Protein AF-0000000068151128 (afdb_homodimer)

Sequence (416 aa):
MAKKLRTAVVLLGIALLPMSAHAHCDAADGPVATAAVRALDTGQVNLILSFAPAGAEPELRAVFDQALNVRKRGPDAKALADRYFMEIAVRLHRAGEGAPYTGLKPAGTDFGPAIPAAEEALETGKPDAVTALMTEQVGHGIAQKYRETTALRSASNEPTTQAEVAKARDRVSAELAFIGYVEGIYLAAKGGMHVEAASTQEHHHGTEMAKKLRTAVVLLGIALLPMSAHAHCDAADGPVATAAVRALDTGQVNLILSFAPAGAEPELRAVFDQALNVRKRGPDAKALADRYFMEIAVRLHRAGEGAPYTGLKPAGTDFGPAIPAAEEALETGKPDAVTALMTEQVGHGIAQKYRETTALRSASNEPTTQAEVAKARDRVSAELAFIGYVEGIYLAAKGGMHVEAASTQEHHHGTE

Solvent-accessible surface area (backbone atoms only — not comparable to full-atom values): 22732 Å² total; per-residue (Å²): 135,83,77,76,77,78,73,74,76,75,74,72,72,68,73,73,63,85,54,55,61,59,46,50,41,32,18,58,69,16,66,44,23,46,28,36,50,49,14,62,76,68,72,38,65,47,46,35,50,28,60,32,42,78,85,48,43,68,61,53,53,53,49,47,55,50,28,58,61,40,35,71,70,40,72,68,38,27,53,51,27,50,51,51,46,26,48,52,52,32,40,44,25,27,51,62,69,74,39,86,67,88,66,71,36,61,63,84,67,80,82,62,69,40,44,60,34,40,50,46,19,68,73,71,73,46,58,62,66,40,42,50,51,50,36,50,44,38,44,53,32,51,53,51,47,48,52,63,31,57,69,36,62,82,41,48,88,67,28,87,45,73,72,38,28,56,44,20,22,53,28,47,53,35,48,54,48,44,29,30,22,48,31,43,32,45,46,26,29,70,39,52,58,74,69,74,70,76,74,74,74,75,75,75,75,74,81,125,136,85,80,76,78,78,75,76,76,76,75,72,72,70,74,72,61,84,56,55,62,60,46,50,42,32,17,58,70,17,68,46,22,46,27,36,50,49,13,63,76,68,72,37,64,47,48,36,50,28,60,34,42,78,85,48,43,69,61,52,53,51,48,46,55,50,28,58,62,40,36,72,71,41,70,70,39,26,53,51,26,50,51,52,47,25,47,51,51,32,39,45,25,26,50,62,70,75,40,85,67,88,66,72,36,62,62,83,68,83,83,61,69,41,44,61,34,38,51,47,18,67,72,72,72,44,59,64,64,40,42,51,52,49,35,49,45,38,44,52,32,52,52,50,47,49,51,63,32,58,70,37,60,83,40,48,87,68,28,87,44,74,71,38,27,56,43,20,23,54,27,48,51,35,47,53,48,43,30,32,21,48,33,43,34,45,45,27,29,69,38,52,59,75,70,74,72,76,73,75,72,74,75,73,74,74,82,123

Organism: Rhizobium meliloti (strain 1021) (NCBI:txid266834)

Structure (mmCIF, N/CA/C/O backbone):
data_AF-0000000068151128-model_v1
#
loop_
_entity.id
_entity.type
_entity.pdbx_description
1 polymer 'DUF305 domain-containing protein'
#
loop_
_atom_site.group_PDB
_atom_site.id
_atom_site.type_symbol
_atom_site.label_atom_id
_atom_site.label_alt_id
_atom_site.label_comp_id
_atom_site.label_asym_id
_atom_site.label_entity_id
_atom_site.label_seq_id
_atom_site.pdbx_PDB_ins_code
_atom_site.Cartn_x
_atom_site.Cartn_y
_atom_site.Cartn_z
_atom_site.occupancy
_atom_site.B_iso_or_equiv
_atom_site.auth_seq_id
_atom_site.auth_comp_id
_atom_site.auth_asym_id
_atom_site.auth_atom_id
_atom_site.pdbx_PDB_model_num
ATOM 1 N N . MET A 1 1 ? 41.188 -5.148 -31.406 1 26.91 1 MET A N 1
ATOM 2 C CA . MET A 1 1 ? 39.781 -5.473 -31.281 1 26.91 1 MET A CA 1
ATOM 3 C C . MET A 1 1 ? 39.219 -4.988 -29.938 1 26.91 1 MET A C 1
ATOM 5 O O . MET A 1 1 ? 39.688 -5.426 -28.875 1 26.91 1 MET A O 1
ATOM 9 N N . ALA A 1 2 ? 38.812 -3.686 -29.844 1 32.72 2 ALA A N 1
ATOM 10 C CA . ALA A 1 2 ? 38.375 -2.857 -28.734 1 32.72 2 ALA A CA 1
ATOM 11 C C . ALA A 1 2 ? 37.094 -3.426 -28.094 1 32.72 2 ALA A C 1
ATOM 13 O O . ALA A 1 2 ? 36.125 -3.711 -28.797 1 32.72 2 ALA A O 1
ATOM 14 N N . LYS A 1 3 ? 37.25 -4.242 -27.047 1 30.86 3 LYS A N 1
ATOM 15 C CA . LYS A 1 3 ? 36.219 -4.742 -26.156 1 30.86 3 LYS A CA 1
ATOM 16 C C . LYS A 1 3 ? 35.281 -3.623 -25.719 1 30.86 3 LYS A C 1
ATOM 18 O O . LYS A 1 3 ? 35.719 -2.645 -25.109 1 30.86 3 LYS A O 1
ATOM 23 N N . LYS A 1 4 ? 34.281 -3.234 -26.547 1 37.16 4 LYS A N 1
ATOM 24 C CA . LYS A 1 4 ? 33.219 -2.348 -26.094 1 37.16 4 LYS A CA 1
ATOM 25 C C . LYS A 1 4 ? 32.625 -2.844 -24.781 1 37.16 4 LYS A C 1
ATOM 27 O O . LYS A 1 4 ? 32.188 -3.996 -24.688 1 37.16 4 LYS A O 1
ATOM 32 N N . LEU A 1 5 ? 33.125 -2.359 -23.672 1 35.72 5 LEU A N 1
ATOM 33 C CA . LEU A 1 5 ? 32.562 -2.545 -22.328 1 35.72 5 LEU A CA 1
ATOM 34 C C . LEU A 1 5 ? 31.078 -2.246 -22.281 1 35.72 5 LEU A C 1
ATOM 36 O O . LEU A 1 5 ? 30.656 -1.141 -22.625 1 35.72 5 LEU A O 1
ATOM 40 N N . ARG A 1 6 ? 30.234 -3.221 -22.547 1 38.94 6 ARG A N 1
ATOM 41 C CA . ARG A 1 6 ? 28.781 -3.107 -22.375 1 38.94 6 ARG A CA 1
ATOM 42 C C . ARG A 1 6 ? 28.438 -2.65 -20.953 1 38.94 6 ARG A C 1
ATOM 44 O O . ARG A 1 6 ? 28.75 -3.338 -19.984 1 38.94 6 ARG A O 1
ATOM 51 N N . THR A 1 7 ? 28.516 -1.395 -20.672 1 33.59 7 THR A N 1
ATOM 52 C CA . THR A 1 7 ? 28.062 -0.852 -19.391 1 33.59 7 THR A CA 1
ATOM 53 C C . THR A 1 7 ? 26.609 -1.239 -19.125 1 33.59 7 THR A C 1
ATOM 55 O O . THR A 1 7 ? 25.719 -0.914 -19.922 1 33.59 7 THR A O 1
ATOM 58 N N . ALA A 1 8 ? 26.328 -2.369 -18.547 1 34.38 8 ALA A N 1
ATOM 59 C CA . ALA A 1 8 ? 25.016 -2.707 -18.016 1 34.38 8 ALA A CA 1
ATOM 60 C C . ALA A 1 8 ? 24.453 -1.575 -17.156 1 34.38 8 ALA A C 1
ATOM 62 O O . ALA A 1 8 ? 25.078 -1.175 -16.172 1 34.38 8 ALA A O 1
ATOM 63 N N . VAL A 1 9 ? 23.719 -0.682 -17.781 1 31.84 9 VAL A N 1
ATOM 64 C CA . VAL A 1 9 ? 22.984 0.312 -17 1 31.84 9 VAL A CA 1
ATOM 65 C C . VAL A 1 9 ? 22.047 -0.387 -16.031 1 31.84 9 VAL A C 1
ATOM 67 O O . VAL A 1 9 ? 21.141 -1.121 -16.438 1 31.84 9 VAL A O 1
ATOM 70 N N . VAL A 1 10 ? 22.484 -0.835 -14.867 1 32.53 10 VAL A N 1
ATOM 71 C CA . VAL A 1 10 ? 21.625 -1.233 -13.758 1 32.53 10 VAL A CA 1
ATOM 72 C C . VAL A 1 10 ? 20.562 -0.163 -13.516 1 32.53 10 VAL A C 1
ATOM 74 O O . VAL A 1 10 ? 20.891 0.972 -13.156 1 32.53 10 VAL A O 1
ATOM 77 N N . LEU A 1 11 ? 19.516 -0.216 -14.297 1 31.75 11 LEU A N 1
ATOM 78 C CA . LEU A 1 11 ? 18.375 0.623 -13.938 1 31.75 11 LEU A CA 1
ATOM 79 C C . LEU A 1 11 ? 17.969 0.401 -12.484 1 31.75 11 LEU A C 1
ATOM 81 O O . LEU A 1 11 ? 17.562 -0.701 -12.109 1 31.75 11 LEU A O 1
ATOM 85 N N . LEU A 1 12 ? 18.656 0.946 -11.57 1 33.78 12 LEU A N 1
ATOM 86 C CA . LEU A 1 12 ? 18.156 1.07 -10.211 1 33.78 12 LEU A CA 1
ATOM 87 C C . LEU A 1 12 ? 16.703 1.508 -10.203 1 33.78 12 LEU A C 1
ATOM 89 O O . LEU A 1 12 ? 16.375 2.633 -10.594 1 33.78 12 LEU A O 1
ATOM 93 N N . GLY A 1 13 ? 15.859 0.608 -10.578 1 30.5 13 GLY A N 1
ATOM 94 C CA . GLY A 1 13 ? 14.469 0.969 -10.352 1 30.5 13 GLY A CA 1
ATOM 95 C C . GLY A 1 13 ? 14.242 1.664 -9.016 1 30.5 13 GLY A C 1
ATOM 96 O O . GLY A 1 13 ? 14.461 1.072 -7.957 1 30.5 13 GLY A O 1
ATOM 97 N N . ILE A 1 14 ? 14.469 2.881 -8.953 1 32.31 14 ILE A N 1
ATOM 98 C CA . ILE A 1 14 ? 14.039 3.695 -7.824 1 32.31 14 ILE A CA 1
ATOM 99 C C . ILE A 1 14 ? 12.602 3.332 -7.441 1 32.31 14 ILE A C 1
ATOM 101 O O . ILE A 1 14 ? 11.68 3.469 -8.25 1 32.31 14 ILE A O 1
ATOM 105 N N . ALA A 1 15 ? 12.531 2.398 -6.605 1 34.19 15 ALA A N 1
ATOM 106 C CA . ALA A 1 15 ? 11.219 2.211 -5.984 1 34.19 15 ALA A CA 1
ATOM 107 C C . ALA A 1 15 ? 10.555 3.553 -5.688 1 34.19 15 ALA A C 1
ATOM 109 O O . ALA A 1 15 ? 11.031 4.312 -4.84 1 34.19 15 ALA A O 1
ATOM 110 N N . LEU A 1 16 ? 9.984 4.117 -6.645 1 33.81 16 LEU A N 1
ATOM 111 C CA . LEU A 1 16 ? 9.117 5.258 -6.371 1 33.81 16 LEU A CA 1
ATOM 112 C C . LEU A 1 16 ? 8.203 4.969 -5.188 1 33.81 16 LEU A C 1
ATOM 114 O O . LEU A 1 16 ? 7.305 4.125 -5.281 1 33.81 16 LEU A O 1
ATOM 118 N N . LEU A 1 17 ? 8.758 4.789 -4.02 1 40.62 17 LEU A N 1
ATOM 119 C CA . LEU A 1 17 ? 7.863 4.812 -2.865 1 40.62 17 LEU A CA 1
ATOM 120 C C . LEU A 1 17 ? 6.715 5.793 -3.092 1 40.62 17 LEU A C 1
ATOM 122 O O . LEU A 1 17 ? 6.934 6.922 -3.537 1 40.62 17 LEU A O 1
ATOM 126 N N . PRO A 1 18 ? 5.555 5.316 -3.309 1 42.19 18 PRO A N 1
ATOM 127 C CA . PRO A 1 18 ? 4.449 6.27 -3.422 1 42.19 18 PRO A CA 1
ATOM 128 C C . PRO A 1 18 ? 4.543 7.402 -2.402 1 42.19 18 PRO A C 1
ATOM 130 O O . PRO A 1 18 ? 4.531 7.156 -1.194 1 42.19 18 PRO A O 1
ATOM 133 N N . MET A 1 19 ? 5.246 8.453 -2.684 1 46.22 19 MET A N 1
ATOM 134 C CA . MET A 1 19 ? 5.383 9.773 -2.076 1 46.22 19 MET A CA 1
ATOM 135 C C . MET A 1 19 ? 4.02 10.43 -1.895 1 46.22 19 MET A C 1
ATOM 137 O O . MET A 1 19 ? 3.93 11.648 -1.744 1 46.22 19 MET A O 1
ATOM 141 N N . SER A 1 20 ? 2.922 9.641 -1.854 1 52.53 20 SER A N 1
ATOM 142 C CA . SER A 1 20 ? 1.687 10.398 -2.047 1 52.53 20 SER A CA 1
ATOM 143 C C . SER A 1 20 ? 1.396 11.297 -0.851 1 52.53 20 SER A C 1
ATOM 145 O O . SER A 1 20 ? 1.202 12.5 -1.01 1 52.53 20 SER A O 1
ATOM 147 N N . ALA A 1 21 ? 1.211 10.711 0.379 1 52.59 21 ALA A N 1
ATOM 148 C CA . ALA A 1 21 ? 0.777 11.609 1.445 1 52.59 21 ALA A CA 1
ATOM 149 C C . ALA A 1 21 ? 1.785 12.734 1.655 1 52.59 21 ALA A C 1
ATOM 151 O O . ALA A 1 21 ? 1.411 13.852 2.027 1 52.59 21 ALA A O 1
ATOM 152 N N . HIS A 1 22 ? 2.965 12.531 1.077 1 64.44 22 HIS A N 1
ATOM 153 C CA . HIS A 1 22 ? 4.027 13.531 1.191 1 64.44 22 HIS A CA 1
ATOM 154 C C . HIS A 1 22 ? 3.811 14.68 0.214 1 64.44 22 HIS A C 1
ATOM 156 O O . HIS A 1 22 ? 4.094 15.836 0.536 1 64.44 22 HIS A O 1
ATOM 162 N N . ALA A 1 23 ? 2.971 14.305 -0.729 1 70 23 ALA A N 1
ATOM 163 C CA . ALA A 1 23 ? 2.76 15.352 -1.724 1 70 23 ALA A CA 1
ATOM 164 C C . ALA A 1 23 ? 1.738 16.375 -1.235 1 70 23 ALA A C 1
ATOM 166 O O . ALA A 1 23 ? 1.859 17.578 -1.522 1 70 23 ALA A O 1
ATOM 167 N N . HIS A 1 24 ? 0.868 15.891 -0.442 1 88.62 24 HIS A N 1
ATOM 168 C CA . HIS A 1 24 ? -0.18 16.75 0.104 1 88.62 24 HIS A CA 1
ATOM 169 C C . HIS A 1 24 ? 0.401 17.797 1.038 1 88.62 24 HIS A C 1
ATOM 171 O O . HIS A 1 24 ? -0.076 18.938 1.071 1 88.62 24 HIS A O 1
ATOM 177 N N . CYS A 1 25 ? 1.455 17.516 1.633 1 94.38 25 CYS A N 1
ATOM 178 C CA . CYS A 1 25 ? 2.111 18.438 2.545 1 94.38 25 CYS A CA 1
ATOM 179 C C . CYS A 1 25 ? 2.957 19.453 1.78 1 94.38 25 CYS A C 1
ATOM 181 O O . CYS A 1 25 ? 3.355 20.484 2.332 1 94.38 25 CYS A O 1
ATOM 183 N N . ASP A 1 26 ? 3.146 19.25 0.476 1 94.06 26 ASP A N 1
ATOM 184 C CA . ASP A 1 26 ? 3.99 20.109 -0.339 1 94.06 26 ASP A CA 1
ATOM 185 C C . ASP A 1 26 ? 3.146 21.109 -1.133 1 94.06 26 ASP A C 1
ATOM 187 O O . ASP A 1 26 ? 3.686 21.938 -1.867 1 94.06 26 ASP A O 1
ATOM 191 N N . ALA A 1 27 ? 1.916 20.969 -1.011 1 95.19 27 ALA A N 1
ATOM 192 C CA . ALA A 1 27 ? 1.049 21.812 -1.821 1 95.19 27 ALA A CA 1
ATOM 193 C C . ALA A 1 27 ? 0.932 23.219 -1.219 1 95.19 27 ALA A C 1
ATOM 195 O O . ALA A 1 27 ? 0.91 23.375 0.004 1 95.19 27 ALA A O 1
ATOM 196 N N . ALA A 1 28 ? 0.764 24.234 -2.078 1 96.81 28 ALA A N 1
ATOM 197 C CA . ALA A 1 28 ? 0.68 25.625 -1.657 1 96.81 28 ALA A CA 1
ATOM 198 C C . ALA A 1 28 ? -0.565 25.875 -0.808 1 96.81 28 ALA A C 1
ATOM 200 O O . ALA A 1 28 ? -0.641 26.859 -0.076 1 96.81 28 ALA A O 1
ATOM 201 N N . ASP A 1 29 ? -1.54 25.016 -1.02 1 95.81 29 ASP A N 1
ATOM 202 C CA . ASP A 1 29 ? -2.736 25.094 -0.186 1 95.81 29 ASP A CA 1
ATOM 203 C C . ASP A 1 29 ? -2.832 23.891 0.752 1 95.81 29 ASP A C 1
ATOM 205 O O . ASP A 1 29 ? -3.914 23.562 1.24 1 95.81 29 ASP A O 1
ATOM 209 N N . GLY A 1 30 ? -1.706 23.219 0.963 1 96.38 30 GLY A N 1
ATOM 210 C CA . GLY A 1 30 ? -1.646 22.109 1.904 1 96.38 30 GLY A CA 1
ATOM 211 C C . GLY A 1 30 ? -1.539 22.562 3.35 1 96.38 30 GLY A C 1
ATOM 212 O O . GLY A 1 30 ? -1.504 23.766 3.629 1 96.38 30 GLY A O 1
ATOM 213 N N . PRO A 1 31 ? -1.43 21.609 4.242 1 96.69 31 PRO A N 1
ATOM 214 C CA . PRO A 1 31 ? -1.506 21.938 5.668 1 96.69 31 PRO A CA 1
ATOM 215 C C . PRO A 1 31 ? -0.301 22.75 6.152 1 96.69 31 PRO A C 1
ATOM 217 O O . PRO A 1 31 ? -0.447 23.641 6.988 1 96.69 31 PRO A O 1
ATOM 220 N N . VAL A 1 32 ? 0.871 22.438 5.613 1 98.25 32 VAL A N 1
ATOM 221 C CA . VAL A 1 32 ? 2.076 23.125 6.074 1 98.25 32 VAL A CA 1
ATOM 222 C C . VAL A 1 32 ? 2.078 24.562 5.562 1 98.25 32 VAL A C 1
ATOM 224 O O . VAL A 1 32 ? 2.277 25.5 6.336 1 98.25 32 VAL A O 1
ATOM 227 N N . ALA A 1 33 ? 1.832 24.719 4.324 1 98.31 33 ALA A N 1
ATOM 228 C CA . ALA A 1 33 ? 1.789 26.047 3.723 1 98.31 33 ALA A CA 1
ATOM 229 C C . ALA A 1 33 ? 0.709 26.906 4.371 1 98.31 33 ALA A C 1
ATOM 231 O O . ALA A 1 33 ? 0.938 28.094 4.668 1 98.31 33 ALA A O 1
ATOM 232 N N . THR A 1 34 ? -0.422 26.344 4.605 1 97.81 34 THR A N 1
ATOM 233 C CA . THR A 1 34 ? -1.523 27.062 5.234 1 97.81 34 THR A CA 1
ATOM 234 C C . THR A 1 34 ? -1.138 27.516 6.641 1 97.81 34 THR A C 1
ATOM 236 O O . THR A 1 34 ? -1.411 28.656 7.027 1 97.81 34 THR A O 1
ATOM 239 N N . ALA A 1 35 ? -0.517 26.641 7.324 1 98.31 35 ALA A N 1
ATOM 240 C CA . ALA A 1 35 ? -0.047 27 8.664 1 98.31 35 ALA A CA 1
ATOM 241 C C . ALA A 1 35 ? 0.975 28.125 8.602 1 98.31 35 ALA A C 1
ATOM 243 O O . ALA A 1 35 ? 0.965 29.031 9.438 1 98.31 35 ALA A O 1
ATOM 244 N N . ALA A 1 36 ? 1.856 28.094 7.633 1 98.81 36 ALA A N 1
ATOM 245 C CA . ALA A 1 36 ? 2.883 29.125 7.469 1 98.81 36 ALA A CA 1
ATOM 246 C C . ALA A 1 36 ? 2.256 30.5 7.227 1 98.81 36 ALA A C 1
ATOM 248 O O . ALA A 1 36 ? 2.627 31.469 7.871 1 98.81 36 ALA A O 1
ATOM 249 N N . VAL A 1 37 ? 1.348 30.531 6.367 1 98.62 37 VAL A N 1
ATOM 250 C CA . VAL A 1 37 ? 0.713 31.797 6.02 1 98.62 37 VAL A CA 1
ATOM 251 C C . VAL A 1 37 ? -0.091 32.312 7.211 1 98.62 37 VAL A C 1
ATOM 253 O O . VAL A 1 37 ? -0.065 33.5 7.512 1 98.62 37 VAL A O 1
ATOM 256 N N . ARG A 1 38 ? -0.777 31.422 7.871 1 98.44 38 ARG A N 1
ATOM 257 C CA . ARG A 1 38 ? -1.52 31.828 9.062 1 98.44 38 ARG A CA 1
ATOM 258 C C . ARG A 1 38 ? -0.585 32.406 10.125 1 98.44 38 ARG A C 1
ATOM 260 O O . ARG A 1 38 ? -0.936 33.344 10.82 1 98.44 38 ARG A O 1
ATOM 267 N N . ALA A 1 39 ? 0.52 31.781 10.312 1 98.75 39 ALA A N 1
ATOM 268 C CA . ALA A 1 39 ? 1.517 32.281 11.25 1 98.75 39 ALA A CA 1
ATOM 269 C C . ALA A 1 39 ? 1.896 33.719 10.914 1 98.75 39 ALA A C 1
ATOM 271 O O . ALA A 1 39 ? 1.919 34.594 11.797 1 98.75 39 ALA A O 1
ATOM 272 N N . LEU A 1 40 ? 2.17 33.969 9.695 1 98.81 40 LEU A N 1
ATOM 273 C CA . LEU A 1 40 ? 2.543 35.312 9.258 1 98.81 40 LEU A CA 1
ATOM 274 C C . LEU A 1 40 ? 1.391 36.312 9.469 1 98.81 40 LEU A C 1
ATOM 276 O O . LEU A 1 40 ? 1.589 37.406 9.984 1 98.81 40 LEU A O 1
ATOM 280 N N . ASP A 1 41 ? 0.241 35.906 9.102 1 98.44 41 ASP A N 1
ATOM 281 C CA . ASP A 1 41 ? -0.93 36.781 9.18 1 98.44 41 ASP A CA 1
ATOM 282 C C . ASP A 1 41 ? -1.214 37.156 10.625 1 98.44 41 ASP A C 1
ATOM 284 O O . ASP A 1 41 ? -1.664 38.281 10.891 1 98.44 41 ASP A O 1
ATOM 288 N N . THR A 1 42 ? -0.912 36.281 11.523 1 97.94 42 THR A N 1
ATOM 289 C CA . THR A 1 42 ? -1.274 36.5 12.914 1 97.94 42 THR A CA 1
ATOM 290 C C . THR A 1 42 ? -0.061 36.969 13.727 1 97.94 42 THR A C 1
ATOM 292 O O . THR A 1 42 ? -0.193 37.375 14.883 1 97.94 42 THR A O 1
ATOM 295 N N . GLY A 1 43 ? 1.096 36.844 13.156 1 98.06 43 GLY A N 1
ATOM 296 C CA . GLY A 1 43 ? 2.324 37.188 13.859 1 98.06 43 GLY A CA 1
ATOM 297 C C . GLY A 1 43 ? 2.68 36.156 14.93 1 98.06 43 GLY A C 1
ATOM 298 O O . GLY A 1 43 ? 3.324 36.5 15.922 1 98.06 43 GLY A O 1
ATOM 299 N N . GLN A 1 44 ? 2.141 34.906 14.742 1 98.06 44 GLN A N 1
ATOM 300 C CA . GLN A 1 44 ? 2.342 33.844 15.734 1 98.06 44 GLN A CA 1
ATOM 301 C C . GLN A 1 44 ? 3.113 32.688 15.148 1 98.06 44 GLN A C 1
ATOM 303 O O . GLN A 1 44 ? 2.512 31.734 14.625 1 98.06 44 GLN A O 1
ATOM 308 N N . VAL A 1 45 ? 4.398 32.656 15.352 1 98.56 45 VAL A N 1
ATOM 309 C CA . VAL A 1 45 ? 5.285 31.688 14.727 1 98.56 45 VAL A CA 1
ATOM 310 C C . VAL A 1 45 ? 4.961 30.281 15.234 1 98.56 45 VAL A C 1
ATOM 312 O O . VAL A 1 45 ? 5.168 29.297 14.531 1 98.56 45 VAL A O 1
ATOM 315 N N . ASN A 1 46 ? 4.387 30.141 16.484 1 98.19 46 ASN A N 1
ATOM 316 C CA . ASN A 1 46 ? 4.113 28.844 17.078 1 98.19 46 ASN A CA 1
ATOM 317 C C . ASN A 1 46 ? 3.164 28.016 16.219 1 98.19 46 ASN A C 1
ATOM 319 O O . ASN A 1 46 ? 3.188 26.781 16.266 1 98.19 46 ASN A O 1
ATOM 323 N N . LEU A 1 47 ? 2.367 28.641 15.398 1 97.94 47 LEU A N 1
ATOM 324 C CA . LEU A 1 47 ? 1.372 27.969 14.57 1 97.94 47 LEU A CA 1
ATOM 325 C C . LEU A 1 47 ? 2.043 27.094 13.516 1 97.94 47 LEU A C 1
ATOM 327 O O . LEU A 1 47 ? 1.441 26.141 13.016 1 97.94 47 LEU A O 1
ATOM 331 N N . ILE A 1 48 ? 3.328 27.453 13.133 1 98.75 48 ILE A N 1
ATOM 332 C CA . ILE A 1 48 ? 4.004 26.703 12.078 1 98.75 48 ILE A CA 1
ATOM 333 C C . ILE A 1 48 ? 5.066 25.797 12.68 1 98.75 48 ILE A C 1
ATOM 335 O O . ILE A 1 48 ? 5.48 24.812 12.062 1 98.75 48 ILE A O 1
ATOM 339 N N . LEU A 1 49 ? 5.465 25.984 13.922 1 98.75 49 LEU A N 1
ATOM 340 C CA . LEU A 1 49 ? 6.562 25.234 14.523 1 98.75 49 LEU A CA 1
ATOM 341 C C . LEU A 1 49 ? 6.184 23.766 14.703 1 98.75 49 LEU A C 1
ATOM 343 O O . LEU A 1 49 ? 7.039 22.891 14.609 1 98.75 49 LEU A O 1
ATOM 347 N N . SER A 1 50 ? 4.895 23.453 14.891 1 97.75 50 SER A N 1
ATOM 348 C CA . SER A 1 50 ? 4.438 22.078 15.141 1 97.75 50 SER A CA 1
ATOM 349 C C . SER A 1 50 ? 4.508 21.234 13.875 1 97.75 50 SER A C 1
ATOM 351 O O . SER A 1 50 ? 4.387 20.016 13.938 1 97.75 50 SER A O 1
ATOM 353 N N . PHE A 1 51 ? 4.758 21.859 12.742 1 98.06 51 PHE A N 1
ATOM 354 C CA . PHE A 1 51 ? 4.797 21.156 11.469 1 98.06 51 PHE A CA 1
ATOM 355 C C . PHE A 1 51 ? 6.23 20.797 11.078 1 98.06 51 PHE A C 1
ATOM 357 O O . PHE A 1 51 ? 6.469 20.188 10.039 1 98.06 51 PHE A O 1
ATOM 364 N N . ALA A 1 52 ? 7.199 21.203 11.836 1 97.88 52 ALA A N 1
ATOM 365 C CA . ALA A 1 52 ? 8.617 20.953 11.578 1 97.88 52 ALA A CA 1
ATOM 366 C C . ALA A 1 52 ? 9.281 20.297 12.781 1 97.88 52 ALA A C 1
ATOM 368 O O . ALA A 1 52 ? 8.789 20.406 13.906 1 97.88 52 ALA A O 1
ATOM 369 N N . PRO A 1 53 ? 10.43 19.594 12.523 1 97.88 53 PRO A N 1
ATOM 370 C CA . PRO A 1 53 ? 11.156 19.047 13.672 1 97.88 53 PRO A CA 1
ATOM 371 C C . PRO A 1 53 ? 11.719 20.141 14.578 1 97.88 53 PRO A C 1
ATOM 373 O O . PRO A 1 53 ? 11.969 21.266 14.125 1 97.88 53 PRO A O 1
ATOM 376 N N . ALA A 1 54 ? 11.898 19.734 15.82 1 97.81 54 ALA A N 1
ATOM 377 C CA . ALA A 1 54 ? 12.367 20.688 16.828 1 97.81 54 ALA A CA 1
ATOM 378 C C . ALA A 1 54 ? 13.688 21.328 16.406 1 97.81 54 ALA A C 1
ATOM 380 O O . ALA A 1 54 ? 13.914 22.516 16.641 1 97.81 54 ALA A O 1
ATOM 381 N N . GLY A 1 55 ? 14.469 20.609 15.742 1 98.12 55 GLY A N 1
ATOM 382 C CA . GLY A 1 55 ? 15.773 21.078 15.328 1 98.12 55 GLY A CA 1
ATOM 383 C C . GLY A 1 55 ? 15.703 22.156 14.258 1 98.12 55 GLY A C 1
ATOM 384 O O . GLY A 1 55 ? 16.672 22.875 14.031 1 98.12 55 GLY A O 1
ATOM 385 N N . ALA A 1 56 ? 14.594 22.297 13.641 1 98.44 56 ALA A N 1
ATOM 386 C CA . ALA A 1 56 ? 14.43 23.25 12.547 1 98.44 56 ALA A CA 1
ATOM 387 C C . ALA A 1 56 ? 13.914 24.594 13.062 1 98.44 56 ALA A C 1
ATOM 389 O O . ALA A 1 56 ? 13.82 25.562 12.305 1 98.44 56 ALA A O 1
ATOM 390 N N . GLU A 1 57 ? 13.586 24.719 14.328 1 98.56 57 GLU A N 1
ATOM 391 C CA . GLU A 1 57 ? 12.898 25.891 14.867 1 98.56 57 GLU A CA 1
ATOM 392 C C . GLU A 1 57 ? 13.75 27.141 14.719 1 98.56 57 GLU A C 1
ATOM 394 O O . GLU A 1 57 ? 13.242 28.203 14.352 1 98.56 57 GLU A O 1
ATOM 399 N N . PRO A 1 58 ? 15.062 27.047 15.008 1 98.62 58 PRO A N 1
ATOM 400 C CA . PRO A 1 58 ? 15.836 28.281 14.867 1 98.62 58 PRO A CA 1
ATOM 401 C C . PRO A 1 58 ? 15.773 28.859 13.453 1 98.62 58 PRO A C 1
ATOM 403 O O . PRO A 1 58 ? 15.578 30.062 13.281 1 98.62 58 PRO A O 1
ATOM 406 N N . GLU A 1 59 ? 15.859 28 12.438 1 98.75 59 GLU A N 1
ATOM 407 C CA . GLU A 1 59 ? 15.758 28.484 11.062 1 98.75 59 GLU A CA 1
ATOM 408 C C . GLU A 1 59 ? 14.359 29.031 10.773 1 98.75 59 GLU A C 1
ATOM 410 O O . GLU A 1 59 ? 14.219 30.094 10.172 1 98.75 59 GLU A O 1
ATOM 415 N N . LEU A 1 60 ? 13.328 28.375 11.203 1 98.75 60 LEU A N 1
ATOM 416 C CA . LEU A 1 60 ? 11.953 28.781 10.953 1 98.75 60 LEU A CA 1
ATOM 417 C C . LEU A 1 60 ? 11.664 30.141 11.602 1 98.75 60 LEU A C 1
ATOM 419 O O . LEU A 1 60 ? 11.055 31.016 10.984 1 98.75 60 LEU A O 1
ATOM 423 N N . ARG A 1 61 ? 12.125 30.344 12.805 1 98.75 61 ARG A N 1
ATOM 424 C CA . ARG A 1 61 ? 11.914 31.594 13.523 1 98.75 61 ARG A CA 1
ATOM 425 C C . ARG A 1 61 ? 12.641 32.75 12.836 1 98.75 61 ARG A C 1
ATOM 427 O O . ARG A 1 61 ? 12.102 33.844 12.719 1 98.75 61 ARG A O 1
ATOM 434 N N . ALA A 1 62 ? 13.82 32.469 12.445 1 98.81 62 ALA A N 1
ATOM 435 C CA . ALA A 1 62 ? 14.602 33.531 11.789 1 98.81 62 ALA A CA 1
ATOM 436 C C . ALA A 1 62 ? 13.93 33.969 10.492 1 98.81 62 ALA A C 1
ATOM 438 O O . ALA A 1 62 ? 13.797 35.188 10.242 1 98.81 62 ALA A O 1
ATOM 439 N N . VAL A 1 63 ? 13.547 33 9.68 1 98.88 63 VAL A N 1
ATOM 440 C CA . VAL A 1 63 ? 12.922 33.312 8.398 1 98.88 63 VAL A CA 1
ATOM 441 C C . VAL A 1 63 ? 11.562 33.969 8.641 1 98.88 63 VAL A C 1
ATOM 443 O O . VAL A 1 63 ? 11.156 34.875 7.895 1 98.88 63 VAL A O 1
ATOM 446 N N . PHE A 1 64 ? 10.875 33.562 9.609 1 98.88 64 PHE A N 1
ATOM 447 C CA . PHE A 1 64 ? 9.602 34.156 9.984 1 98.88 64 PHE A CA 1
ATOM 448 C C . PHE A 1 64 ? 9.758 35.656 10.25 1 98.88 64 PHE A C 1
ATOM 450 O O . PHE A 1 64 ? 9.023 36.469 9.688 1 98.88 64 PHE A O 1
ATOM 457 N N . ASP A 1 65 ? 10.719 35.969 11.125 1 98.75 65 ASP A N 1
ATOM 458 C CA . ASP A 1 65 ? 10.969 37.344 11.469 1 98.75 65 ASP A CA 1
ATOM 459 C C . ASP A 1 65 ? 11.328 38.188 10.234 1 98.75 65 ASP A C 1
ATOM 461 O O . ASP A 1 65 ? 10.836 39.281 10.055 1 98.75 65 ASP A O 1
ATOM 465 N N . GLN A 1 66 ? 12.133 37.562 9.43 1 98.75 66 GLN A N 1
ATOM 466 C CA . GLN A 1 66 ? 12.508 38.219 8.18 1 98.75 66 GLN A CA 1
ATOM 467 C C . GLN A 1 66 ? 11.289 38.469 7.297 1 98.75 66 GLN A C 1
ATOM 469 O O . GLN A 1 66 ? 11.117 39.562 6.75 1 98.75 66 GLN A O 1
ATOM 474 N N . ALA A 1 67 ? 10.5 37.438 7.125 1 98.81 67 ALA A N 1
ATOM 475 C CA . ALA A 1 67 ? 9.305 37.531 6.285 1 98.81 67 ALA A CA 1
ATOM 476 C C . ALA A 1 67 ? 8.344 38.594 6.805 1 98.81 67 ALA A C 1
ATOM 478 O O . ALA A 1 67 ? 7.777 39.375 6.023 1 98.81 67 ALA A O 1
ATOM 479 N N . LEU A 1 68 ? 8.203 38.656 8.109 1 98.56 68 LEU A N 1
ATOM 480 C CA . LEU A 1 68 ? 7.324 39.656 8.703 1 98.56 68 LEU A CA 1
ATOM 481 C C . LEU A 1 68 ? 7.777 41.094 8.344 1 98.56 68 LEU A C 1
ATOM 483 O O . LEU A 1 68 ? 6.953 41.938 8.031 1 98.56 68 LEU A O 1
ATOM 487 N N . ASN A 1 69 ? 9.062 41.25 8.453 1 98.19 69 ASN A N 1
ATOM 488 C CA . ASN A 1 69 ? 9.617 42.562 8.156 1 98.19 69 ASN A CA 1
ATOM 489 C C . ASN A 1 69 ? 9.438 42.938 6.688 1 98.19 69 ASN A C 1
ATOM 491 O O . ASN A 1 69 ? 9.07 44.062 6.363 1 98.19 69 ASN A O 1
ATOM 495 N N . VAL A 1 70 ? 9.602 41.969 5.844 1 98.5 70 VAL A N 1
ATOM 496 C CA . VAL A 1 70 ? 9.531 42.219 4.402 1 98.5 70 VAL A CA 1
ATOM 497 C C . VAL A 1 70 ? 8.078 42.438 3.99 1 98.5 70 VAL A C 1
ATOM 499 O O . VAL A 1 70 ? 7.801 43.25 3.104 1 98.5 70 VAL A O 1
ATOM 502 N N . ARG A 1 71 ? 7.176 41.75 4.629 1 97.62 71 ARG A N 1
ATOM 503 C CA . ARG A 1 71 ? 5.75 41.781 4.32 1 97.62 71 ARG A CA 1
ATOM 504 C C . ARG A 1 71 ? 5.23 43.219 4.395 1 97.62 71 ARG A C 1
ATOM 506 O O . ARG A 1 71 ? 4.254 43.562 3.725 1 97.62 71 ARG A O 1
ATOM 513 N N . LYS A 1 72 ? 5.945 44.062 5.078 1 96.88 72 LYS A N 1
ATOM 514 C CA . LYS A 1 72 ? 5.5 45.438 5.344 1 96.88 72 LYS A CA 1
ATOM 515 C C . LYS A 1 72 ? 5.859 46.375 4.191 1 96.88 72 LYS A C 1
ATOM 517 O O . LYS A 1 72 ? 5.418 47.5 4.152 1 96.88 72 LYS A O 1
ATOM 522 N N . ARG A 1 73 ? 6.547 45.906 3.227 1 97.94 73 ARG A N 1
ATOM 523 C CA . ARG A 1 73 ? 7.145 46.75 2.209 1 97.94 73 ARG A CA 1
ATOM 524 C C . ARG A 1 73 ? 6.273 46.812 0.96 1 97.94 73 ARG A C 1
ATOM 526 O O . ARG A 1 73 ? 6.75 47.156 -0.123 1 97.94 73 ARG A O 1
ATOM 533 N N . GLY A 1 74 ? 5.008 46.375 0.993 1 97.31 74 GLY A N 1
ATOM 534 C CA . GLY A 1 74 ? 4.078 46.469 -0.123 1 97.31 74 GLY A CA 1
ATOM 535 C C . GLY A 1 74 ? 3.559 45.125 -0.571 1 97.31 74 GLY A C 1
ATOM 536 O O . GLY A 1 74 ? 3.994 44.094 -0.066 1 97.31 74 GLY A O 1
ATOM 537 N N . PRO A 1 75 ? 2.623 45.125 -1.549 1 97.38 75 PRO A N 1
ATOM 538 C CA . PRO A 1 75 ? 1.937 43.875 -1.938 1 97.38 75 PRO A CA 1
ATOM 539 C C . PRO A 1 75 ? 2.869 42.875 -2.604 1 97.38 75 PRO A C 1
ATOM 541 O O . PRO A 1 75 ? 2.76 41.656 -2.354 1 97.38 75 PRO A O 1
ATOM 544 N N . ASP A 1 76 ? 3.754 43.312 -3.471 1 97.88 76 ASP A N 1
ATOM 545 C CA . ASP A 1 76 ? 4.695 42.406 -4.129 1 97.88 76 ASP A CA 1
ATOM 546 C C . ASP A 1 76 ? 5.66 41.812 -3.117 1 97.88 76 ASP A C 1
ATOM 548 O O . ASP A 1 76 ? 5.977 40.625 -3.201 1 97.88 76 ASP A O 1
ATOM 552 N N . ALA A 1 77 ? 6.102 42.594 -2.203 1 98.25 77 ALA A N 1
ATOM 553 C CA . ALA A 1 77 ? 6.988 42.094 -1.146 1 98.25 77 ALA A CA 1
ATOM 554 C C . ALA A 1 77 ? 6.281 41.094 -0.263 1 98.25 77 ALA A C 1
ATOM 556 O O . ALA A 1 77 ? 6.871 40.062 0.113 1 98.25 77 ALA A O 1
ATOM 557 N N . LYS A 1 78 ? 5.008 41.375 0.043 1 98.38 78 LYS A N 1
ATOM 558 C CA . LYS A 1 78 ? 4.211 40.469 0.844 1 98.38 78 LYS A CA 1
ATOM 559 C C . LYS A 1 78 ? 4.082 39.094 0.15 1 98.38 78 LYS A C 1
ATOM 561 O O . LYS A 1 78 ? 4.281 38.062 0.772 1 98.38 78 LYS A O 1
ATOM 566 N N . ALA A 1 79 ? 3.797 39.156 -1.141 1 97.88 79 ALA A N 1
ATOM 567 C CA . ALA A 1 79 ? 3.627 37.938 -1.898 1 97.88 79 ALA A CA 1
ATOM 568 C C . ALA A 1 79 ? 4.918 37.125 -1.918 1 97.88 79 ALA A C 1
ATOM 570 O O . ALA A 1 79 ? 4.891 35.906 -1.753 1 97.88 79 ALA A O 1
ATOM 571 N N . LEU A 1 80 ? 6.004 37.75 -2.131 1 98 80 LEU A N 1
ATOM 572 C CA . LEU A 1 80 ? 7.297 37.062 -2.17 1 98 80 LEU A CA 1
ATOM 573 C C . LEU A 1 80 ? 7.66 36.5 -0.797 1 98 80 LEU A C 1
ATOM 575 O O . LEU A 1 80 ? 8.148 35.375 -0.69 1 98 80 LEU A O 1
ATOM 579 N N . ALA A 1 81 ? 7.457 37.281 0.289 1 98.69 81 ALA A N 1
ATOM 580 C CA . ALA A 1 81 ? 7.754 36.844 1.652 1 98.69 81 ALA A CA 1
ATOM 581 C C . ALA A 1 81 ? 6.918 35.625 2.035 1 98.69 81 ALA A C 1
ATOM 583 O O . ALA A 1 81 ? 7.438 34.688 2.619 1 98.69 81 ALA A O 1
ATOM 584 N N . ASP A 1 82 ? 5.629 35.719 1.714 1 98.44 82 ASP A N 1
ATOM 585 C CA . ASP A 1 82 ? 4.746 34.594 1.995 1 98.44 82 ASP A CA 1
ATOM 586 C C . ASP A 1 82 ? 5.234 33.344 1.298 1 98.44 82 ASP A C 1
ATOM 588 O O . ASP A 1 82 ? 5.344 32.281 1.922 1 98.44 82 ASP A O 1
ATOM 592 N N . ARG A 1 83 ? 5.523 33.469 0.021 1 98.12 83 ARG A N 1
ATOM 593 C CA . ARG A 1 83 ? 5.953 32.312 -0.767 1 98.12 83 ARG A CA 1
ATOM 594 C C . ARG A 1 83 ? 7.27 31.75 -0.245 1 98.12 83 ARG A C 1
ATOM 596 O O . ARG A 1 83 ? 7.434 30.531 -0.134 1 98.12 83 ARG A O 1
ATOM 603 N N . TYR A 1 84 ? 8.18 32.625 -0.003 1 98.44 84 TYR A N 1
ATOM 604 C CA . TYR A 1 84 ? 9.477 32.188 0.513 1 98.44 84 TYR A CA 1
ATOM 605 C C . TYR A 1 84 ? 9.32 31.438 1.832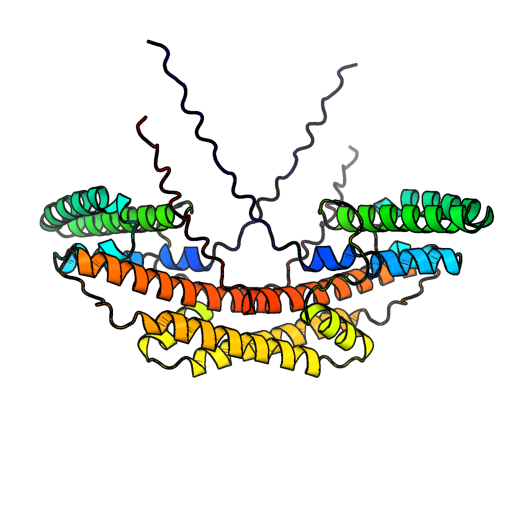 1 98.44 84 TYR A C 1
ATOM 607 O O . TYR A 1 84 ? 9.914 30.375 2.021 1 98.44 84 TYR A O 1
ATOM 615 N N . PHE A 1 85 ? 8.492 32 2.74 1 98.88 85 PHE A N 1
ATOM 616 C CA . PHE A 1 85 ? 8.305 31.375 4.047 1 98.88 85 PHE A CA 1
ATOM 617 C C . PHE A 1 85 ? 7.602 30.031 3.908 1 98.88 85 PHE A C 1
ATOM 619 O O . PHE A 1 85 ? 7.965 29.062 4.582 1 98.88 85 PHE A O 1
ATOM 626 N N . MET A 1 86 ? 6.656 29.953 3.01 1 98.62 86 MET A N 1
ATOM 627 C CA . MET A 1 86 ? 6.004 28.672 2.711 1 98.62 86 MET A CA 1
ATOM 628 C C . MET A 1 86 ? 7.02 27.641 2.262 1 98.62 86 MET A C 1
ATOM 630 O O . MET A 1 86 ? 7.023 26.516 2.758 1 98.62 86 MET A O 1
ATOM 634 N N . GLU A 1 87 ? 7.852 28.047 1.339 1 98.44 87 GLU A N 1
ATOM 635 C CA . GLU A 1 87 ? 8.836 27.125 0.783 1 98.44 87 GLU A CA 1
ATOM 636 C C . GLU A 1 87 ? 9.781 26.609 1.864 1 98.44 87 GLU A C 1
ATOM 638 O O . GLU A 1 87 ? 10.094 25.422 1.906 1 98.44 87 GLU A O 1
ATOM 643 N N . ILE A 1 88 ? 10.203 27.469 2.707 1 98.69 88 ILE A N 1
ATOM 644 C CA . ILE A 1 88 ? 11.117 27.094 3.775 1 98.69 88 ILE A CA 1
ATOM 645 C C . ILE A 1 88 ? 10.414 26.141 4.738 1 98.69 88 ILE A C 1
ATOM 647 O O . ILE A 1 88 ? 10.977 25.109 5.121 1 98.69 88 ILE A O 1
ATOM 651 N N . ALA A 1 89 ? 9.188 26.5 5.133 1 98.81 89 ALA A N 1
ATOM 652 C CA . ALA A 1 89 ? 8.43 25.672 6.059 1 98.81 89 ALA A CA 1
ATOM 653 C C . ALA A 1 89 ? 8.227 24.266 5.492 1 98.81 89 ALA A C 1
ATOM 655 O O . ALA A 1 89 ? 8.445 23.266 6.188 1 98.81 89 ALA A O 1
ATOM 656 N N . VAL A 1 90 ? 7.863 24.172 4.25 1 98.5 90 VAL A N 1
ATOM 657 C CA . VAL A 1 90 ? 7.59 22.891 3.617 1 98.5 90 VAL A CA 1
ATOM 658 C C . VAL A 1 90 ? 8.891 22.094 3.467 1 98.5 90 VAL A C 1
ATOM 660 O O . VAL A 1 90 ? 8.922 20.891 3.705 1 98.5 90 VAL A O 1
ATOM 663 N N . ARG A 1 91 ? 9.945 22.766 3.012 1 98.06 91 ARG A N 1
ATOM 664 C CA . ARG A 1 91 ? 11.234 22.094 2.908 1 98.06 91 ARG A CA 1
ATOM 665 C C . ARG A 1 91 ? 11.648 21.484 4.242 1 98.06 91 ARG A C 1
ATOM 667 O O . ARG A 1 91 ? 12.078 20.328 4.297 1 98.06 91 ARG A O 1
ATOM 674 N N . LEU A 1 92 ? 11.523 22.234 5.34 1 98.31 92 LEU A N 1
ATOM 675 C CA . LEU A 1 92 ? 11.93 21.766 6.66 1 98.31 92 LEU A CA 1
ATOM 676 C C . LEU A 1 92 ? 11 20.656 7.152 1 98.31 92 LEU A C 1
ATOM 678 O O . LEU A 1 92 ? 11.438 19.734 7.84 1 98.31 92 LEU A O 1
ATOM 682 N N . HIS A 1 93 ? 9.742 20.797 6.867 1 98.06 93 HIS A N 1
ATOM 683 C CA . HIS A 1 93 ? 8.789 19.734 7.16 1 98.06 93 HIS A CA 1
ATOM 684 C C . HIS A 1 93 ? 9.211 18.422 6.5 1 98.06 93 HIS A C 1
ATOM 686 O O . HIS A 1 93 ? 9.297 17.391 7.164 1 98.06 93 HIS A O 1
ATOM 692 N N . ARG A 1 94 ? 9.539 18.531 5.215 1 96.62 94 ARG A N 1
ATOM 693 C CA . ARG A 1 94 ? 9.945 17.359 4.457 1 96.62 94 ARG A CA 1
ATOM 694 C C . ARG A 1 94 ? 11.25 16.781 5.004 1 96.62 94 ARG A C 1
ATOM 696 O O . ARG A 1 94 ? 11.414 15.555 5.078 1 96.62 94 ARG A O 1
ATOM 703 N N . ALA A 1 95 ? 12.172 17.625 5.301 1 94.94 95 ALA A N 1
ATOM 704 C CA . ALA A 1 95 ? 13.414 17.156 5.91 1 94.94 95 ALA A CA 1
ATOM 705 C C . ALA A 1 95 ? 13.141 16.344 7.168 1 94.94 95 ALA A C 1
ATOM 707 O O . ALA A 1 95 ? 13.789 15.32 7.398 1 94.94 95 ALA A O 1
ATOM 708 N N . GLY A 1 96 ? 12.234 16.797 7.961 1 94.81 96 GLY A N 1
ATOM 709 C CA . GLY A 1 96 ? 11.844 16.062 9.156 1 94.81 96 GLY A CA 1
ATOM 710 C C . GLY A 1 96 ? 11.281 14.688 8.859 1 94.81 96 GLY A C 1
ATOM 711 O O . GLY A 1 96 ? 11.383 13.773 9.68 1 94.81 96 GLY A O 1
ATOM 712 N N . GLU A 1 97 ? 10.773 14.539 7.715 1 92.19 97 GLU A N 1
ATOM 713 C CA . GLU A 1 97 ? 10.203 13.266 7.285 1 92.19 97 GLU A CA 1
ATOM 714 C C . GLU A 1 97 ? 11.242 12.406 6.578 1 92.19 97 GLU A C 1
ATOM 716 O O . GLU A 1 97 ? 10.953 11.289 6.148 1 92.19 97 GLU A O 1
ATOM 721 N N . GLY A 1 98 ? 12.391 12.969 6.387 1 92.31 98 GLY A N 1
ATOM 722 C CA . GLY A 1 98 ? 13.414 12.266 5.641 1 92.31 98 GLY A CA 1
ATOM 723 C C . GLY A 1 98 ? 13.164 12.25 4.145 1 92.31 98 GLY A C 1
ATOM 724 O O . GLY A 1 98 ? 13.625 11.344 3.441 1 92.31 98 GLY A O 1
ATOM 725 N N . ALA A 1 99 ? 12.383 13.156 3.672 1 90.94 99 ALA A N 1
ATOM 726 C CA . ALA A 1 99 ? 12.008 13.227 2.262 1 90.94 99 ALA A CA 1
ATOM 727 C C . ALA A 1 99 ? 12.625 14.445 1.587 1 90.94 99 ALA A C 1
ATOM 729 O O . ALA A 1 99 ? 12.789 15.492 2.217 1 90.94 99 ALA A O 1
ATOM 730 N N . PRO A 1 100 ? 12.883 14.281 0.298 1 92.06 100 PRO A N 1
ATOM 731 C CA . PRO A 1 100 ? 13.383 15.445 -0.435 1 92.06 100 PRO A CA 1
ATOM 732 C C . PRO A 1 100 ? 12.297 16.484 -0.708 1 92.06 100 PRO A C 1
ATOM 734 O O . PRO A 1 100 ? 11.109 16.141 -0.726 1 92.06 100 PRO A O 1
ATOM 737 N N . TYR A 1 101 ? 12.695 17.625 -0.819 1 94.19 101 TYR A N 1
ATOM 738 C CA . TYR A 1 101 ? 11.82 18.719 -1.228 1 94.19 101 TYR A CA 1
ATOM 739 C C . TYR A 1 101 ? 12.141 19.172 -2.646 1 94.19 101 TYR A C 1
ATOM 741 O O . TYR A 1 101 ? 13.258 19.594 -2.934 1 94.19 101 TYR A O 1
ATOM 749 N N . THR A 1 102 ? 11.086 19.125 -3.504 1 94.38 102 THR A N 1
ATOM 750 C CA . THR A 1 102 ? 11.344 19.438 -4.906 1 94.38 102 THR A CA 1
ATOM 751 C C . THR A 1 102 ? 10.586 20.688 -5.324 1 94.38 102 THR A C 1
ATOM 753 O O . THR A 1 102 ? 10.367 20.922 -6.516 1 94.38 102 THR A O 1
ATOM 756 N N . GLY A 1 103 ? 10.102 21.469 -4.449 1 95.88 103 GLY A N 1
ATOM 757 C CA . GLY A 1 103 ? 9.344 22.672 -4.723 1 95.88 103 GLY A CA 1
ATOM 758 C C . GLY A 1 103 ? 7.895 22.578 -4.297 1 95.88 103 GLY A C 1
ATOM 759 O O . GLY A 1 103 ? 7.367 21.484 -4.105 1 95.88 103 GLY A O 1
ATOM 760 N N . LEU A 1 104 ? 7.273 23.766 -4.086 1 95.75 104 LEU A N 1
ATOM 761 C CA . LEU A 1 104 ? 5.859 23.828 -3.729 1 95.75 104 LEU A CA 1
ATOM 762 C C . LEU A 1 104 ? 4.988 23.375 -4.891 1 95.75 104 LEU A C 1
ATOM 764 O O . LEU A 1 104 ? 5.16 23.828 -6.023 1 95.75 104 LEU A O 1
ATOM 768 N N . LYS A 1 105 ? 4.121 22.469 -4.59 1 93.88 105 LYS A N 1
ATOM 769 C CA . LYS A 1 105 ? 3.119 22.094 -5.59 1 93.88 105 LYS A CA 1
ATOM 770 C C . LYS A 1 105 ? 2.008 23.141 -5.66 1 93.88 105 LYS A C 1
ATOM 772 O O . LYS A 1 105 ? 1.627 23.719 -4.637 1 93.88 105 LYS A O 1
ATOM 777 N N . PRO A 1 106 ? 1.473 23.312 -6.855 1 94.75 106 PRO A N 1
ATOM 778 C CA . PRO A 1 106 ? 0.454 24.344 -7.008 1 94.75 106 PRO A CA 1
ATOM 779 C C . PRO A 1 106 ? -0.802 24.078 -6.184 1 94.75 106 PRO A C 1
ATOM 781 O O . PRO A 1 106 ? -1.152 22.906 -5.957 1 94.75 106 PRO A O 1
ATOM 784 N N . ALA A 1 107 ? -1.422 25.141 -5.812 1 94.25 107 ALA A N 1
ATOM 785 C CA . ALA A 1 107 ? -2.736 25.016 -5.188 1 94.25 107 ALA A CA 1
ATOM 786 C C . ALA A 1 107 ? -3.73 24.328 -6.121 1 94.25 107 ALA A C 1
ATOM 788 O O . ALA A 1 107 ? -3.713 24.562 -7.332 1 94.25 107 ALA A O 1
ATOM 789 N N . GLY A 1 108 ? -4.543 23.562 -5.527 1 93.56 108 GLY A N 1
ATOM 790 C CA . GLY A 1 108 ? -5.586 22.922 -6.309 1 93.56 108 GLY A CA 1
ATOM 791 C C . GLY A 1 108 ? -5.168 21.578 -6.855 1 93.56 108 GLY A C 1
ATOM 792 O O . GLY A 1 108 ? -5.93 20.938 -7.586 1 93.56 108 GLY A O 1
ATOM 793 N N . THR A 1 109 ? -4.008 21.188 -6.516 1 90.88 109 THR A N 1
ATOM 794 C CA . THR A 1 109 ? -3.584 19.859 -6.938 1 90.88 109 THR A CA 1
ATOM 795 C C . THR A 1 109 ? -4.551 18.797 -6.426 1 90.88 109 THR A C 1
ATOM 797 O O . THR A 1 109 ? -4.949 18.812 -5.262 1 90.88 109 THR A O 1
ATOM 800 N N . ASP A 1 110 ? -4.969 17.938 -7.301 1 90.38 110 ASP A N 1
ATOM 801 C CA . ASP A 1 110 ? -5.891 16.859 -6.945 1 90.38 110 ASP A CA 1
ATOM 802 C C . ASP A 1 110 ? -5.133 15.609 -6.488 1 90.38 110 ASP A C 1
ATOM 804 O O . ASP A 1 110 ? -4.445 14.969 -7.285 1 90.38 110 ASP A O 1
ATOM 808 N N . PHE A 1 111 ? -5.324 15.273 -5.215 1 88.06 111 PHE A N 1
ATOM 809 C CA . PHE A 1 111 ? -4.625 14.125 -4.656 1 88.06 111 PHE A CA 1
ATOM 810 C C . PHE A 1 111 ? -5.574 12.945 -4.484 1 88.06 111 PHE A C 1
ATOM 812 O O . PHE A 1 111 ? -5.238 11.961 -3.818 1 88.06 111 PHE A O 1
ATOM 819 N N . GLY A 1 112 ? -6.781 13.078 -5.09 1 91.94 112 GLY A N 1
ATOM 820 C CA . GLY A 1 112 ? -7.789 12.039 -4.938 1 91.94 112 GLY A CA 1
ATOM 821 C C . GLY A 1 112 ? -8.68 12.25 -3.73 1 91.94 112 GLY A C 1
ATOM 822 O O . GLY A 1 112 ? -8.508 13.219 -2.982 1 91.94 112 GLY A O 1
ATOM 823 N N . PRO A 1 113 ? -9.578 11.344 -3.543 1 96.12 113 PRO A N 1
ATOM 824 C CA . PRO A 1 113 ? -10.625 11.578 -2.549 1 96.12 113 PRO A CA 1
ATOM 825 C C . PRO A 1 113 ? -10.195 11.203 -1.134 1 96.12 113 PRO A C 1
ATOM 827 O O . PRO A 1 113 ? -10.859 11.555 -0.162 1 96.12 113 PRO A O 1
ATOM 830 N N . ALA A 1 114 ? -9.125 10.422 -1.024 1 96.31 114 ALA A N 1
ATOM 831 C CA . ALA A 1 114 ? -8.781 9.836 0.269 1 96.31 114 ALA A CA 1
ATOM 832 C C . ALA A 1 114 ? -8.32 10.906 1.254 1 96.31 114 ALA A C 1
ATOM 834 O O . ALA A 1 114 ? -8.75 10.922 2.41 1 96.31 114 ALA A O 1
ATOM 835 N N . ILE A 1 115 ? -7.52 11.805 0.792 1 95.56 115 ILE A N 1
ATOM 836 C CA . ILE A 1 115 ? -6.93 12.812 1.662 1 95.56 115 ILE A CA 1
ATOM 837 C C . ILE A 1 115 ? -8.016 13.758 2.172 1 95.56 115 ILE A C 1
ATOM 839 O O . ILE A 1 115 ? -8.211 13.898 3.383 1 95.56 115 ILE A O 1
ATOM 843 N N . PRO A 1 116 ? -8.852 14.336 1.32 1 96.5 116 PRO A N 1
ATOM 844 C CA . PRO A 1 116 ? -9.922 15.188 1.847 1 96.5 116 PRO A CA 1
ATOM 845 C C . PRO A 1 116 ? -10.883 14.43 2.762 1 96.5 116 PRO A C 1
ATOM 847 O O . PRO A 1 116 ? -11.383 14.992 3.736 1 96.5 116 PRO A O 1
ATOM 850 N N . ALA A 1 117 ? -11.156 13.195 2.473 1 98.06 117 ALA A N 1
ATOM 851 C CA . ALA A 1 117 ? -12.047 12.406 3.32 1 98.06 117 ALA A CA 1
ATOM 852 C C . ALA A 1 117 ? -11.453 12.211 4.711 1 98.06 117 ALA A C 1
ATOM 854 O O . ALA A 1 117 ? -12.156 12.305 5.719 1 98.06 117 ALA A O 1
ATOM 855 N N . ALA A 1 118 ? -10.18 11.922 4.715 1 98.12 118 ALA A N 1
ATOM 856 C CA . ALA A 1 118 ? -9.492 11.75 5.992 1 98.12 118 ALA A CA 1
ATOM 857 C C . ALA A 1 118 ? -9.461 13.055 6.781 1 98.12 118 ALA A C 1
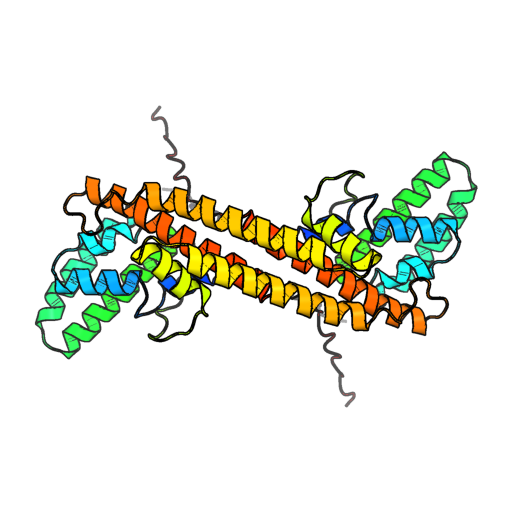ATOM 859 O O . ALA A 1 118 ? -9.68 13.055 7.992 1 98.12 118 ALA A O 1
ATOM 860 N N . GLU A 1 119 ? -9.172 14.102 6.105 1 96.81 119 GLU A N 1
ATOM 861 C CA . GLU A 1 119 ? -9.172 15.414 6.742 1 96.81 119 GLU A CA 1
ATOM 862 C C . GLU A 1 119 ? -10.539 15.75 7.324 1 96.81 119 GLU A C 1
ATOM 864 O O . GLU A 1 119 ? -10.641 16.25 8.445 1 96.81 119 GLU A O 1
ATOM 869 N N . GLU A 1 120 ? -11.578 15.492 6.582 1 97.88 120 GLU A N 1
ATOM 870 C CA . GLU A 1 120 ? -12.938 15.742 7.047 1 97.88 120 GLU A CA 1
ATOM 871 C C . GLU A 1 120 ? -13.258 14.914 8.289 1 97.88 120 GLU A C 1
ATOM 873 O O . GLU A 1 120 ? -13.922 15.398 9.211 1 97.88 120 GLU A O 1
ATOM 878 N N . ALA A 1 121 ? -12.82 13.695 8.281 1 98.62 121 ALA A N 1
ATOM 879 C CA . ALA A 1 121 ? -13.039 12.828 9.438 1 98.62 121 ALA A CA 1
ATOM 880 C C . ALA A 1 121 ? -12.43 13.438 10.703 1 98.62 121 ALA A C 1
ATOM 882 O O . ALA A 1 121 ? -13.055 13.445 11.758 1 98.62 121 ALA A O 1
ATOM 883 N N . LEU A 1 122 ? -11.234 13.953 10.547 1 97.69 122 LEU A N 1
ATOM 884 C CA . LEU A 1 122 ? -10.555 14.57 11.68 1 97.69 122 LEU A CA 1
ATOM 885 C C . LEU A 1 122 ? -11.266 15.852 12.109 1 97.69 122 LEU A C 1
ATOM 887 O O . LEU A 1 122 ? -11.406 16.125 13.297 1 97.69 122 LEU A O 1
ATOM 891 N N . GLU A 1 123 ? -11.703 16.578 11.156 1 96.19 123 GLU A N 1
ATOM 892 C CA . GLU A 1 123 ? -12.367 17.859 11.43 1 96.19 123 GLU A CA 1
ATOM 893 C C . GLU A 1 123 ? -13.719 17.641 12.109 1 96.19 123 GLU A C 1
ATOM 895 O O . GLU A 1 123 ? -14.055 18.344 13.07 1 96.19 123 GLU A O 1
ATOM 900 N N . THR A 1 124 ? -14.5 16.672 11.672 1 97.25 124 THR A N 1
ATOM 901 C CA . THR A 1 124 ? -15.875 16.5 12.125 1 97.25 124 THR A CA 1
ATOM 902 C C . THR A 1 124 ? -15.938 15.555 13.32 1 97.25 124 THR A C 1
ATOM 904 O O . THR A 1 124 ? -16.953 15.492 14.016 1 97.25 124 THR A O 1
ATOM 907 N N . GLY A 1 125 ? -14.922 14.773 13.477 1 97.19 125 GLY A N 1
ATOM 908 C CA . GLY A 1 125 ? -14.922 13.781 14.539 1 97.19 125 GLY A CA 1
ATOM 909 C C . GLY A 1 125 ? -15.695 12.523 14.18 1 97.19 125 GLY A C 1
ATOM 910 O O . GLY A 1 125 ? -16.125 11.781 15.07 1 97.19 125 GLY A O 1
ATOM 911 N N . LYS A 1 126 ? -15.867 12.352 12.906 1 97.75 126 LYS A N 1
ATOM 912 C CA . LYS A 1 126 ? -16.656 11.219 12.43 1 97.75 126 LYS A CA 1
ATOM 913 C C . LYS A 1 126 ? -15.906 10.445 11.344 1 97.75 126 LYS A C 1
ATOM 915 O O . LYS A 1 126 ? -15.898 10.852 10.18 1 97.75 126 LYS A O 1
ATOM 920 N N . PRO A 1 127 ? -15.367 9.258 11.68 1 98.38 127 PRO A N 1
ATOM 921 C CA . PRO A 1 127 ? -14.578 8.523 10.688 1 98.38 127 PRO A CA 1
ATOM 922 C C . PRO A 1 127 ? -15.445 7.668 9.766 1 98.38 127 PRO A C 1
ATOM 924 O O . PRO A 1 127 ? -14.93 7.039 8.836 1 98.38 127 PRO A O 1
ATOM 927 N N . ASP A 1 128 ? -16.766 7.609 9.961 1 98.5 128 ASP A N 1
ATOM 928 C CA . ASP A 1 128 ? -17.656 6.684 9.266 1 98.5 128 ASP A CA 1
ATOM 929 C C . ASP A 1 128 ? -17.594 6.887 7.758 1 98.5 128 ASP A C 1
ATOM 931 O O . ASP A 1 128 ? -17.531 5.922 6.996 1 98.5 128 ASP A O 1
ATOM 935 N N . ALA A 1 129 ? -17.672 8.141 7.332 1 98.56 129 ALA A N 1
ATOM 936 C CA . ALA A 1 129 ? -17.719 8.43 5.898 1 98.56 129 ALA A CA 1
ATOM 937 C C . ALA A 1 129 ? -16.438 7.98 5.207 1 98.56 129 ALA A C 1
ATOM 939 O O . ALA A 1 129 ? -16.469 7.422 4.109 1 98.56 129 ALA A O 1
ATOM 940 N N . VAL A 1 130 ? -15.25 8.25 5.773 1 98.81 130 VAL A N 1
ATOM 941 C CA . VAL A 1 130 ? -13.992 7.848 5.148 1 98.81 130 VAL A CA 1
ATOM 942 C C . VAL A 1 130 ? -13.875 6.324 5.168 1 98.81 130 VAL A C 1
ATOM 944 O O . VAL A 1 130 ? -13.359 5.727 4.219 1 98.81 130 VAL A O 1
ATOM 947 N N . THR A 1 131 ? -14.352 5.68 6.219 1 98.88 131 THR A N 1
ATOM 948 C CA . THR A 1 131 ? -14.359 4.219 6.281 1 98.88 131 THR A CA 1
ATOM 949 C C . THR A 1 131 ? -15.203 3.637 5.152 1 98.88 131 THR A C 1
ATOM 951 O O . THR A 1 131 ? -14.766 2.721 4.453 1 98.88 131 THR A O 1
ATOM 954 N N . ALA A 1 132 ? -16.359 4.203 5.012 1 98.81 132 ALA A N 1
ATOM 955 C CA . ALA A 1 132 ? -17.25 3.742 3.949 1 98.81 132 ALA A CA 1
ATOM 956 C C . ALA A 1 132 ? -16.609 3.936 2.576 1 98.81 132 ALA A C 1
ATOM 958 O O . ALA A 1 132 ? -16.672 3.041 1.728 1 98.81 132 ALA A O 1
ATOM 959 N N . LEU A 1 133 ? -16.031 5.047 2.354 1 98.75 133 LEU A N 1
ATOM 960 C CA . LEU A 1 133 ? -15.406 5.34 1.073 1 98.75 133 LEU A CA 1
ATOM 961 C C . LEU A 1 133 ? -14.281 4.352 0.779 1 98.75 133 LEU A C 1
ATOM 963 O O . LEU A 1 133 ? -14.195 3.816 -0.329 1 98.75 133 LEU A O 1
ATOM 967 N N . MET A 1 134 ? -13.398 4.121 1.722 1 98.69 134 MET A N 1
ATOM 968 C CA . MET A 1 134 ? -12.273 3.215 1.507 1 98.69 134 MET A CA 1
ATOM 969 C C . MET A 1 134 ? -12.766 1.788 1.283 1 98.69 134 MET A C 1
ATOM 971 O O . MET A 1 134 ? -12.234 1.074 0.428 1 98.69 134 MET A O 1
ATOM 975 N N . THR A 1 135 ? -13.758 1.349 2.094 1 98.69 135 THR A N 1
ATOM 976 C CA . THR A 1 135 ? -14.273 -0.007 1.928 1 98.69 135 THR A CA 1
ATOM 977 C C . THR A 1 135 ? -14.922 -0.175 0.56 1 98.69 135 THR A C 1
ATOM 979 O O . THR A 1 135 ? -14.797 -1.228 -0.069 1 98.69 135 THR A O 1
ATOM 982 N N . GLU A 1 136 ? -15.602 0.838 0.163 1 98.56 136 GLU A N 1
ATOM 983 C CA . GLU A 1 136 ? -16.172 0.804 -1.177 1 98.56 136 GLU A CA 1
ATOM 984 C C . GLU A 1 136 ? -15.094 0.703 -2.244 1 98.56 136 GLU A C 1
ATOM 986 O O . GLU A 1 136 ? -15.211 -0.089 -3.182 1 98.56 136 GLU A O 1
ATOM 991 N N . GLN A 1 137 ? -14.031 1.511 -2.15 1 98.31 137 GLN A N 1
ATOM 992 C CA . GLN A 1 137 ? -12.93 1.472 -3.104 1 98.31 137 GLN A CA 1
ATOM 993 C C . GLN A 1 137 ? -12.266 0.097 -3.121 1 98.31 137 GLN A C 1
ATOM 995 O O . GLN A 1 137 ? -11.93 -0.422 -4.188 1 98.31 137 GLN A O 1
ATOM 1000 N N . VAL A 1 138 ? -12.094 -0.474 -2.008 1 98.56 138 VAL A N 1
ATOM 1001 C CA . VAL A 1 138 ? -11.492 -1.798 -1.888 1 98.56 138 VAL A CA 1
ATOM 1002 C C . VAL A 1 138 ? -12.391 -2.836 -2.561 1 98.56 138 VAL A C 1
ATOM 1004 O O . VAL A 1 138 ? -11.914 -3.656 -3.35 1 98.56 138 VAL A O 1
ATOM 1007 N N . GLY A 1 139 ? -13.664 -2.812 -2.225 1 98.56 139 GLY A N 1
ATOM 1008 C CA . GLY A 1 139 ? -14.586 -3.734 -2.859 1 98.56 139 GLY A CA 1
ATOM 1009 C C . GLY A 1 139 ? -14.586 -3.635 -4.375 1 98.56 139 GLY A C 1
ATOM 1010 O O . GLY A 1 139 ? -14.531 -4.652 -5.066 1 98.56 139 GLY A O 1
ATOM 1011 N N . HIS A 1 140 ? -14.672 -2.453 -4.887 1 98.19 140 HIS A N 1
ATOM 1012 C CA . HIS A 1 140 ? -14.656 -2.225 -6.328 1 98.19 140 HIS A CA 1
ATOM 1013 C C . HIS A 1 140 ? -13.344 -2.713 -6.941 1 98.19 140 HIS A C 1
ATOM 1015 O O . HIS A 1 140 ? -13.352 -3.334 -8.008 1 98.19 140 HIS A O 1
ATOM 1021 N N . GLY A 1 141 ? -12.258 -2.377 -6.293 1 98.19 141 GLY A N 1
ATOM 1022 C CA . GLY A 1 141 ? -10.961 -2.791 -6.797 1 98.19 141 GLY A CA 1
ATOM 1023 C C . GLY A 1 141 ? -10.805 -4.297 -6.887 1 98.19 141 GLY A C 1
ATOM 1024 O O . GLY A 1 141 ? -10.344 -4.82 -7.902 1 98.19 141 GLY A O 1
ATOM 1025 N N . ILE A 1 142 ? -11.211 -4.961 -5.863 1 98.62 142 ILE A N 1
ATOM 1026 C CA . ILE A 1 142 ? -11.109 -6.414 -5.852 1 98.62 142 ILE A CA 1
ATOM 1027 C C . ILE A 1 142 ? -11.992 -7.004 -6.945 1 98.62 142 ILE A C 1
ATOM 1029 O O . ILE A 1 142 ? -11.578 -7.906 -7.672 1 98.62 142 ILE A O 1
ATOM 1033 N N . ALA A 1 143 ? -13.195 -6.512 -7.043 1 98.5 143 ALA A N 1
ATOM 1034 C CA . ALA A 1 143 ? -14.102 -7 -8.078 1 98.5 143 ALA A CA 1
ATOM 1035 C C . ALA A 1 143 ? -13.508 -6.812 -9.469 1 98.5 143 ALA A C 1
ATOM 1037 O O . ALA A 1 143 ? -13.562 -7.715 -10.305 1 98.5 143 ALA A O 1
ATOM 1038 N N . GLN A 1 144 ? -12.977 -5.684 -9.711 1 98.19 144 GLN A N 1
ATOM 1039 C CA . GLN A 1 144 ? -12.398 -5.383 -11.008 1 98.19 144 GLN A CA 1
ATOM 1040 C C . GLN A 1 144 ? -11.203 -6.289 -11.305 1 98.19 144 GLN A C 1
ATOM 1042 O O . GLN A 1 144 ? -11.133 -6.91 -12.367 1 98.19 144 GLN A O 1
ATOM 1047 N N . LYS A 1 145 ? -10.258 -6.355 -10.414 1 98 145 LYS A N 1
ATOM 1048 C CA . LYS A 1 145 ? -9.062 -7.176 -10.625 1 98 145 LYS A CA 1
ATOM 1049 C C . LYS A 1 145 ? -9.43 -8.648 -10.766 1 98 145 LYS A C 1
ATOM 1051 O O . LYS A 1 145 ? -8.812 -9.383 -11.539 1 98 145 LYS A O 1
ATOM 1056 N N . TYR A 1 146 ? -10.438 -9.086 -10.008 1 98.5 146 TYR A N 1
ATOM 1057 C CA . TYR A 1 146 ? -10.906 -10.469 -10.109 1 98.5 146 TYR A CA 1
ATOM 1058 C C . TYR A 1 146 ? -11.461 -10.75 -11.508 1 98.5 146 TYR A C 1
ATOM 1060 O O . TYR A 1 146 ? -11.156 -11.789 -12.102 1 98.5 146 TYR A O 1
ATOM 1068 N N . ARG A 1 147 ? -12.281 -9.875 -11.961 1 98.06 147 ARG A N 1
ATOM 1069 C CA . ARG A 1 147 ? -12.844 -10.031 -13.305 1 98.06 147 ARG A CA 1
ATOM 1070 C C . ARG A 1 147 ? -11.742 -10.094 -14.352 1 98.06 147 ARG A C 1
ATOM 1072 O O . ARG A 1 147 ? -11.773 -10.945 -15.25 1 98.06 147 ARG A O 1
ATOM 1079 N N . GLU A 1 148 ? -10.781 -9.203 -14.312 1 97.38 148 GLU A N 1
ATOM 1080 C CA . GLU A 1 148 ? -9.656 -9.188 -15.25 1 97.38 148 GLU A CA 1
ATOM 1081 C C . GLU A 1 148 ? -8.891 -10.508 -15.211 1 97.38 148 GLU A C 1
ATOM 1083 O O . GLU A 1 148 ? -8.492 -11.031 -16.25 1 97.38 148 GLU A O 1
ATOM 1088 N N . THR A 1 149 ? -8.695 -10.984 -14.047 1 97.88 149 THR A N 1
ATOM 1089 C CA . THR A 1 149 ? -7.949 -12.227 -13.852 1 97.88 149 THR A CA 1
ATOM 1090 C C . THR A 1 149 ? -8.711 -13.414 -14.422 1 97.88 149 THR A C 1
ATOM 1092 O O . THR A 1 149 ? -8.148 -14.234 -15.156 1 97.88 149 THR A O 1
ATOM 1095 N N . THR A 1 150 ? -10 -13.469 -14.148 1 97.81 150 THR A N 1
ATOM 1096 C CA . THR A 1 150 ? -10.789 -14.641 -14.516 1 97.81 150 THR A CA 1
ATOM 1097 C C . THR A 1 150 ? -11.125 -14.617 -16 1 97.81 150 THR A C 1
ATOM 1099 O O . THR A 1 150 ? -11.555 -15.633 -16.562 1 97.81 150 THR A O 1
ATOM 1102 N N . ALA A 1 151 ? -10.883 -13.57 -16.672 1 97.38 151 ALA A N 1
ATOM 1103 C CA . ALA A 1 151 ? -11.031 -13.508 -18.125 1 97.38 151 ALA A CA 1
ATOM 1104 C C . ALA A 1 151 ? -10.031 -14.438 -18.812 1 97.38 151 ALA A C 1
ATOM 1106 O O . ALA A 1 151 ? -10.234 -14.836 -19.953 1 97.38 151 ALA A O 1
ATOM 1107 N N . LEU A 1 152 ? -8.961 -14.805 -18.141 1 97.44 152 LEU A N 1
ATOM 1108 C CA . LEU A 1 152 ? -7.9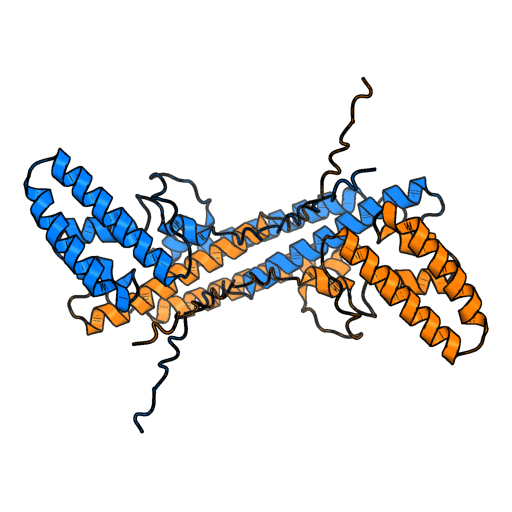06 -15.633 -18.734 1 97.44 152 LEU A CA 1
ATOM 1109 C C . LEU A 1 152 ? -8.047 -17.078 -18.281 1 97.44 152 LEU A C 1
ATOM 1111 O O . LEU A 1 152 ? -7.195 -17.922 -18.594 1 97.44 152 LEU A O 1
ATOM 1115 N N . ARG A 1 153 ? -9.125 -17.438 -17.641 1 95.06 153 ARG A N 1
ATOM 1116 C CA . ARG A 1 153 ? -9.273 -18.75 -17 1 95.06 153 ARG A CA 1
ATOM 1117 C C . ARG A 1 153 ? -9.469 -19.844 -18.031 1 95.06 153 ARG A C 1
ATOM 1119 O O . ARG A 1 153 ? -9.352 -21.031 -17.719 1 95.06 153 ARG A O 1
ATOM 1126 N N . SER A 1 154 ? -9.719 -19.484 -19.297 1 94.19 154 SER A N 1
ATOM 1127 C CA . SER A 1 154 ? -9.906 -20.484 -20.344 1 94.19 154 SER A CA 1
ATOM 1128 C C . SER A 1 154 ? -8.578 -21.141 -20.734 1 94.19 154 SER A C 1
ATOM 1130 O O . SER A 1 154 ? -8.562 -22.234 -21.312 1 94.19 154 SER A O 1
ATOM 1132 N N . ALA A 1 155 ? -7.496 -20.438 -20.422 1 95.62 155 ALA A N 1
ATOM 1133 C CA . ALA A 1 155 ? -6.195 -21.062 -20.656 1 95.62 155 ALA A CA 1
ATOM 1134 C C . ALA A 1 155 ? -5.992 -22.266 -19.734 1 95.62 155 ALA A C 1
ATOM 1136 O O . ALA A 1 155 ? -6.312 -22.203 -18.531 1 95.62 155 ALA A O 1
ATOM 1137 N N . SER A 1 156 ? -5.465 -23.266 -20.297 1 94.31 156 SER A N 1
ATOM 1138 C CA . SER A 1 156 ? -5.297 -24.516 -19.547 1 94.31 156 SER A CA 1
ATOM 1139 C C . SER A 1 156 ? -4.289 -24.359 -18.422 1 94.31 156 SER A C 1
ATOM 1141 O O . SER A 1 156 ? -3.252 -23.719 -18.594 1 94.31 156 SER A O 1
ATOM 1143 N N . ASN A 1 157 ? -4.559 -25.047 -17.312 1 93.81 157 ASN A N 1
ATOM 1144 C CA . ASN A 1 157 ? -3.59 -25.125 -16.234 1 93.81 157 ASN A CA 1
ATOM 1145 C C . ASN A 1 157 ? -2.627 -26.297 -16.438 1 93.81 157 ASN A C 1
ATOM 1147 O O . ASN A 1 157 ? -1.708 -26.484 -15.633 1 93.81 157 ASN A O 1
ATOM 1151 N N . GLU A 1 158 ? -2.82 -27.031 -17.406 1 96.25 158 GLU A N 1
ATOM 1152 C CA . GLU A 1 158 ? -1.943 -28.125 -17.797 1 96.25 158 GLU A CA 1
ATOM 1153 C C . GLU A 1 158 ? -1.618 -28.078 -19.297 1 96.25 158 GLU A C 1
ATOM 1155 O O . GLU A 1 158 ? -1.981 -28.984 -20.047 1 96.25 158 GLU A O 1
ATOM 1160 N N . PRO A 1 159 ? -0.875 -27.078 -19.625 1 97.12 159 PRO A N 1
ATOM 1161 C CA . PRO A 1 159 ? -0.579 -26.922 -21.062 1 97.12 159 PRO A CA 1
ATOM 1162 C C . PRO A 1 159 ? 0.255 -28.078 -21.609 1 97.12 159 PRO A C 1
ATOM 1164 O O . PRO A 1 159 ? 1.148 -28.578 -20.938 1 97.12 159 PRO A O 1
ATOM 1167 N N . THR A 1 160 ? -0.039 -28.406 -22.891 1 96.06 160 THR A N 1
ATOM 1168 C CA . THR A 1 160 ? 0.645 -29.531 -23.516 1 96.06 160 THR A CA 1
ATOM 1169 C C . THR A 1 160 ? 1.425 -29.062 -24.75 1 96.06 160 THR A C 1
ATOM 1171 O O . THR A 1 160 ? 2.275 -29.797 -25.266 1 96.06 160 THR A O 1
ATOM 1174 N N . THR A 1 161 ? 1.09 -27.859 -25.219 1 96.19 161 THR A N 1
ATOM 1175 C CA . THR A 1 161 ? 1.802 -27.297 -26.359 1 96.19 161 THR A CA 1
ATOM 1176 C C . THR A 1 161 ? 2.477 -25.984 -26 1 96.19 161 THR A C 1
ATOM 1178 O O . THR A 1 161 ? 2.139 -25.375 -24.969 1 96.19 161 THR A O 1
ATOM 1181 N N . GLN A 1 162 ? 3.402 -25.641 -26.766 1 94.94 162 GLN A N 1
ATOM 1182 C CA . GLN A 1 162 ? 4.086 -24.375 -26.531 1 94.94 162 GLN A CA 1
ATOM 1183 C C . GLN A 1 162 ? 3.111 -23.203 -26.578 1 94.94 162 GLN A C 1
ATOM 1185 O O . GLN A 1 162 ? 3.242 -22.25 -25.812 1 94.94 162 GLN A O 1
ATOM 1190 N N . ALA A 1 163 ? 2.158 -23.25 -27.469 1 96.25 163 ALA A N 1
ATOM 1191 C CA . ALA A 1 163 ? 1.145 -22.203 -27.578 1 96.25 163 ALA A CA 1
ATOM 1192 C C . ALA A 1 163 ? 0.302 -22.141 -26.312 1 96.25 163 ALA A C 1
ATOM 1194 O O . ALA A 1 163 ? -0.035 -21.047 -25.844 1 96.25 163 ALA A O 1
ATOM 1195 N N . GLU A 1 164 ? 0.049 -23.281 -25.797 1 97.81 164 GLU A N 1
ATOM 1196 C CA . GLU A 1 164 ? -0.714 -23.312 -24.547 1 97.81 164 GLU A CA 1
ATOM 1197 C C . GLU A 1 164 ? 0.119 -22.828 -23.375 1 97.81 164 GLU A C 1
ATOM 1199 O O . GLU A 1 164 ? -0.412 -22.219 -22.438 1 97.81 164 GLU A O 1
ATOM 1204 N N . VAL A 1 165 ? 1.401 -23.109 -23.422 1 98.31 165 VAL A N 1
ATOM 1205 C CA . VAL A 1 165 ? 2.287 -22.641 -22.359 1 98.31 165 VAL A CA 1
ATOM 1206 C C . VAL A 1 165 ? 2.252 -21.109 -22.297 1 98.31 165 VAL A C 1
ATOM 1208 O O . VAL A 1 165 ? 2.188 -20.531 -21.219 1 98.31 165 VAL A O 1
ATOM 1211 N N . ALA A 1 166 ? 2.293 -20.453 -23.406 1 97.81 166 ALA A N 1
ATOM 1212 C CA . ALA A 1 166 ? 2.25 -19 -23.453 1 97.81 166 ALA A CA 1
ATOM 1213 C C . ALA A 1 166 ? 0.955 -18.469 -22.844 1 97.81 166 ALA A C 1
ATOM 1215 O O . ALA A 1 166 ? 0.973 -17.5 -22.062 1 97.81 166 ALA A O 1
ATOM 1216 N N . LYS A 1 167 ? -0.185 -19.094 -23.203 1 98.12 167 LYS A N 1
ATOM 1217 C CA . LYS A 1 167 ? -1.473 -18.688 -22.656 1 98.12 167 LYS A CA 1
ATOM 1218 C C . LYS A 1 167 ? -1.532 -18.969 -21.156 1 98.12 167 LYS A C 1
ATOM 1220 O O . LYS A 1 167 ? -2.078 -18.156 -20.391 1 98.12 167 LYS A O 1
ATOM 1225 N N . ALA A 1 168 ? -0.997 -20.078 -20.766 1 98.25 168 ALA A N 1
ATOM 1226 C CA . ALA A 1 168 ? -0.945 -20.422 -19.344 1 98.25 168 ALA A CA 1
ATOM 1227 C C . ALA A 1 168 ? -0.084 -19.422 -18.578 1 98.25 168 ALA A C 1
ATOM 1229 O O . ALA A 1 168 ? -0.39 -19.094 -17.422 1 98.25 168 ALA A O 1
ATOM 1230 N N . ARG A 1 169 ? 0.957 -19.016 -19.172 1 98 169 ARG A N 1
ATOM 1231 C CA . ARG A 1 169 ? 1.822 -18.016 -18.547 1 98 169 ARG A CA 1
ATOM 1232 C C . ARG A 1 169 ? 1.055 -16.734 -18.266 1 98 169 ARG A C 1
ATOM 1234 O O . ARG A 1 169 ? 1.188 -16.141 -17.188 1 98 169 ARG A O 1
ATOM 1241 N N . ASP A 1 170 ? 0.226 -16.281 -19.203 1 97.5 170 ASP A N 1
ATOM 1242 C CA . ASP A 1 170 ? -0.601 -15.094 -19.016 1 97.5 170 ASP A CA 1
ATOM 1243 C C . ASP A 1 170 ? -1.591 -15.297 -17.875 1 97.5 170 ASP A C 1
ATOM 1245 O O . ASP A 1 170 ? -1.79 -14.398 -17.047 1 97.5 170 ASP A O 1
ATOM 1249 N N . ARG A 1 171 ? -2.189 -16.438 -17.828 1 97.88 171 ARG A N 1
ATOM 1250 C CA . ARG A 1 171 ? -3.145 -16.75 -16.766 1 97.88 171 ARG A CA 1
ATOM 1251 C C . ARG A 1 171 ? -2.473 -16.75 -15.406 1 97.88 171 ARG A C 1
ATOM 1253 O O . ARG A 1 171 ? -2.977 -16.125 -14.461 1 97.88 171 ARG A O 1
ATOM 1260 N N . VAL A 1 172 ? -1.326 -17.422 -15.32 1 97.06 172 VAL A N 1
ATOM 1261 C CA . VAL A 1 172 ? -0.587 -17.516 -14.062 1 97.06 172 VAL A CA 1
ATOM 1262 C C . VAL A 1 172 ? -0.187 -16.109 -13.602 1 97.06 172 VAL A C 1
ATOM 1264 O O . VAL A 1 172 ? -0.351 -15.773 -12.43 1 97.06 172 VAL A O 1
ATOM 1267 N N . SER A 1 173 ? 0.325 -15.336 -14.555 1 95.81 173 SER A N 1
ATOM 1268 C CA . SER A 1 173 ? 0.726 -13.969 -14.234 1 95.81 173 SER A CA 1
ATOM 1269 C C . SER A 1 173 ? -0.447 -13.164 -13.68 1 95.81 173 SER A C 1
ATOM 1271 O O . SER A 1 173 ? -0.301 -12.438 -12.695 1 95.81 173 SER A O 1
ATOM 1273 N N . ALA A 1 174 ? -1.596 -13.289 -14.289 1 96.75 174 ALA A N 1
ATOM 1274 C CA . ALA A 1 174 ? -2.781 -12.562 -13.844 1 96.75 174 ALA A CA 1
ATOM 1275 C C . ALA A 1 174 ? -3.215 -13.031 -12.453 1 96.75 174 ALA A C 1
ATOM 1277 O O . ALA A 1 174 ? -3.6 -12.219 -11.609 1 96.75 174 ALA A O 1
ATOM 1278 N N . GLU A 1 175 ? -3.154 -14.305 -12.25 1 97.06 175 GLU A N 1
ATOM 1279 C CA . GLU A 1 175 ? -3.553 -14.852 -10.961 1 97.06 175 GLU A CA 1
ATOM 1280 C C . GLU A 1 175 ? -2.615 -14.391 -9.844 1 97.06 175 GLU A C 1
ATOM 1282 O O . GLU A 1 175 ? -3.068 -13.977 -8.773 1 97.06 175 GLU A O 1
ATOM 1287 N N . LEU A 1 176 ? -1.326 -14.438 -10.086 1 96 176 LEU A N 1
ATOM 1288 C CA . LEU A 1 176 ? -0.36 -13.984 -9.094 1 96 176 LEU A CA 1
ATOM 1289 C C . LEU A 1 176 ? -0.49 -12.484 -8.859 1 96 176 LEU A C 1
ATOM 1291 O O . LEU A 1 176 ? -0.309 -12.008 -7.734 1 96 176 LEU A O 1
ATOM 1295 N N . ALA A 1 177 ? -0.818 -11.766 -9.93 1 94.62 177 ALA A N 1
ATOM 1296 C CA . ALA A 1 177 ? -1.052 -10.328 -9.789 1 94.62 177 ALA A CA 1
ATOM 1297 C C . ALA A 1 177 ? -2.254 -10.055 -8.891 1 94.62 177 ALA A C 1
ATOM 1299 O O . ALA A 1 177 ? -2.225 -9.133 -8.07 1 94.62 177 ALA A O 1
ATOM 1300 N N . PHE A 1 178 ? -3.326 -10.844 -9.086 1 97.19 178 PHE A N 1
ATOM 1301 C CA . PHE A 1 178 ? -4.508 -10.695 -8.242 1 97.19 178 PHE A CA 1
ATOM 1302 C C . PHE A 1 178 ? -4.172 -10.977 -6.781 1 97.19 178 PHE A C 1
ATOM 1304 O O . PHE A 1 178 ? -4.559 -10.211 -5.895 1 97.19 178 PHE A O 1
ATOM 1311 N N . ILE A 1 179 ? -3.449 -11.984 -6.543 1 96.69 179 ILE A N 1
ATOM 1312 C CA . ILE A 1 179 ? -3.051 -12.359 -5.191 1 96.69 179 ILE A CA 1
ATOM 1313 C C . ILE A 1 179 ? -2.199 -11.25 -4.578 1 96.69 179 ILE A C 1
ATOM 1315 O O . ILE A 1 179 ? -2.426 -10.844 -3.438 1 96.69 179 ILE A O 1
ATOM 1319 N N . GLY A 1 180 ? -1.239 -10.789 -5.316 1 94.25 180 GLY A N 1
ATOM 1320 C CA . GLY A 1 180 ? -0.415 -9.68 -4.859 1 94.25 180 GLY A CA 1
ATOM 1321 C C . GLY A 1 180 ? -1.212 -8.422 -4.578 1 94.25 180 GLY A C 1
ATOM 1322 O O . GLY A 1 180 ? -0.919 -7.695 -3.625 1 94.25 180 GLY A O 1
ATOM 1323 N N . TYR A 1 181 ? -2.195 -8.156 -5.426 1 95.69 181 TYR A N 1
ATOM 1324 C CA . TYR A 1 181 ? -3.061 -6.996 -5.254 1 95.69 181 TYR A CA 1
ATOM 1325 C C . TYR A 1 181 ? -3.801 -7.062 -3.924 1 95.69 181 TYR A C 1
ATOM 1327 O O . TYR A 1 181 ? -3.811 -6.09 -3.162 1 95.69 181 TYR A O 1
ATOM 1335 N N . VAL A 1 182 ? -4.379 -8.195 -3.623 1 97.06 182 VAL A N 1
ATOM 1336 C CA . VAL A 1 182 ? -5.117 -8.391 -2.379 1 97.06 182 VAL A CA 1
ATOM 1337 C C . VAL A 1 182 ? -4.168 -8.258 -1.19 1 97.06 182 VAL A C 1
ATOM 1339 O O . VAL A 1 182 ? -4.496 -7.617 -0.192 1 97.06 182 VAL A O 1
ATOM 1342 N N . GLU A 1 183 ? -3.061 -8.844 -1.281 1 94.94 183 GLU A N 1
ATOM 1343 C CA . GLU A 1 183 ? -2.062 -8.719 -0.223 1 94.94 183 GLU A CA 1
ATOM 1344 C C . GLU A 1 183 ? -1.687 -7.262 0.012 1 94.94 183 GLU A C 1
ATOM 1346 O O . GLU A 1 183 ? -1.501 -6.84 1.155 1 94.94 183 GLU A O 1
ATOM 1351 N N . GLY A 1 184 ? -1.515 -6.516 -1.11 1 93.69 184 GLY A N 1
ATOM 1352 C CA . GLY A 1 184 ? -1.205 -5.098 -0.986 1 93.69 184 GLY A CA 1
ATOM 1353 C C . GLY A 1 184 ? -2.229 -4.332 -0.172 1 93.69 184 GLY A C 1
ATOM 1354 O O . GLY A 1 184 ? -1.87 -3.48 0.643 1 93.69 184 GLY A O 1
ATOM 1355 N N . ILE A 1 185 ? -3.484 -4.629 -0.403 1 96.44 185 ILE A N 1
ATOM 1356 C CA . ILE A 1 185 ? -4.555 -3.994 0.362 1 96.44 185 ILE A CA 1
ATOM 1357 C C . ILE A 1 185 ? -4.43 -4.371 1.836 1 96.44 185 ILE A C 1
ATOM 1359 O O . ILE A 1 185 ? -4.543 -3.516 2.715 1 96.44 185 ILE A O 1
ATOM 1363 N N . TYR A 1 186 ? -4.184 -5.637 2.115 1 96 186 TYR A N 1
ATOM 1364 C CA . TYR A 1 186 ? -4.047 -6.129 3.482 1 96 186 TYR A CA 1
ATOM 1365 C C . TYR A 1 186 ? -2.902 -5.43 4.203 1 96 186 TYR A C 1
ATOM 1367 O O . TYR A 1 186 ? -3.061 -4.977 5.34 1 96 186 TYR A O 1
ATOM 1375 N N . LEU A 1 187 ? -1.809 -5.359 3.52 1 93.62 187 LEU A N 1
ATOM 1376 C CA . LEU A 1 187 ? -0.635 -4.738 4.121 1 93.62 187 LEU A CA 1
ATOM 1377 C C . LEU A 1 187 ? -0.881 -3.258 4.387 1 93.62 187 LEU A C 1
ATOM 1379 O O . LEU A 1 187 ? -0.452 -2.727 5.414 1 93.62 187 LEU A O 1
ATOM 1383 N N . ALA A 1 188 ? -1.521 -2.598 3.451 1 93.69 188 ALA A N 1
ATOM 1384 C CA . ALA A 1 188 ? -1.871 -1.195 3.67 1 93.69 188 ALA A CA 1
ATOM 1385 C C . ALA A 1 188 ? -2.789 -1.042 4.879 1 93.69 188 ALA A C 1
ATOM 1387 O O . ALA A 1 188 ? -2.619 -0.121 5.68 1 93.69 188 ALA A O 1
ATOM 1388 N N . ALA A 1 189 ? -3.73 -1.938 4.992 1 96.56 189 ALA A N 1
ATOM 1389 C CA . ALA A 1 189 ? -4.68 -1.885 6.098 1 96.56 189 ALA A CA 1
ATOM 1390 C C . ALA A 1 189 ? -3.986 -2.145 7.434 1 96.56 189 ALA A C 1
ATOM 1392 O O . ALA A 1 189 ? -4.359 -1.57 8.461 1 96.56 189 ALA A O 1
ATOM 1393 N N . LYS A 1 190 ? -2.965 -3.064 7.363 1 94.06 190 LYS A N 1
ATOM 1394 C CA . LYS A 1 190 ? -2.236 -3.408 8.578 1 94.06 190 LYS A CA 1
ATOM 1395 C C . LYS A 1 190 ? -1.25 -2.307 8.961 1 94.06 190 LYS A C 1
ATOM 1397 O O . LYS A 1 190 ? -0.915 -2.143 10.133 1 94.06 190 LYS A O 1
ATOM 1402 N N . GLY A 1 191 ? -0.475 -1.97 7.676 1 77.81 191 GLY A N 1
ATOM 1403 C CA . GLY A 1 191 ? 0.686 -1.105 7.816 1 77.81 191 GLY A CA 1
ATOM 1404 C C . GLY A 1 191 ? 0.323 0.359 7.969 1 77.81 191 GLY A C 1
ATOM 1405 O O . GLY A 1 191 ? -0.205 0.975 7.043 1 77.81 191 GLY A O 1
ATOM 1406 N N . GLY A 1 192 ? -0.299 0.681 8.992 1 53.25 192 GLY A N 1
ATOM 1407 C CA . GLY A 1 192 ? -0.117 2.123 9.055 1 53.25 192 GLY A CA 1
ATOM 1408 C C . GLY A 1 192 ? 1.161 2.592 8.383 1 53.25 192 GLY A C 1
ATOM 1409 O O . GLY A 1 192 ? 2.109 1.817 8.234 1 53.25 192 GLY A O 1
ATOM 1410 N N . MET A 1 193 ? 1.101 3.303 7.438 1 43.22 193 MET A N 1
ATOM 1411 C CA . MET A 1 193 ? 2.336 3.83 6.867 1 43.22 193 MET A CA 1
ATOM 1412 C C . MET A 1 193 ? 3.412 3.977 7.938 1 43.22 193 MET A C 1
ATOM 1414 O O . MET A 1 193 ? 3.174 4.582 8.984 1 43.22 193 MET A O 1
ATOM 1418 N N . HIS A 1 194 ? 4.176 3.016 8.289 1 35.22 194 HIS A N 1
ATOM 1419 C CA . HIS A 1 194 ? 5.289 3.344 9.164 1 35.22 194 HIS A CA 1
ATOM 1420 C C . HIS A 1 194 ? 5.797 4.758 8.906 1 35.22 194 HIS A C 1
ATOM 1422 O O . HIS A 1 194 ? 6.352 5.039 7.84 1 35.22 194 HIS A O 1
ATOM 1428 N N . VAL A 1 195 ? 5.125 5.777 9.25 1 31.7 195 VAL A N 1
ATOM 1429 C CA . VAL A 1 195 ? 5.992 6.934 9.461 1 31.7 195 VAL A CA 1
ATOM 1430 C C . VAL A 1 195 ? 7.191 6.531 10.32 1 31.7 195 VAL A C 1
ATOM 1432 O O . VAL A 1 195 ? 7.027 6.105 11.461 1 31.7 195 VAL A O 1
ATOM 1435 N N . GLU A 1 196 ? 8.078 5.879 9.844 1 28.59 196 GLU A N 1
ATOM 1436 C CA . GLU A 1 196 ? 9.305 5.746 10.625 1 28.59 196 GLU A CA 1
ATOM 1437 C C . GLU A 1 196 ? 9.633 7.039 11.367 1 28.59 196 GLU A C 1
ATOM 1439 O O . GLU A 1 196 ? 9.961 8.055 10.742 1 28.59 196 GLU A O 1
ATOM 1444 N N . ALA A 1 197 ? 8.938 7.457 12.469 1 28.34 197 ALA A N 1
ATOM 1445 C CA . ALA A 1 197 ? 9.516 8.406 13.422 1 28.34 197 ALA A CA 1
ATOM 1446 C C . ALA A 1 197 ? 11.016 8.18 13.586 1 28.34 197 ALA A C 1
ATOM 1448 O O . ALA A 1 197 ? 11.453 7.047 13.812 1 28.34 197 ALA A O 1
ATOM 1449 N N . ALA A 1 198 ? 11.836 9.031 13.023 1 26.73 198 ALA A N 1
ATOM 1450 C CA . ALA A 1 198 ? 13.266 9.148 13.305 1 26.73 198 ALA A CA 1
ATOM 1451 C C . ALA A 1 198 ? 13.547 9 14.805 1 26.73 198 ALA A C 1
ATOM 1453 O O . ALA A 1 198 ? 13.164 9.859 15.602 1 26.73 198 ALA A O 1
ATOM 1454 N N . SER A 1 199 ? 13.461 7.855 15.414 1 24.59 199 SER A N 1
ATOM 1455 C CA . SER A 1 199 ? 14.031 7.793 16.766 1 24.59 199 SER A CA 1
ATOM 1456 C C . SER A 1 199 ? 15.367 8.516 16.828 1 24.59 199 SER A C 1
ATOM 1458 O O . SER A 1 199 ? 16.266 8.242 16.031 1 24.59 199 SER A O 1
ATOM 1460 N N . THR A 1 200 ? 15.297 9.734 17.188 1 24.78 200 THR A N 1
ATOM 1461 C CA . THR A 1 200 ? 16.469 10.492 17.609 1 24.78 200 THR A CA 1
ATOM 1462 C C . THR A 1 200 ? 17.328 9.68 18.547 1 24.78 200 THR A C 1
ATOM 1464 O O . THR A 1 200 ? 16.906 9.336 19.656 1 24.78 200 THR A O 1
ATOM 1467 N N . GLN A 1 201 ? 18.016 8.648 18.062 1 22.67 201 GLN A N 1
ATOM 1468 C CA . GLN A 1 201 ? 19.047 8.086 18.906 1 22.67 201 GLN A CA 1
ATOM 1469 C C . GLN A 1 201 ? 19.906 9.188 19.531 1 22.67 201 GLN A C 1
ATOM 1471 O O . GLN A 1 201 ? 20.562 9.953 18.812 1 22.67 201 GLN A O 1
ATOM 1476 N N . GLU A 1 202 ? 19.422 9.773 20.641 1 27.41 202 GLU A N 1
ATOM 1477 C CA . GLU A 1 202 ? 20.312 10.516 21.547 1 27.41 202 GLU A CA 1
ATOM 1478 C C . GLU A 1 202 ? 21.594 9.734 21.812 1 27.41 202 GLU A C 1
ATOM 1480 O O . GLU A 1 202 ? 21.547 8.617 22.344 1 27.41 202 GLU A O 1
ATOM 1485 N N . HIS A 1 203 ? 22.547 9.711 20.875 1 28.83 203 HIS A N 1
ATOM 1486 C CA . HIS A 1 203 ? 23.922 9.305 21.156 1 28.83 203 HIS A CA 1
ATOM 1487 C C . HIS A 1 203 ? 24.438 9.984 22.422 1 28.83 203 HIS A C 1
ATOM 1489 O O . HIS A 1 203 ? 24.625 11.203 22.438 1 28.83 203 HIS A O 1
ATOM 1495 N N . HIS A 1 204 ? 23.922 9.523 23.594 1 28.33 204 HIS A N 1
ATOM 1496 C CA . HIS A 1 204 ? 24.609 9.906 24.812 1 28.33 204 HIS A CA 1
ATOM 1497 C C . HIS A 1 204 ? 26.109 9.625 24.719 1 28.33 204 HIS A C 1
ATOM 1499 O O . HIS A 1 204 ? 26.516 8.461 24.625 1 28.33 204 HIS A O 1
ATOM 1505 N N . HIS A 1 205 ? 26.844 10.406 23.938 1 29.81 205 HIS A N 1
ATOM 1506 C CA . HIS A 1 205 ? 28.297 10.445 24.094 1 29.81 205 HIS A CA 1
ATOM 1507 C C . HIS A 1 205 ? 28.703 10.602 25.562 1 29.81 205 HIS A C 1
ATOM 1509 O O . HIS A 1 205 ? 28.344 11.594 26.203 1 29.81 205 HIS A O 1
ATOM 1515 N N . GLY A 1 206 ? 28.641 9.484 26.359 1 26.08 206 GLY A N 1
ATOM 1516 C CA . GLY A 1 206 ? 29.266 9.438 27.672 1 26.08 206 GLY A CA 1
ATOM 1517 C C . GLY A 1 206 ? 30.656 10.031 27.672 1 26.08 206 GLY A C 1
ATOM 1518 O O . GLY A 1 206 ? 31.469 9.766 26.781 1 26.08 206 GLY A O 1
ATOM 1519 N N . THR A 1 207 ? 30.844 11.273 28.109 1 29.97 207 THR A N 1
ATOM 1520 C CA . THR A 1 207 ? 32.031 11.992 28.562 1 29.97 207 THR A CA 1
ATOM 1521 C C . THR A 1 207 ? 32.844 11.125 29.516 1 29.97 207 THR A C 1
ATOM 1523 O O . THR A 1 207 ? 32.344 10.711 30.562 1 29.97 207 THR A O 1
ATOM 1526 N N . GLU A 1 208 ? 33.625 10.117 28.969 1 24.42 208 GLU A N 1
ATOM 1527 C CA . GLU A 1 208 ? 34.781 10.008 29.859 1 24.42 208 GLU A CA 1
ATOM 1528 C C . GLU A 1 208 ? 35.625 11.266 29.781 1 24.42 208 GLU A C 1
ATOM 1530 O O . GLU A 1 208 ? 35.844 11.82 28.703 1 24.42 208 GLU A O 1
ATOM 1535 N N . MET B 1 1 ? 46.75 19.484 11.516 1 32.72 1 MET B N 1
ATOM 1536 C CA . MET B 1 1 ? 45.344 19.438 11.961 1 32.72 1 MET B CA 1
ATOM 1537 C C . MET B 1 1 ? 44.469 18.719 10.93 1 32.72 1 MET B C 1
ATOM 1539 O O . MET B 1 1 ? 44.219 19.25 9.859 1 32.72 1 MET B O 1
ATOM 1543 N N . ALA B 1 2 ? 44.469 17.312 10.945 1 32.41 2 ALA B N 1
ATOM 1544 C CA . ALA B 1 2 ? 43.938 16.328 10.016 1 32.41 2 ALA B CA 1
ATOM 1545 C C . ALA B 1 2 ? 42.406 16.375 9.992 1 32.41 2 ALA B C 1
ATOM 1547 O O . ALA B 1 2 ? 41.75 16.375 11.047 1 32.41 2 ALA B O 1
ATOM 1548 N N . LYS B 1 3 ? 41.844 17.094 8.953 1 35.31 3 LYS B N 1
ATOM 1549 C CA . LYS B 1 3 ? 40.438 17.141 8.57 1 35.31 3 LYS B CA 1
ATOM 1550 C C . LYS B 1 3 ? 39.844 15.75 8.523 1 35.31 3 LYS B C 1
ATOM 1552 O O . LYS B 1 3 ? 40.281 14.891 7.762 1 35.31 3 LYS B O 1
ATOM 1557 N N . LYS B 1 4 ? 39.469 15.141 9.664 1 40.03 4 LYS B N 1
ATOM 1558 C CA . LYS B 1 4 ? 38.656 13.922 9.656 1 40.03 4 LYS B CA 1
ATOM 1559 C C . LYS B 1 4 ? 37.438 14.078 8.734 1 40.03 4 LYS B C 1
ATOM 1561 O O . LYS B 1 4 ? 36.656 15.016 8.891 1 40.03 4 LYS B O 1
ATOM 1566 N N . LEU B 1 5 ? 37.531 13.625 7.5 1 36.31 5 LEU B N 1
ATOM 1567 C CA . LEU B 1 5 ? 36.469 13.539 6.52 1 36.31 5 LEU B CA 1
ATOM 1568 C C . LEU B 1 5 ? 35.25 12.797 7.098 1 36.31 5 LEU B C 1
ATOM 1570 O O . LEU B 1 5 ? 35.375 11.648 7.531 1 36.31 5 LEU B O 1
ATOM 1574 N N . ARG B 1 6 ? 34.312 13.492 7.75 1 39.34 6 ARG B N 1
ATOM 1575 C CA . ARG B 1 6 ? 33.031 12.945 8.203 1 39.34 6 ARG B CA 1
ATOM 1576 C C . ARG B 1 6 ? 32.281 12.297 7.051 1 39.34 6 ARG B C 1
ATOM 1578 O O . ARG B 1 6 ? 31.922 12.969 6.082 1 39.34 6 ARG B O 1
ATOM 1585 N N . THR B 1 7 ? 32.625 11.086 6.688 1 34.38 7 THR B N 1
ATOM 1586 C CA . THR B 1 7 ? 31.859 10.328 5.699 1 34.38 7 THR B CA 1
ATOM 1587 C C . THR B 1 7 ? 30.391 10.227 6.094 1 34.38 7 THR B C 1
ATOM 1589 O O . THR B 1 7 ? 30.062 9.711 7.16 1 34.38 7 THR B O 1
ATOM 1592 N N . ALA B 1 8 ? 29.547 11.164 5.742 1 35.25 8 ALA B N 1
ATOM 1593 C CA . ALA B 1 8 ? 28.094 11.055 5.855 1 35.25 8 ALA B CA 1
ATOM 1594 C C . ALA B 1 8 ? 27.578 9.75 5.238 1 35.25 8 ALA B C 1
ATOM 1596 O O . ALA B 1 8 ? 27.812 9.492 4.055 1 35.25 8 ALA B O 1
ATOM 1597 N N . VAL B 1 9 ? 27.5 8.727 6.043 1 31.73 9 VAL B N 1
ATOM 1598 C CA . VAL B 1 9 ? 26.844 7.508 5.598 1 31.73 9 VAL B CA 1
ATOM 1599 C C . VAL B 1 9 ? 25.406 7.82 5.168 1 31.73 9 VAL B C 1
ATOM 1601 O O . VAL B 1 9 ? 24.594 8.25 5.98 1 31.73 9 VAL B O 1
ATOM 1604 N N . VAL B 1 10 ? 25.156 8.305 3.969 1 33.03 10 VAL B N 1
ATOM 1605 C CA . VAL B 1 10 ? 23.828 8.352 3.369 1 33.03 10 VAL B CA 1
ATOM 1606 C C . VAL B 1 10 ? 23.141 6.996 3.523 1 33.03 10 VAL B C 1
ATOM 1608 O O . VAL B 1 10 ? 23.609 5.992 2.982 1 33.03 10 VAL B O 1
ATOM 1611 N N . LEU B 1 11 ? 22.531 6.789 4.66 1 31.62 11 LEU B N 1
ATOM 1612 C CA . LEU B 1 11 ? 21.656 5.625 4.77 1 31.62 11 LEU B CA 1
ATOM 1613 C C .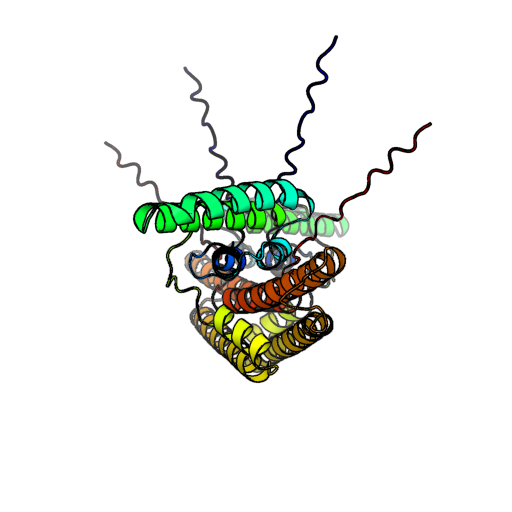 LEU B 1 11 ? 20.656 5.586 3.623 1 31.62 11 LEU B C 1
ATOM 1615 O O . LEU B 1 11 ? 19.797 6.461 3.512 1 31.62 11 LEU B O 1
ATOM 1619 N N . LEU B 1 12 ? 21.031 5.203 2.467 1 33.94 12 LEU B N 1
ATOM 1620 C CA . LEU B 1 12 ? 20.094 4.816 1.42 1 33.94 12 LEU B CA 1
ATOM 1621 C C . LEU B 1 12 ? 18.969 3.959 1.989 1 33.94 12 LEU B C 1
ATOM 1623 O O . LEU B 1 12 ? 19.203 2.828 2.424 1 33.94 12 LEU B O 1
ATOM 1627 N N . GLY B 1 13 ? 18.125 4.602 2.713 1 30.38 13 GLY B N 1
ATOM 1628 C CA . GLY B 1 13 ? 16.953 3.818 3.061 1 30.38 13 GLY B CA 1
ATOM 1629 C C . GLY B 1 13 ? 16.438 2.984 1.906 1 30.38 13 GLY B C 1
ATOM 1630 O O . GLY B 1 13 ? 16 3.525 0.887 1 30.38 13 GLY B O 1
ATOM 1631 N N . ILE B 1 14 ? 17 1.893 1.678 1 32.19 14 ILE B N 1
ATOM 1632 C CA . ILE B 1 14 ? 16.406 0.901 0.789 1 32.19 14 ILE B CA 1
ATOM 1633 C C . ILE B 1 14 ? 14.906 0.779 1.077 1 32.19 14 ILE B C 1
ATOM 1635 O O . ILE B 1 14 ? 14.508 0.409 2.184 1 32.19 14 ILE B O 1
ATOM 1639 N N . ALA B 1 15 ? 14.211 1.592 0.425 1 34.25 15 ALA B N 1
ATOM 1640 C CA . ALA B 1 15 ? 12.773 1.315 0.451 1 34.25 15 ALA B CA 1
ATOM 1641 C C . ALA B 1 15 ? 12.5 -0.183 0.359 1 34.25 15 ALA B C 1
ATOM 1643 O O . ALA B 1 15 ? 12.758 -0.805 -0.675 1 34.25 15 ALA B O 1
ATOM 1644 N N . LEU B 1 16 ? 12.57 -0.846 1.42 1 33.72 16 LEU B N 1
ATOM 1645 C CA . LEU B 1 16 ? 12.047 -2.209 1.45 1 33.72 16 LEU B CA 1
ATOM 1646 C C . LEU B 1 16 ? 10.688 -2.285 0.767 1 33.72 16 LEU B C 1
ATOM 1648 O O . LEU B 1 16 ? 9.703 -1.749 1.275 1 33.72 16 LEU B O 1
ATOM 1652 N N . LEU B 1 17 ? 10.656 -2.029 -0.512 1 40.62 17 LEU B N 1
ATOM 1653 C CA . LEU B 1 17 ? 9.414 -2.389 -1.195 1 40.62 17 LEU B CA 1
ATOM 1654 C C . LEU B 1 17 ? 8.789 -3.633 -0.572 1 40.62 17 LEU B C 1
ATOM 1656 O O . LEU B 1 17 ? 9.484 -4.617 -0.315 1 40.62 17 LEU B O 1
ATOM 1660 N N . PRO B 1 18 ? 7.746 -3.482 0.115 1 42.12 18 PRO B N 1
ATOM 1661 C CA . PRO B 1 18 ? 7.105 -4.699 0.617 1 42.12 18 PRO B CA 1
ATOM 1662 C C . PRO B 1 18 ? 7.086 -5.824 -0.414 1 42.12 18 PRO B C 1
ATOM 1664 O O . PRO B 1 18 ? 6.508 -5.672 -1.492 1 42.12 18 PRO B O 1
ATOM 1667 N N . MET B 1 19 ? 8.102 -6.617 -0.518 1 46.56 19 MET B N 1
ATOM 1668 C CA . MET B 1 19 ? 8.359 -7.883 -1.203 1 46.56 19 MET B CA 1
ATOM 1669 C C . MET B 1 19 ? 7.297 -8.914 -0.855 1 46.56 19 MET B C 1
ATOM 1671 O O . MET B 1 19 ? 7.531 -10.117 -0.987 1 46.56 19 MET B O 1
ATOM 1675 N N . SER B 1 20 ? 6.102 -8.484 -0.398 1 52.56 20 SER B N 1
ATOM 1676 C CA . SER B 1 20 ? 5.34 -9.555 0.235 1 52.56 20 SER B CA 1
ATOM 1677 C C . SER B 1 20 ? 4.867 -10.578 -0.792 1 52.56 20 SER B C 1
ATOM 1679 O O . SER B 1 20 ? 5.113 -11.781 -0.642 1 52.56 20 SER B O 1
ATOM 1681 N N . ALA B 1 21 ? 4.047 -10.141 -1.802 1 52.69 21 ALA B N 1
ATOM 1682 C CA . ALA B 1 21 ? 3.496 -11.188 -2.65 1 52.69 21 ALA B CA 1
ATOM 1683 C C . ALA B 1 21 ? 4.609 -11.992 -3.322 1 52.69 21 ALA B C 1
ATOM 1685 O O . ALA B 1 21 ? 4.449 -13.188 -3.588 1 52.69 21 ALA B O 1
ATOM 1686 N N . HIS B 1 22 ? 5.809 -11.461 -3.244 1 64.62 22 HIS B N 1
ATOM 1687 C CA . HIS B 1 22 ? 6.969 -12.109 -3.844 1 64.62 22 HIS B CA 1
ATOM 1688 C C . HIS B 1 22 ? 7.508 -13.211 -2.938 1 64.62 22 HIS B C 1
ATOM 1690 O O . HIS B 1 22 ? 7.961 -14.25 -3.422 1 64.62 22 HIS B O 1
ATOM 1696 N N . ALA B 1 23 ? 7.066 -13.031 -1.718 1 70.38 23 ALA B N 1
ATOM 1697 C CA . ALA B 1 23 ? 7.602 -14.023 -0.792 1 70.38 23 ALA B CA 1
ATOM 1698 C C . ALA B 1 23 ? 6.82 -15.336 -0.884 1 70.38 23 ALA B C 1
ATOM 1700 O O . ALA B 1 23 ? 7.395 -16.422 -0.748 1 70.38 23 ALA B O 1
ATOM 1701 N N . HIS B 1 24 ? 5.602 -15.172 -1.223 1 88.75 24 HIS B N 1
ATOM 1702 C CA . HIS B 1 24 ? 4.723 -16.328 -1.338 1 88.75 24 HIS B CA 1
ATOM 1703 C C . HIS B 1 24 ? 5.156 -17.234 -2.488 1 88.75 24 HIS B C 1
ATOM 1705 O O . HIS B 1 24 ? 5.059 -18.469 -2.391 1 88.75 24 HIS B O 1
ATOM 1711 N N . CYS B 1 25 ? 5.734 -16.688 -3.436 1 94.38 25 CYS B N 1
ATOM 1712 C CA . CYS B 1 25 ? 6.203 -17.438 -4.59 1 94.38 25 CYS B CA 1
ATOM 1713 C C . CYS B 1 25 ? 7.543 -18.109 -4.297 1 94.38 25 CYS B C 1
ATOM 1715 O O . CYS B 1 25 ? 7.965 -19.016 -5.023 1 94.38 25 CYS B O 1
ATOM 1717 N N . ASP B 1 26 ? 8.188 -17.766 -3.186 1 94.25 26 ASP B N 1
ATOM 1718 C CA . ASP B 1 26 ? 9.5 -18.297 -2.84 1 94.25 26 ASP B CA 1
ATOM 1719 C C . ASP B 1 26 ? 9.383 -19.453 -1.844 1 94.25 26 ASP B C 1
ATOM 1721 O O . ASP B 1 26 ? 10.391 -20.047 -1.453 1 94.25 26 ASP B O 1
ATOM 1725 N N . ALA B 1 27 ? 8.219 -19.688 -1.428 1 95.31 27 ALA B N 1
ATOM 1726 C CA . ALA B 1 27 ? 8.047 -20.703 -0.395 1 95.31 27 ALA B CA 1
ATOM 1727 C C . ALA B 1 27 ? 8.109 -22.109 -0.989 1 95.31 27 ALA B C 1
ATOM 1729 O O . ALA B 1 27 ? 7.641 -22.344 -2.105 1 95.31 27 ALA B O 1
ATOM 1730 N N . ALA B 1 28 ? 8.609 -23.078 -0.199 1 96.94 28 ALA B N 1
ATOM 1731 C CA . ALA B 1 28 ? 8.773 -24.453 -0.639 1 96.94 28 ALA B CA 1
ATOM 1732 C C . ALA B 1 28 ? 7.426 -25.10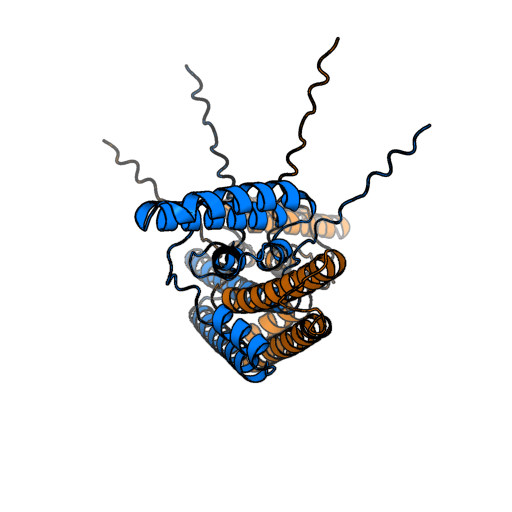9 -0.923 1 96.94 28 ALA B C 1
ATOM 1734 O O . ALA B 1 28 ? 7.352 -26.125 -1.619 1 96.94 28 ALA B O 1
ATOM 1735 N N . ASP B 1 29 ? 6.418 -24.562 -0.292 1 95.94 29 ASP B N 1
ATOM 1736 C CA . ASP B 1 29 ? 5.066 -25.031 -0.571 1 95.94 29 ASP B CA 1
ATOM 1737 C C . ASP B 1 29 ? 4.254 -23.984 -1.313 1 95.94 29 ASP B C 1
ATOM 1739 O O . ASP B 1 29 ? 3.021 -24.016 -1.301 1 95.94 29 ASP B O 1
ATOM 1743 N N . GLY B 1 30 ? 4.945 -23.016 -1.92 1 96.5 30 GLY B N 1
ATOM 1744 C CA . GLY B 1 30 ? 4.289 -22 -2.73 1 96.5 30 GLY B CA 1
ATOM 1745 C C . GLY B 1 30 ? 3.926 -22.484 -4.121 1 96.5 30 GLY B C 1
ATOM 1746 O O . GLY B 1 30 ? 4.191 -23.641 -4.469 1 96.5 30 GLY B O 1
ATOM 1747 N N . PRO B 1 31 ? 3.377 -21.609 -4.914 1 96.75 31 PRO B N 1
ATOM 1748 C CA . PRO B 1 31 ? 2.828 -22.047 -6.203 1 96.75 31 PRO B CA 1
ATOM 1749 C C . PRO B 1 31 ? 3.908 -22.484 -7.188 1 96.75 31 PRO B C 1
ATOM 1751 O O . PRO B 1 31 ? 3.705 -23.438 -7.949 1 96.75 31 PRO B O 1
ATOM 1754 N N . VAL B 1 32 ? 5.055 -21.812 -7.152 1 98.25 32 VAL B N 1
ATOM 1755 C CA . VAL B 1 32 ? 6.109 -22.141 -8.102 1 98.25 32 VAL B CA 1
ATOM 1756 C C . VAL B 1 32 ? 6.742 -23.484 -7.734 1 98.25 32 VAL B C 1
ATOM 1758 O O . VAL B 1 32 ? 6.879 -24.359 -8.578 1 98.25 32 VAL B O 1
ATOM 1761 N N . ALA B 1 33 ? 7.086 -23.625 -6.508 1 98.38 33 ALA B N 1
ATOM 1762 C CA . ALA B 1 33 ? 7.68 -24.859 -6.031 1 98.38 33 ALA B CA 1
ATOM 1763 C C . ALA B 1 33 ? 6.734 -26.047 -6.242 1 98.38 33 ALA B C 1
ATOM 1765 O O . ALA B 1 33 ? 7.156 -27.109 -6.684 1 98.38 33 ALA B O 1
ATOM 1766 N N . THR B 1 34 ? 5.484 -25.859 -5.953 1 97.88 34 THR B N 1
ATOM 1767 C CA . THR B 1 34 ? 4.484 -26.906 -6.129 1 97.88 34 THR B CA 1
ATOM 1768 C C . THR B 1 34 ? 4.379 -27.312 -7.598 1 97.88 34 THR B C 1
ATOM 1770 O O . THR B 1 34 ? 4.32 -28.5 -7.914 1 97.88 34 THR B O 1
ATOM 1773 N N . ALA B 1 35 ? 4.383 -26.328 -8.414 1 98.38 35 ALA B N 1
ATOM 1774 C CA . ALA B 1 35 ? 4.352 -26.609 -9.844 1 98.38 35 ALA B CA 1
ATOM 1775 C C . ALA B 1 35 ? 5.594 -27.391 -10.281 1 98.38 35 ALA B C 1
ATOM 1777 O O . ALA B 1 35 ? 5.508 -28.297 -11.102 1 98.38 35 ALA B O 1
ATOM 1778 N N . ALA B 1 36 ? 6.746 -27.031 -9.75 1 98.81 36 ALA B N 1
ATOM 1779 C CA . ALA B 1 36 ? 8 -27.703 -10.086 1 98.81 36 ALA B CA 1
ATOM 1780 C C . ALA B 1 36 ? 7.957 -29.188 -9.703 1 98.81 36 ALA B C 1
ATOM 1782 O O . ALA B 1 36 ? 8.305 -30.047 -10.5 1 98.81 36 ALA B O 1
ATOM 1783 N N . VAL B 1 37 ? 7.531 -29.422 -8.547 1 98.62 37 VAL B N 1
ATOM 1784 C CA . VAL B 1 37 ? 7.492 -30.797 -8.062 1 98.62 37 VAL B CA 1
ATOM 1785 C C . VAL B 1 37 ? 6.465 -31.609 -8.852 1 98.62 37 VAL B C 1
ATOM 1787 O O . VAL B 1 37 ? 6.719 -32.75 -9.219 1 98.62 37 VAL B O 1
ATOM 1790 N N . ARG B 1 38 ? 5.348 -31.016 -9.117 1 98.5 38 ARG B N 1
ATOM 1791 C CA . ARG B 1 38 ? 4.336 -31.688 -9.93 1 98.5 38 ARG B CA 1
ATOM 1792 C C . ARG B 1 38 ? 4.879 -32 -11.312 1 98.5 38 ARG B C 1
ATOM 1794 O O . ARG B 1 38 ? 4.574 -33.062 -11.867 1 98.5 38 ARG B O 1
ATOM 1801 N N . ALA B 1 39 ? 5.578 -31.109 -11.898 1 98.81 39 ALA B N 1
ATOM 1802 C CA . ALA B 1 39 ? 6.207 -31.359 -13.188 1 98.81 39 ALA B CA 1
ATOM 1803 C C . ALA B 1 39 ? 7.09 -32.594 -13.133 1 98.81 39 ALA B C 1
ATOM 1805 O O . ALA B 1 39 ? 7.004 -33.469 -14.008 1 98.81 39 ALA B O 1
ATOM 1806 N N . LEU B 1 40 ? 7.902 -32.688 -12.141 1 98.81 40 LEU B N 1
ATOM 1807 C CA . LEU B 1 40 ? 8.797 -33.844 -11.992 1 98.81 40 LEU B CA 1
ATOM 1808 C C . LEU B 1 40 ? 8 -35.125 -11.773 1 98.81 40 LEU B C 1
ATOM 1810 O O . LEU B 1 40 ? 8.289 -36.156 -12.398 1 98.81 40 LEU B O 1
ATOM 1814 N N . ASP B 1 41 ? 7.047 -35.062 -10.945 1 98.44 41 ASP B N 1
ATOM 1815 C CA . ASP B 1 41 ? 6.254 -36.219 -10.602 1 98.44 41 ASP B CA 1
ATOM 1816 C C . ASP B 1 41 ? 5.543 -36.781 -11.836 1 98.44 41 ASP B C 1
ATOM 1818 O O . ASP B 1 41 ? 5.375 -38 -11.961 1 98.44 41 ASP B O 1
ATOM 1822 N N . THR B 1 42 ? 5.164 -35.906 -12.711 1 98 42 THR B N 1
ATOM 1823 C CA . THR B 1 42 ? 4.355 -36.312 -13.852 1 98 42 THR B CA 1
ATOM 1824 C C . THR B 1 42 ? 5.211 -36.438 -15.109 1 98 42 THR B C 1
ATOM 1826 O O . THR B 1 42 ? 4.746 -36.938 -16.141 1 98 42 THR B O 1
ATOM 1829 N N . GLY B 1 43 ? 6.414 -35.969 -15.055 1 98.06 43 GLY B N 1
ATOM 1830 C CA . GLY B 1 43 ? 7.281 -35.938 -16.219 1 98.06 43 GLY B CA 1
ATOM 1831 C C . GLY B 1 43 ? 6.859 -34.938 -17.266 1 98.06 43 GLY B C 1
ATOM 1832 O O . GLY B 1 43 ? 7.109 -35.125 -18.453 1 98.06 43 GLY B O 1
ATOM 1833 N N . GLN B 1 44 ? 6.098 -33.906 -16.797 1 98.12 44 GLN B N 1
ATOM 1834 C CA . GLN B 1 44 ? 5.562 -32.906 -17.719 1 98.12 44 GLN B CA 1
ATOM 1835 C C . GLN B 1 44 ? 6.125 -31.516 -17.406 1 98.12 44 GLN B C 1
ATOM 1837 O O . GLN B 1 44 ? 5.547 -30.766 -16.625 1 98.12 44 GLN B O 1
ATOM 1842 N N . VAL B 1 45 ? 7.141 -31.141 -18.141 1 98.56 45 VAL B N 1
ATOM 1843 C CA . VAL B 1 45 ? 7.879 -29.906 -17.859 1 98.56 45 VAL B CA 1
ATOM 1844 C C . VAL B 1 45 ? 6.977 -28.703 -18.094 1 98.56 45 VAL B C 1
ATOM 1846 O O . VAL B 1 45 ? 7.152 -27.656 -17.469 1 98.56 45 VAL B O 1
ATOM 1849 N N . ASN B 1 46 ? 5.934 -28.797 -19 1 98.19 46 ASN B N 1
ATOM 1850 C CA . ASN B 1 46 ? 5.07 -27.688 -19.344 1 98.19 46 ASN B CA 1
ATOM 1851 C C . ASN B 1 46 ? 4.355 -27.125 -18.109 1 98.19 46 ASN B C 1
ATOM 1853 O O . ASN B 1 46 ? 3.986 -25.953 -18.094 1 98.19 46 ASN B O 1
ATOM 1857 N N . LEU B 1 47 ? 4.188 -27.891 -17.078 1 98 47 LEU B N 1
ATOM 1858 C CA . LEU B 1 47 ? 3.467 -27.5 -15.867 1 98 47 LEU B CA 1
ATOM 1859 C C . LEU B 1 47 ? 4.223 -26.406 -15.117 1 98 47 LEU B C 1
ATOM 1861 O O . LEU B 1 47 ? 3.629 -25.656 -14.352 1 98 47 LEU B O 1
ATOM 1865 N N . ILE B 1 48 ? 5.586 -26.344 -15.336 1 98.75 48 ILE B N 1
ATOM 1866 C CA . ILE B 1 48 ? 6.387 -25.375 -14.602 1 98.75 48 ILE B CA 1
ATOM 1867 C C . ILE B 1 48 ? 6.785 -24.219 -15.531 1 98.75 48 ILE B C 1
ATOM 1869 O O . ILE B 1 48 ? 7.109 -23.125 -15.062 1 98.75 48 ILE B O 1
ATOM 1873 N N . LEU B 1 49 ? 6.676 -24.359 -16.828 1 98.75 49 LEU B N 1
ATOM 1874 C CA . LEU B 1 49 ? 7.164 -23.359 -17.766 1 98.75 49 LEU B CA 1
ATOM 1875 C C . LEU B 1 49 ? 6.336 -22.078 -17.688 1 98.75 49 LEU B C 1
ATOM 1877 O O . LEU B 1 49 ? 6.855 -20.984 -17.891 1 98.75 49 LEU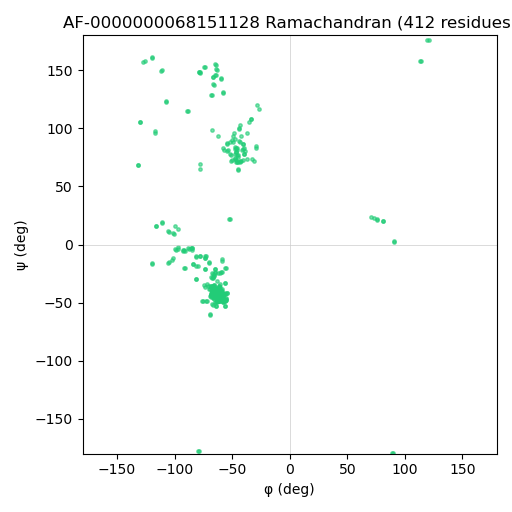 B O 1
ATOM 1881 N N . SER B 1 50 ? 5.051 -22.172 -17.297 1 97.81 50 SER B N 1
ATOM 1882 C CA . SER B 1 50 ? 4.152 -21.016 -17.25 1 97.81 50 SER B CA 1
ATOM 1883 C C . SER B 1 50 ? 4.48 -20.109 -16.078 1 97.81 50 SER B C 1
ATOM 1885 O O . SER B 1 50 ? 3.99 -18.984 -16 1 97.81 50 SER B O 1
ATOM 1887 N N . PHE B 1 51 ? 5.348 -20.562 -15.18 1 98.12 51 PHE B N 1
ATOM 1888 C CA . PHE B 1 51 ? 5.691 -19.797 -13.992 1 98.12 51 PHE B CA 1
ATOM 1889 C C . PHE B 1 51 ? 6.988 -19.016 -14.203 1 98.12 51 PHE B C 1
ATOM 1891 O O . PHE B 1 51 ? 7.441 -18.297 -13.312 1 98.12 51 PHE B O 1
ATOM 1898 N N . ALA B 1 52 ? 7.617 -19.156 -15.328 1 97.88 52 ALA B N 1
ATOM 1899 C CA . ALA B 1 52 ? 8.875 -18.484 -15.648 1 97.88 52 ALA B CA 1
ATOM 1900 C C . ALA B 1 52 ? 8.773 -17.734 -16.969 1 97.88 52 ALA B C 1
ATOM 1902 O O . ALA B 1 52 ? 7.914 -18.047 -17.812 1 97.88 52 ALA B O 1
ATOM 1903 N N . PRO B 1 53 ? 9.664 -16.703 -17.141 1 97.88 53 PRO B N 1
ATOM 1904 C CA . PRO B 1 53 ? 9.672 -16.047 -18.453 1 97.88 53 PRO B CA 1
ATOM 1905 C C . PRO B 1 53 ? 10.102 -16.984 -19.578 1 97.88 53 PRO B C 1
ATOM 1907 O O . PRO B 1 53 ? 10.836 -17.953 -19.344 1 97.88 53 PRO B O 1
ATOM 1910 N N . ALA B 1 54 ? 9.633 -16.625 -20.75 1 97.88 54 ALA B N 1
ATOM 1911 C CA . ALA B 1 54 ? 9.914 -17.469 -21.922 1 97.88 54 ALA B CA 1
ATOM 1912 C C . ALA B 1 54 ? 11.414 -17.656 -22.109 1 97.88 54 ALA B C 1
ATOM 1914 O O . ALA B 1 54 ? 11.867 -18.734 -22.5 1 97.88 54 ALA B O 1
ATOM 1915 N N . GLY B 1 55 ? 12.148 -16.703 -21.781 1 98.12 55 GLY B N 1
ATOM 1916 C CA . GLY B 1 55 ? 13.586 -16.75 -21.953 1 98.12 55 GLY B CA 1
ATOM 1917 C C . GLY B 1 55 ? 14.273 -17.719 -21.016 1 98.12 55 GLY B C 1
ATOM 1918 O O . GLY B 1 55 ? 15.422 -18.109 -21.25 1 98.12 55 GLY B O 1
ATOM 1919 N N . ALA B 1 56 ? 13.609 -18.141 -20.031 1 98.44 56 ALA B N 1
ATOM 1920 C CA . ALA B 1 56 ? 14.195 -19.047 -19.031 1 98.44 56 ALA B CA 1
ATOM 1921 C C . ALA B 1 56 ? 13.93 -20.5 -19.375 1 98.44 56 ALA B C 1
ATOM 1923 O O . ALA B 1 56 ? 14.43 -21.406 -18.703 1 98.44 56 ALA B O 1
ATOM 1924 N N . GLU B 1 57 ? 13.172 -20.781 -20.406 1 98.56 57 GLU B N 1
ATOM 1925 C CA . GLU B 1 57 ? 12.695 -22.141 -20.688 1 98.56 57 GLU B CA 1
ATOM 1926 C C . GLU B 1 57 ? 13.859 -23.078 -20.984 1 98.56 57 GLU B C 1
ATOM 1928 O O . GLU B 1 57 ? 13.875 -24.219 -20.516 1 98.56 57 GLU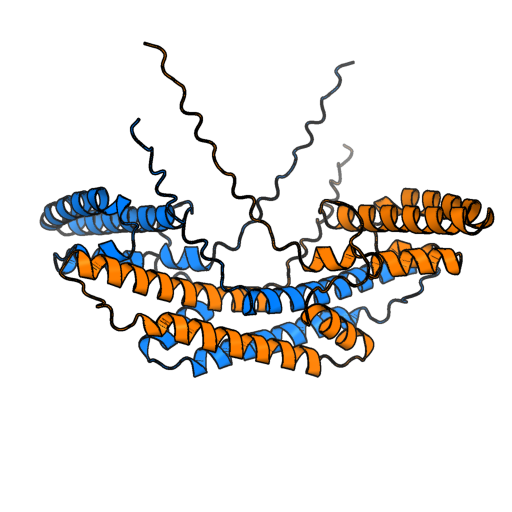 B O 1
ATOM 1933 N N . PRO B 1 58 ? 14.844 -22.625 -21.766 1 98.62 58 PRO B N 1
ATOM 1934 C CA . PRO B 1 58 ? 15.93 -23.562 -22.031 1 98.62 58 PRO B CA 1
ATOM 1935 C C . PRO B 1 58 ? 16.625 -24.047 -20.766 1 98.62 58 PRO B C 1
ATOM 1937 O O . PRO B 1 58 ? 16.875 -25.234 -20.609 1 98.62 58 PRO B O 1
ATOM 1940 N N . GLU B 1 59 ? 16.859 -23.141 -19.828 1 98.75 59 GLU B N 1
ATOM 1941 C CA . GLU B 1 59 ? 17.484 -23.547 -18.562 1 98.75 59 GLU B CA 1
ATOM 1942 C C . GLU B 1 59 ? 16.547 -24.453 -17.766 1 98.75 59 GLU B C 1
ATOM 1944 O O . GLU B 1 59 ? 16.984 -25.484 -17.234 1 98.75 59 GLU B O 1
ATOM 1949 N N . LEU B 1 60 ? 15.297 -24.156 -17.703 1 98.75 60 LEU B N 1
ATOM 1950 C CA . LEU B 1 60 ? 14.328 -24.953 -16.938 1 98.75 60 LEU B CA 1
ATOM 1951 C C . LEU B 1 60 ? 14.219 -26.359 -17.5 1 98.75 60 LEU B C 1
ATOM 1953 O O . LEU B 1 60 ? 14.203 -27.328 -16.75 1 98.75 60 LEU B O 1
ATOM 1957 N N . ARG B 1 61 ? 14.18 -26.484 -18.797 1 98.75 61 ARG B N 1
ATOM 1958 C CA . ARG B 1 61 ? 14.07 -27.781 -19.453 1 98.75 61 ARG B CA 1
ATOM 1959 C C . ARG B 1 61 ? 15.312 -28.625 -19.203 1 98.75 61 ARG B C 1
ATOM 1961 O O . ARG B 1 61 ? 15.219 -29.828 -18.938 1 98.75 61 ARG B O 1
ATOM 1968 N N . ALA B 1 62 ? 16.406 -28 -19.297 1 98.81 62 ALA B N 1
ATOM 1969 C CA . ALA B 1 62 ? 17.656 -28.734 -19.094 1 98.81 62 ALA B CA 1
ATOM 1970 C C . ALA B 1 62 ? 17.734 -29.281 -17.656 1 98.81 62 ALA B C 1
ATOM 1972 O O . ALA B 1 62 ? 18.078 -30.438 -17.453 1 98.81 62 ALA B O 1
ATOM 1973 N N . VAL B 1 63 ? 17.469 -28.406 -16.703 1 98.88 63 VAL B N 1
ATOM 1974 C CA . VAL B 1 63 ? 17.547 -28.828 -15.305 1 98.88 63 VAL B CA 1
ATOM 1975 C C . VAL B 1 63 ? 16.469 -29.859 -15.008 1 98.88 63 VAL B C 1
ATOM 1977 O O . VAL B 1 63 ? 16.672 -30.781 -14.227 1 98.88 63 VAL B O 1
ATOM 1980 N N . PHE B 1 64 ? 15.344 -29.734 -15.594 1 98.88 64 PHE B N 1
ATOM 1981 C CA . PHE B 1 64 ? 14.266 -30.703 -15.453 1 98.88 64 PHE B CA 1
ATOM 1982 C C . PHE B 1 64 ? 14.742 -32.094 -15.852 1 98.88 64 PHE B C 1
ATOM 1984 O O . PHE B 1 64 ? 14.578 -33.062 -15.102 1 98.88 64 PHE B O 1
ATOM 1991 N N . ASP B 1 65 ? 15.305 -32.156 -17.062 1 98.75 65 ASP B N 1
ATOM 1992 C CA . ASP B 1 65 ? 15.789 -33.438 -17.578 1 98.75 65 ASP B CA 1
ATOM 1993 C C . ASP B 1 65 ? 16.844 -34.031 -16.641 1 98.75 65 ASP B C 1
ATOM 1995 O O . ASP B 1 65 ? 16.812 -35.25 -16.359 1 98.75 65 ASP B O 1
ATOM 1999 N N . GLN B 1 66 ? 17.672 -33.188 -16.188 1 98.75 66 GLN B N 1
ATOM 2000 C CA . GLN B 1 66 ? 18.703 -33.625 -15.258 1 98.75 66 GLN B CA 1
ATOM 2001 C C . GLN B 1 66 ? 18.078 -34.156 -13.969 1 98.75 66 GLN B C 1
ATOM 2003 O O . GLN B 1 66 ? 18.469 -35.219 -13.469 1 98.75 66 GLN B O 1
ATOM 2008 N N . ALA B 1 67 ? 17.172 -33.406 -13.43 1 98.81 67 ALA B N 1
ATOM 2009 C CA . ALA B 1 67 ? 16.516 -33.781 -12.18 1 98.81 67 ALA B CA 1
ATOM 2010 C C . ALA B 1 67 ? 15.781 -35.094 -12.328 1 98.81 67 ALA B C 1
ATOM 2012 O O . ALA B 1 67 ? 15.836 -35.938 -11.438 1 98.81 67 ALA B O 1
ATOM 2013 N N . LEU B 1 68 ? 15.148 -35.281 -13.477 1 98.62 68 LEU B N 1
ATOM 2014 C CA . LEU B 1 68 ? 14.438 -36.531 -13.719 1 98.62 68 LEU B CA 1
ATOM 2015 C C . LEU B 1 68 ? 15.383 -37.719 -13.672 1 98.62 68 LEU B C 1
ATOM 2017 O O . LEU B 1 68 ? 15.055 -38.781 -13.109 1 98.62 68 LEU B O 1
ATOM 2021 N N . ASN B 1 69 ? 16.5 -37.531 -14.297 1 98.19 69 ASN B N 1
ATOM 2022 C CA . ASN B 1 69 ? 17.484 -38.594 -14.336 1 98.19 69 ASN B CA 1
ATOM 2023 C C . ASN B 1 69 ? 18.031 -38.906 -12.945 1 98.19 69 ASN B C 1
ATOM 2025 O O . ASN B 1 69 ? 18.188 -40.062 -12.578 1 98.19 69 ASN B O 1
ATOM 2029 N N . VAL B 1 70 ? 18.234 -37.906 -12.18 1 98.5 70 VAL B N 1
ATOM 2030 C CA . VAL B 1 70 ? 18.828 -38.062 -10.859 1 98.5 70 VAL B CA 1
ATOM 2031 C C . VAL B 1 70 ? 17.812 -38.688 -9.906 1 98.5 70 VAL B C 1
ATOM 2033 O O . VAL B 1 70 ? 18.156 -39.469 -9.039 1 98.5 70 VAL B O 1
ATOM 2036 N N . ARG B 1 71 ? 16.578 -38.312 -10.086 1 97.56 71 ARG B N 1
ATOM 2037 C CA . ARG B 1 71 ? 15.484 -38.75 -9.227 1 97.56 71 ARG B CA 1
ATOM 2038 C C . ARG B 1 71 ? 15.414 -40.281 -9.172 1 97.56 71 ARG B C 1
ATOM 2040 O O . ARG B 1 71 ? 14.945 -40.844 -8.188 1 97.56 71 ARG B O 1
ATOM 2047 N N . LYS B 1 72 ? 15.984 -40.906 -10.125 1 96.88 72 LYS B N 1
ATOM 2048 C CA . LYS B 1 72 ? 15.875 -42.344 -10.273 1 96.88 72 LYS B CA 1
ATOM 2049 C C . LYS B 1 72 ? 16.938 -43.062 -9.43 1 96.88 72 LYS B C 1
ATOM 2051 O O . LYS B 1 72 ? 16.891 -44.281 -9.289 1 96.88 72 LYS B O 1
ATOM 2056 N N . ARG B 1 73 ? 17.781 -42.375 -8.789 1 97.94 73 ARG B N 1
ATOM 2057 C CA . ARG B 1 73 ? 18.969 -42.969 -8.164 1 97.94 73 ARG B CA 1
ATOM 2058 C C . ARG B 1 73 ? 18.734 -43.188 -6.676 1 97.94 73 ARG B C 1
ATOM 2060 O O . ARG B 1 73 ? 19.688 -43.312 -5.906 1 97.94 73 ARG B O 1
ATOM 2067 N N . GLY B 1 74 ? 17.516 -43.156 -6.164 1 97.31 74 GLY B N 1
ATOM 2068 C CA . GLY B 1 74 ? 17.188 -43.438 -4.777 1 97.31 74 GLY B CA 1
ATOM 2069 C C . GLY B 1 74 ? 16.531 -42.25 -4.07 1 97.31 74 GLY B C 1
ATOM 2070 O O . GLY B 1 74 ? 16.406 -41.156 -4.637 1 97.31 74 GLY B O 1
ATOM 2071 N N . PRO B 1 75 ? 16.125 -42.469 -2.799 1 97.38 75 PRO B N 1
ATOM 2072 C CA . PRO B 1 75 ? 15.328 -41.469 -2.086 1 97.38 75 PRO B CA 1
ATOM 2073 C C . PRO B 1 75 ? 16.109 -40.188 -1.796 1 97.38 75 PRO B C 1
ATOM 2075 O O . PRO B 1 75 ? 15.57 -39.094 -1.898 1 97.38 75 PRO B O 1
ATOM 2078 N N . ASP B 1 76 ? 17.359 -40.312 -1.407 1 97.81 76 ASP B N 1
ATOM 2079 C CA . ASP B 1 76 ? 18.188 -39.156 -1.134 1 97.81 76 ASP B CA 1
ATOM 2080 C C . ASP B 1 76 ? 18.422 -38.344 -2.406 1 97.81 76 ASP B C 1
ATOM 2082 O O . ASP B 1 76 ? 18.391 -37.094 -2.381 1 97.81 76 ASP B O 1
ATOM 2086 N N . ALA B 1 77 ? 18.656 -39 -3.473 1 98.25 77 ALA B N 1
ATOM 2087 C CA . ALA B 1 77 ? 18.859 -38.344 -4.766 1 98.25 77 ALA B CA 1
ATOM 2088 C C . ALA B 1 77 ? 17.578 -37.625 -5.211 1 98.25 77 ALA B C 1
ATOM 2090 O O . ALA B 1 77 ? 17.641 -36.531 -5.73 1 98.25 77 ALA B O 1
ATOM 2091 N N . LYS B 1 78 ? 16.438 -38.312 -4.984 1 98.38 78 LYS B N 1
ATOM 2092 C CA . LYS B 1 78 ? 15.156 -37.719 -5.332 1 98.38 78 LYS B CA 1
ATOM 2093 C C . LYS B 1 78 ? 14.938 -36.406 -4.559 1 98.38 78 LYS B C 1
ATOM 2095 O O . LYS B 1 78 ? 14.555 -35.406 -5.141 1 98.38 78 LYS B O 1
ATOM 2100 N N . ALA B 1 79 ? 15.242 -36.5 -3.268 1 97.88 79 ALA B N 1
ATOM 2101 C CA . ALA B 1 79 ? 15.039 -35.312 -2.43 1 97.88 79 ALA B CA 1
ATOM 2102 C C . ALA B 1 79 ? 15.93 -34.156 -2.889 1 97.88 79 ALA B C 1
ATOM 2104 O O . ALA B 1 79 ? 15.492 -33 -2.949 1 97.88 79 ALA B O 1
ATOM 2105 N N . LEU B 1 80 ? 17.141 -34.406 -3.184 1 98 80 LEU B N 1
ATOM 2106 C CA . LEU B 1 80 ? 18.078 -33.406 -3.633 1 98 80 LEU B CA 1
ATOM 2107 C C . LEU B 1 80 ? 17.672 -32.844 -4.992 1 98 80 LEU B C 1
ATOM 2109 O O . LEU B 1 80 ? 17.719 -31.641 -5.215 1 98 80 LEU B O 1
ATOM 2113 N N . ALA B 1 81 ? 17.266 -33.719 -5.941 1 98.69 81 ALA B N 1
ATOM 2114 C CA . ALA B 1 81 ? 16.844 -33.312 -7.277 1 98.69 81 ALA B CA 1
ATOM 2115 C C . ALA B 1 81 ? 15.617 -32.406 -7.203 1 98.69 81 ALA B C 1
ATOM 2117 O O . ALA B 1 81 ? 15.547 -31.375 -7.887 1 98.69 81 ALA B O 1
ATOM 2118 N N . ASP B 1 82 ? 14.656 -32.844 -6.395 1 98.44 82 ASP B N 1
ATOM 2119 C CA . ASP B 1 82 ? 13.445 -32.062 -6.219 1 98.44 82 ASP B CA 1
ATOM 2120 C C . ASP B 1 82 ? 13.789 -30.656 -5.699 1 98.44 82 ASP B C 1
ATOM 2122 O O . ASP B 1 82 ? 13.312 -29.656 -6.242 1 98.44 82 ASP B O 1
ATOM 2126 N N . ARG B 1 83 ? 14.602 -30.609 -4.664 1 98.12 83 ARG B N 1
ATOM 2127 C CA . ARG B 1 83 ? 14.953 -29.344 -4.047 1 98.12 83 ARG B CA 1
ATOM 2128 C C . ARG B 1 83 ? 15.719 -28.453 -5.02 1 98.12 83 ARG B C 1
ATOM 2130 O O . ARG B 1 83 ? 15.461 -27.25 -5.109 1 98.12 83 ARG B O 1
ATOM 2137 N N . TYR B 1 84 ? 16.656 -29.016 -5.676 1 98.5 84 TYR B N 1
ATOM 2138 C CA . TYR B 1 84 ? 17.438 -28.266 -6.645 1 98.5 84 TYR B CA 1
ATOM 2139 C C . TYR B 1 84 ? 16.547 -27.688 -7.734 1 98.5 84 TYR B C 1
ATOM 2141 O O . TYR B 1 84 ? 16.672 -26.5 -8.078 1 98.5 84 TYR B O 1
ATOM 2149 N N . PHE B 1 85 ? 15.625 -28.516 -8.25 1 98.88 85 PHE B N 1
ATOM 2150 C CA . PHE B 1 85 ? 14.75 -28.062 -9.328 1 98.88 85 PHE B CA 1
ATOM 2151 C C . PHE B 1 85 ? 13.805 -26.969 -8.828 1 98.88 85 PHE B C 1
ATOM 2153 O O . PHE B 1 85 ? 13.562 -25.984 -9.523 1 98.88 85 PHE B O 1
ATOM 2160 N N . MET B 1 86 ? 13.32 -27.109 -7.613 1 98.69 86 MET B N 1
ATOM 2161 C CA . MET B 1 86 ? 12.508 -26.078 -6.992 1 98.69 86 MET B CA 1
ATOM 2162 C C . MET B 1 86 ? 13.266 -24.75 -6.93 1 98.69 86 MET B C 1
ATOM 2164 O O . MET B 1 86 ? 12.734 -23.703 -7.309 1 98.69 86 MET B O 1
ATOM 2168 N N . GLU B 1 87 ? 14.484 -24.844 -6.473 1 98.44 87 GLU B N 1
ATOM 2169 C CA . GLU B 1 87 ? 15.297 -23.641 -6.309 1 98.44 87 GLU B CA 1
ATOM 2170 C C . GLU B 1 87 ? 15.516 -22.953 -7.645 1 98.44 87 GLU B C 1
ATOM 2172 O O . GLU B 1 87 ? 15.422 -21.719 -7.734 1 98.44 87 GLU B O 1
ATOM 2177 N N . ILE B 1 88 ? 15.781 -23.703 -8.625 1 98.69 88 ILE B N 1
ATOM 2178 C CA . ILE B 1 88 ? 16.031 -23.125 -9.953 1 98.69 88 ILE B CA 1
ATOM 2179 C C . ILE B 1 88 ? 14.742 -22.484 -10.477 1 98.69 88 ILE B C 1
ATOM 2181 O O . ILE B 1 88 ? 14.773 -21.359 -10.984 1 98.69 88 ILE B O 1
ATOM 2185 N N . ALA B 1 89 ? 13.633 -23.219 -10.352 1 98.81 89 ALA B N 1
ATOM 2186 C CA . ALA B 1 89 ? 12.359 -22.703 -10.828 1 98.81 89 ALA B CA 1
ATOM 2187 C C . ALA B 1 89 ? 12 -21.391 -10.141 1 98.81 89 ALA B C 1
ATOM 2189 O O . ALA B 1 89 ? 11.617 -20.422 -10.805 1 98.81 89 ALA B O 1
ATOM 2190 N N . VAL B 1 90 ? 12.172 -21.328 -8.859 1 98.5 90 VAL B N 1
ATOM 2191 C CA . VAL B 1 90 ? 11.82 -20.141 -8.086 1 98.5 90 VAL B CA 1
ATOM 2192 C C . VAL B 1 90 ? 12.781 -19 -8.43 1 98.5 90 VAL B C 1
ATOM 2194 O O . VAL B 1 90 ? 12.359 -17.859 -8.578 1 98.5 90 VAL B O 1
ATOM 2197 N N . ARG B 1 91 ? 14.062 -19.297 -8.508 1 98.06 91 ARG B N 1
ATOM 2198 C CA . ARG B 1 91 ? 15.031 -18.281 -8.891 1 98.06 91 ARG B CA 1
ATOM 2199 C C . ARG B 1 91 ? 14.664 -17.656 -10.234 1 98.06 91 ARG B C 1
ATOM 2201 O O . ARG B 1 91 ? 14.672 -16.438 -10.383 1 98.06 91 ARG B O 1
ATOM 2208 N N . LEU B 1 92 ? 14.328 -18.469 -11.219 1 98.31 92 LEU B N 1
ATOM 2209 C CA . LEU B 1 92 ? 14.008 -18 -12.555 1 98.31 92 LEU B CA 1
ATOM 2210 C C . LEU B 1 92 ? 12.68 -17.25 -12.555 1 98.31 92 LEU B C 1
ATOM 2212 O O . LEU B 1 92 ? 12.508 -16.281 -13.305 1 98.31 92 LEU B O 1
ATOM 2216 N N . HIS B 1 93 ? 11.742 -17.734 -11.789 1 98.06 93 HIS B N 1
ATOM 2217 C CA . HIS B 1 93 ? 10.492 -17.016 -11.602 1 98.06 93 HIS B CA 1
ATOM 2218 C C . HIS B 1 93 ? 10.742 -15.594 -11.086 1 98.06 93 HIS B C 1
ATOM 2220 O O . HIS B 1 93 ? 10.242 -14.625 -11.656 1 98.06 93 HIS B O 1
ATOM 2226 N N . ARG B 1 94 ? 11.586 -15.516 -10.062 1 96.62 94 ARG B N 1
ATOM 2227 C CA . ARG B 1 94 ? 11.906 -14.227 -9.461 1 96.62 94 ARG B CA 1
ATOM 2228 C C . ARG B 1 94 ? 12.641 -13.328 -10.453 1 96.62 94 ARG B C 1
ATOM 2230 O O . ARG B 1 94 ? 12.398 -12.125 -10.508 1 96.62 94 ARG B O 1
ATOM 2237 N N . ALA B 1 95 ? 13.555 -13.883 -11.156 1 94.94 95 ALA B N 1
ATOM 2238 C CA . ALA B 1 95 ? 14.25 -13.117 -12.195 1 94.94 95 ALA B CA 1
ATOM 2239 C C . ALA B 1 95 ? 13.258 -12.492 -13.172 1 94.94 95 ALA B C 1
ATOM 2241 O O . ALA B 1 95 ? 13.422 -11.336 -13.578 1 94.94 95 ALA B O 1
ATOM 2242 N N . GLY B 1 96 ? 12.273 -13.234 -13.539 1 94.81 96 GLY B N 1
ATOM 2243 C CA . GLY B 1 96 ? 11.242 -12.727 -14.43 1 94.81 96 GLY B CA 1
ATOM 2244 C C . GLY B 1 96 ? 10.469 -11.555 -13.836 1 94.81 96 GLY B C 1
ATOM 2245 O O . GLY B 1 96 ? 9.969 -10.703 -14.57 1 94.81 96 GLY B O 1
ATOM 2246 N N . GLU B 1 97 ? 10.453 -11.5 -12.57 1 92.25 97 GLU B N 1
ATOM 2247 C CA . GLU B 1 97 ? 9.766 -10.43 -11.859 1 92.25 97 GLU B CA 1
ATOM 2248 C C . GLU B 1 97 ? 10.703 -9.258 -11.586 1 92.25 97 GLU B C 1
ATOM 2250 O O . GLU B 1 97 ? 10.289 -8.25 -11 1 92.25 97 GLU B O 1
ATOM 2255 N N . GLY B 1 98 ? 11.93 -9.445 -11.906 1 92.31 98 GLY B N 1
ATOM 2256 C CA . GLY B 1 98 ? 12.922 -8.43 -11.594 1 92.31 98 GLY B CA 1
ATOM 2257 C C . GLY B 1 98 ? 13.305 -8.398 -10.133 1 92.31 98 GLY B C 1
ATOM 2258 O O . GLY B 1 98 ? 13.727 -7.359 -9.617 1 92.31 98 GLY B O 1
ATOM 2259 N N . ALA B 1 99 ? 13.094 -9.469 -9.453 1 91 99 ALA B N 1
ATOM 2260 C CA . ALA B 1 99 ? 13.367 -9.562 -8.016 1 91 99 ALA B CA 1
ATOM 2261 C C . ALA B 1 99 ? 14.531 -10.508 -7.734 1 91 99 ALA B C 1
ATOM 2263 O O . ALA B 1 99 ? 14.719 -11.5 -8.445 1 91 99 ALA B O 1
ATOM 2264 N N . PRO B 1 100 ? 15.234 -10.203 -6.66 1 92.06 100 PRO B N 1
ATOM 2265 C CA . PRO B 1 100 ? 16.297 -11.125 -6.273 1 92.06 100 PRO B CA 1
ATOM 2266 C C . PRO B 1 100 ? 15.773 -12.414 -5.652 1 92.06 100 PRO B C 1
ATOM 2268 O O . PRO B 1 100 ? 14.656 -12.438 -5.129 1 92.06 100 PRO B O 1
ATOM 2271 N N . TYR B 1 101 ? 16.516 -13.391 -5.797 1 94.31 101 TYR B N 1
ATOM 2272 C CA . TYR B 1 101 ? 16.25 -14.664 -5.141 1 94.31 101 TYR B CA 1
ATOM 2273 C C . TYR B 1 101 ? 17.234 -14.914 -4.008 1 94.31 101 TYR B C 1
ATOM 2275 O O . TYR B 1 101 ? 18.438 -14.961 -4.23 1 94.31 101 TYR B O 1
ATOM 2283 N N . THR B 1 102 ? 16.656 -15.109 -2.785 1 94.38 102 THR B N 1
ATOM 2284 C CA . THR B 1 102 ? 17.547 -15.25 -1.635 1 94.38 102 THR B CA 1
ATOM 2285 C C . THR B 1 102 ? 17.422 -16.641 -1.022 1 94.38 102 THR B C 1
ATOM 2287 O O . THR B 1 102 ? 17.781 -16.844 0.137 1 94.38 102 THR B O 1
ATOM 2290 N N . GLY B 1 103 ? 16.859 -17.578 -1.678 1 95.94 103 GLY B N 1
ATOM 2291 C CA . GLY B 1 103 ? 16.672 -18.938 -1.195 1 95.94 103 GLY B CA 1
ATOM 2292 C C . GLY B 1 103 ? 15.211 -19.297 -0.984 1 95.94 103 GLY B C 1
ATOM 2293 O O . GLY B 1 103 ? 14.359 -18.406 -0.866 1 95.94 103 GLY B O 1
ATOM 2294 N N . LEU B 1 104 ? 14.922 -20.609 -0.993 1 95.81 104 LEU B N 1
ATOM 2295 C CA . LEU B 1 104 ? 13.57 -21.094 -0.74 1 95.81 104 LEU B CA 1
ATOM 2296 C C . LEU B 1 104 ? 13.164 -20.844 0.705 1 95.81 104 LEU B C 1
ATOM 2298 O O . LEU B 1 104 ? 13.914 -21.141 1.633 1 95.81 104 LEU B O 1
ATOM 2302 N N . LYS B 1 105 ? 12.023 -20.25 0.841 1 93.75 105 LYS B N 1
ATOM 2303 C CA . LYS B 1 105 ? 11.461 -20.141 2.184 1 93.75 105 LYS B CA 1
ATOM 2304 C C . LYS B 1 105 ? 10.836 -21.453 2.631 1 93.75 105 LYS B C 1
ATOM 2306 O O . LYS B 1 105 ? 10.258 -22.172 1.817 1 93.75 105 LYS B O 1
ATOM 2311 N N . PRO B 1 106 ? 10.906 -21.688 3.926 1 94.75 106 PRO B N 1
ATOM 2312 C CA . PRO B 1 106 ? 10.391 -22.969 4.414 1 94.75 106 PRO B CA 1
ATOM 2313 C C . PRO B 1 106 ? 8.883 -23.125 4.188 1 94.75 106 PRO B C 1
ATOM 2315 O O . PRO B 1 106 ? 8.156 -22.125 4.191 1 94.75 106 PRO B O 1
ATOM 2318 N N . ALA B 1 107 ? 8.5 -24.344 4.039 1 94.44 107 ALA B N 1
ATOM 2319 C CA . ALA B 1 107 ? 7.07 -24.656 4.008 1 94.44 107 ALA B CA 1
ATOM 2320 C C . ALA B 1 107 ? 6.391 -24.234 5.305 1 94.44 107 ALA B C 1
ATOM 2322 O O . ALA B 1 107 ? 6.965 -24.359 6.387 1 94.44 107 ALA B O 1
ATOM 2323 N N . GLY B 1 108 ? 5.23 -23.766 5.145 1 93.69 108 GLY B N 1
ATOM 2324 C CA . GLY B 1 108 ? 4.457 -23.406 6.32 1 93.69 108 GLY B CA 1
ATOM 2325 C C . GLY B 1 108 ? 4.648 -21.969 6.738 1 93.69 108 GLY B C 1
ATOM 2326 O O . GLY B 1 108 ? 4.113 -21.531 7.766 1 93.69 108 GLY B O 1
ATOM 2327 N N . THR B 1 109 ? 5.391 -21.297 5.977 1 91 109 THR B N 1
ATOM 2328 C CA . THR B 1 109 ? 5.543 -19.875 6.277 1 91 109 THR B CA 1
ATOM 2329 C C . THR B 1 109 ? 4.188 -19.172 6.281 1 91 109 THR B C 1
ATOM 2331 O O . THR B 1 109 ? 3.371 -19.391 5.383 1 91 109 THR B O 1
ATOM 2334 N N . ASP B 1 110 ? 3.934 -18.422 7.312 1 90.75 110 ASP B N 1
ATOM 2335 C CA . ASP B 1 110 ? 2.68 -17.688 7.438 1 90.75 110 ASP B CA 1
ATOM 2336 C C . ASP B 1 110 ? 2.785 -16.312 6.793 1 90.75 110 ASP B C 1
ATOM 2338 O O . ASP B 1 110 ? 3.51 -15.445 7.285 1 90.75 110 ASP B O 1
ATOM 2342 N N . PHE B 1 111 ? 2.004 -16.125 5.727 1 88.44 111 PHE B N 1
ATOM 2343 C CA . PHE B 1 111 ? 2.049 -14.852 5.004 1 88.44 111 PHE B CA 1
ATOM 2344 C C . PHE B 1 111 ? 0.818 -14.008 5.316 1 88.44 111 PHE B C 1
ATOM 2346 O O . PHE B 1 111 ? 0.563 -13 4.648 1 88.44 111 PHE B O 1
ATOM 2353 N N . GLY B 1 112 ? 0.06 -14.453 6.34 1 92.12 112 GLY B N 1
ATOM 2354 C CA . GLY B 1 112 ? -1.177 -13.766 6.68 1 92.12 112 GLY B CA 1
ATOM 2355 C C . GLY B 1 112 ? -2.381 -14.297 5.93 1 92.12 112 GLY B C 1
ATOM 2356 O O . GLY B 1 112 ? -2.254 -15.211 5.113 1 92.12 112 GLY B O 1
ATOM 2357 N N . PRO B 1 113 ? -3.496 -13.711 6.188 1 96.19 113 PRO B N 1
ATOM 2358 C CA . PRO B 1 113 ? -4.742 -14.305 5.695 1 96.19 113 PRO B CA 1
ATOM 2359 C C . PRO B 1 113 ? -5.055 -13.906 4.254 1 96.19 113 PRO B C 1
ATOM 2361 O O . PRO B 1 113 ? -5.926 -14.508 3.619 1 96.19 113 PRO B O 1
ATOM 2364 N N . ALA B 1 114 ? -4.414 -12.867 3.756 1 96.38 114 ALA B N 1
ATOM 2365 C CA . ALA B 1 114 ? -4.816 -12.297 2.475 1 96.38 114 ALA B CA 1
ATOM 2366 C C . ALA B 1 114 ? -4.504 -13.25 1.324 1 96.38 114 ALA B C 1
ATOM 2368 O O . ALA B 1 114 ? -5.34 -13.461 0.443 1 96.38 114 ALA B O 1
ATOM 2369 N N . ILE B 1 115 ? -3.354 -13.828 1.368 1 95.69 115 ILE B N 1
ATOM 2370 C CA . ILE B 1 115 ? -2.898 -14.68 0.271 1 95.69 115 ILE B CA 1
ATOM 2371 C C . ILE B 1 115 ? -3.773 -15.93 0.19 1 95.69 115 ILE B C 1
ATOM 2373 O O . ILE B 1 115 ? -4.387 -16.203 -0.845 1 95.69 115 ILE B O 1
ATOM 2377 N N . PRO B 1 116 ? -3.975 -16.672 1.27 1 96.62 116 PRO B N 1
ATOM 2378 C CA . PRO B 1 116 ? -4.867 -17.828 1.173 1 96.62 116 PRO B CA 1
ATOM 2379 C C . PRO B 1 116 ? -6.289 -17.438 0.775 1 96.62 116 PRO B C 1
ATOM 2381 O O . PRO B 1 116 ? -6.957 -18.188 0.053 1 96.62 116 PRO B O 1
ATOM 2384 N N . ALA B 1 117 ? -6.773 -16.328 1.231 1 98.12 117 ALA B N 1
ATOM 2385 C CA . ALA B 1 117 ? -8.117 -15.898 0.87 1 98.12 117 ALA B CA 1
ATOM 2386 C C . ALA B 1 117 ? -8.227 -15.617 -0.627 1 98.12 117 ALA B C 1
ATOM 2388 O O . ALA B 1 117 ? -9.219 -15.984 -1.266 1 98.12 117 ALA B O 1
ATOM 2389 N N . ALA B 1 118 ? -7.219 -14.969 -1.13 1 98.19 118 ALA B N 1
ATOM 2390 C CA . ALA B 1 118 ? -7.191 -14.688 -2.562 1 98.19 118 ALA B CA 1
ATOM 2391 C C . ALA B 1 118 ? -7.105 -15.969 -3.377 1 98.19 118 ALA B C 1
ATOM 2393 O O . ALA B 1 118 ? -7.789 -16.125 -4.395 1 98.19 118 ALA B O 1
ATOM 2394 N N . GLU B 1 119 ? -6.273 -16.844 -2.953 1 96.88 119 GLU B N 1
ATOM 2395 C CA . GLU B 1 119 ? -6.145 -18.141 -3.615 1 96.88 119 GLU B CA 1
ATOM 2396 C C . GLU B 1 119 ? -7.469 -18.891 -3.611 1 96.88 119 GLU B C 1
ATOM 2398 O O . GLU B 1 119 ? -7.859 -19.469 -4.621 1 96.88 119 GLU B O 1
ATOM 2403 N N . GLU B 1 120 ? -8.133 -18.906 -2.496 1 97.94 120 GLU B N 1
ATOM 2404 C CA . GLU B 1 120 ? -9.43 -19.578 -2.383 1 97.94 120 GLU B CA 1
ATOM 2405 C C . GLU B 1 120 ? -10.453 -18.969 -3.326 1 97.94 120 GLU B C 1
ATOM 2407 O O . GLU B 1 120 ? -11.258 -19.672 -3.93 1 97.94 120 GLU B O 1
ATOM 2412 N N . ALA B 1 121 ? -10.438 -17.672 -3.424 1 98.62 121 ALA B N 1
ATOM 2413 C CA . ALA B 1 121 ? -11.352 -16.984 -4.336 1 98.62 121 ALA B CA 1
ATOM 2414 C C . ALA B 1 121 ? -11.156 -17.469 -5.773 1 98.62 121 ALA B C 1
ATOM 2416 O O . ALA B 1 121 ? -12.133 -17.719 -6.484 1 98.62 121 ALA B O 1
ATOM 2417 N N . LEU B 1 122 ? -9.906 -17.578 -6.145 1 97.75 122 LEU B N 1
ATOM 2418 C CA . LEU B 1 122 ? -9.602 -18.031 -7.496 1 97.75 122 LEU B CA 1
ATOM 2419 C C . LEU B 1 122 ? -10.008 -19.5 -7.684 1 97.75 122 LEU B C 1
ATOM 2421 O O . LEU B 1 122 ? -10.539 -19.875 -8.734 1 97.75 122 LEU B O 1
ATOM 2425 N N . GLU B 1 123 ? -9.789 -20.266 -6.68 1 96.25 123 GLU B N 1
ATOM 2426 C CA . GLU B 1 123 ? -10.102 -21.688 -6.746 1 96.25 123 GLU B CA 1
ATOM 2427 C C . GLU B 1 123 ? -11.609 -21.922 -6.809 1 96.25 123 GLU B C 1
ATOM 2429 O O . GLU B 1 123 ? -12.086 -22.75 -7.594 1 96.25 123 GLU B O 1
ATOM 2434 N N . THR B 1 124 ? -12.391 -21.219 -6.02 1 97.31 124 THR B N 1
ATOM 2435 C CA . THR B 1 124 ? -13.812 -21.484 -5.859 1 97.31 124 THR B CA 1
ATOM 2436 C C . THR B 1 124 ? -14.633 -20.672 -6.859 1 97.31 124 THR B C 1
ATOM 2438 O O . THR B 1 124 ? -15.812 -20.953 -7.074 1 97.31 124 THR B O 1
ATOM 2441 N N . GLY B 1 125 ? -14.055 -19.641 -7.371 1 97.25 125 GLY B N 1
ATOM 2442 C CA . GLY B 1 125 ? -14.781 -18.766 -8.273 1 97.25 125 GLY B CA 1
ATOM 2443 C C . GLY B 1 125 ? -15.664 -17.766 -7.555 1 97.25 125 GLY B C 1
ATOM 2444 O O . GLY B 1 125 ? -16.609 -17.234 -8.141 1 97.25 125 GLY B O 1
ATOM 2445 N N . LYS B 1 126 ? -15.344 -17.562 -6.305 1 97.75 126 LYS B N 1
ATOM 2446 C CA . LYS B 1 126 ? -16.172 -16.688 -5.48 1 97.75 126 LYS B CA 1
ATOM 2447 C C . LYS B 1 126 ? -15.305 -15.656 -4.742 1 97.75 126 LYS B C 1
ATOM 2449 O O . LYS B 1 126 ? -14.703 -15.969 -3.715 1 97.75 126 LYS B O 1
ATOM 2454 N N . PRO B 1 127 ? -15.32 -14.398 -5.191 1 98.38 127 PRO B N 1
ATOM 2455 C CA . PRO B 1 127 ? -14.453 -13.406 -4.559 1 98.38 127 PRO B CA 1
ATOM 2456 C C . PRO B 1 127 ? -15.078 -12.781 -3.311 1 98.38 127 PRO B C 1
ATOM 2458 O O . PRO B 1 127 ? -14.438 -11.969 -2.635 1 98.38 127 PRO B O 1
ATOM 2461 N N . ASP B 1 128 ? -16.328 -13.117 -2.947 1 98.5 128 ASP B N 1
ATOM 2462 C CA . ASP B 1 128 ? -17.094 -12.453 -1.894 1 98.5 128 ASP B CA 1
ATOM 2463 C C . ASP B 1 128 ? -16.359 -12.539 -0.554 1 98.5 128 ASP B C 1
ATOM 2465 O O . ASP B 1 128 ? -16.266 -11.547 0.17 1 98.5 128 ASP B O 1
ATOM 2469 N N . ALA B 1 129 ? -15.867 -13.727 -0.22 1 98.56 129 ALA B N 1
ATOM 2470 C CA . ALA B 1 129 ? -15.242 -13.922 1.084 1 98.56 129 ALA B CA 1
ATOM 2471 C C . ALA B 1 129 ? -13.977 -13.078 1.219 1 98.56 129 ALA B C 1
ATOM 2473 O O . ALA B 1 129 ? -13.727 -12.484 2.273 1 98.56 129 ALA B O 1
ATOM 2474 N N . VAL B 1 130 ? -13.117 -13.023 0.211 1 98.81 130 VAL B N 1
ATOM 2475 C CA . VAL B 1 130 ? -11.891 -12.234 0.291 1 98.81 130 VAL B CA 1
ATOM 2476 C C . VAL B 1 130 ? -12.234 -10.75 0.324 1 98.81 130 VAL B C 1
ATOM 2478 O O . VAL B 1 130 ? -11.578 -9.969 1.014 1 98.81 130 VAL B O 1
ATOM 2481 N N . THR B 1 131 ? -13.273 -10.336 -0.399 1 98.88 131 THR B N 1
ATOM 2482 C CA . THR B 1 131 ? -13.734 -8.953 -0.357 1 98.88 131 THR B CA 1
ATOM 2483 C C . THR B 1 131 ? -14.172 -8.57 1.054 1 98.88 131 THR B C 1
ATOM 2485 O O . THR B 1 131 ? -13.773 -7.523 1.57 1 98.88 131 THR B O 1
ATOM 2488 N N . ALA B 1 132 ? -14.945 -9.445 1.627 1 98.81 132 ALA B N 1
ATOM 2489 C CA . ALA B 1 132 ? -15.414 -9.195 2.986 1 98.81 132 ALA B CA 1
ATOM 2490 C C . ALA B 1 132 ? -14.25 -9.102 3.965 1 98.81 132 ALA B C 1
ATOM 2492 O O . ALA B 1 132 ? -14.211 -8.219 4.82 1 98.81 132 ALA B O 1
ATOM 2493 N N . LEU B 1 133 ? -13.336 -9.984 3.857 1 98.81 133 LEU B N 1
ATOM 2494 C CA . LEU B 1 133 ? -12.18 -10 4.75 1 98.81 133 LEU B CA 1
ATOM 2495 C C . LEU B 1 133 ? -11.383 -8.711 4.625 1 98.81 133 LEU B C 1
ATOM 2497 O O . LEU B 1 133 ? -11.008 -8.102 5.633 1 98.81 133 LEU B O 1
ATOM 2501 N N . MET B 1 134 ? -11.07 -8.281 3.412 1 98.69 134 MET B N 1
ATOM 2502 C CA . MET B 1 134 ? -10.273 -7.074 3.209 1 98.69 134 MET B CA 1
ATOM 2503 C C . MET B 1 134 ? -11.031 -5.844 3.701 1 98.69 134 MET B C 1
ATOM 2505 O O . MET B 1 134 ? -10.438 -4.953 4.312 1 98.69 134 MET B O 1
ATOM 2509 N N . THR B 1 135 ? -12.352 -5.77 3.4 1 98.69 135 THR B N 1
ATOM 2510 C CA . THR B 1 135 ? -13.125 -4.617 3.848 1 98.69 135 THR B CA 1
ATOM 2511 C C . THR B 1 135 ? -13.18 -4.562 5.371 1 98.69 135 THR B C 1
ATOM 2513 O O . THR B 1 135 ? -13.125 -3.482 5.961 1 98.69 135 THR B O 1
ATOM 2516 N N . GLU B 1 136 ? -13.297 -5.699 5.945 1 98.56 136 GLU B N 1
ATOM 2517 C CA . GLU B 1 136 ? -13.266 -5.75 7.402 1 98.56 136 GLU B CA 1
ATOM 2518 C C . GLU B 1 136 ? -11.922 -5.27 7.941 1 98.56 136 GLU B C 1
ATOM 2520 O O . GLU B 1 136 ? -11.875 -4.488 8.898 1 98.56 136 GLU B O 1
ATOM 2525 N N . GLN B 1 137 ? -10.812 -5.738 7.367 1 98.31 137 GLN B N 1
ATOM 2526 C CA . GLN B 1 137 ? -9.477 -5.312 7.785 1 98.31 137 GLN B CA 1
ATOM 2527 C C . GLN B 1 137 ? -9.305 -3.807 7.625 1 98.31 137 GLN B C 1
ATOM 2529 O O . GLN B 1 137 ? -8.734 -3.146 8.492 1 98.31 137 GLN B O 1
ATOM 2534 N N . VAL B 1 138 ? -9.781 -3.281 6.578 1 98.56 138 VAL B N 1
ATOM 2535 C CA . VAL B 1 138 ? -9.695 -1.85 6.309 1 98.56 138 VAL B CA 1
ATOM 2536 C C . VAL B 1 138 ? -10.5 -1.08 7.355 1 98.56 138 VAL B C 1
ATOM 2538 O O . VAL B 1 138 ? -10.008 -0.107 7.934 1 98.56 138 VAL B O 1
ATOM 2541 N N . GLY B 1 139 ? -11.727 -1.498 7.57 1 98.56 139 GLY B N 1
ATOM 2542 C CA . GLY B 1 139 ? -12.547 -0.853 8.586 1 98.56 139 GLY B CA 1
ATOM 2543 C C . GLY B 1 139 ? -11.898 -0.849 9.953 1 98.56 139 GLY B C 1
ATOM 2544 O O . GLY B 1 139 ? -11.875 0.183 10.633 1 98.56 139 GLY B O 1
ATOM 2545 N N . HIS B 1 140 ? -11.414 -1.97 10.383 1 98.19 140 HIS B N 1
ATOM 2546 C CA . HIS B 1 140 ? -10.742 -2.09 11.672 1 98.19 140 HIS B CA 1
ATOM 2547 C C . HIS B 1 140 ? -9.5 -1.203 11.734 1 98.19 140 HIS B C 1
ATOM 2549 O O . HIS B 1 140 ? -9.25 -0.545 12.75 1 98.19 140 HIS B O 1
ATOM 2555 N N . GLY B 1 141 ? -8.727 -1.246 10.672 1 98.19 141 GLY B N 1
ATOM 2556 C CA . GLY B 1 141 ? -7.523 -0.438 10.633 1 98.19 141 GLY B CA 1
ATOM 2557 C C . GLY B 1 141 ? -7.793 1.05 10.75 1 98.19 141 GLY B C 1
ATOM 2558 O O . GLY B 1 141 ? -7.133 1.75 11.516 1 98.19 141 GLY B O 1
ATOM 2559 N N . ILE B 1 142 ? -8.758 1.508 10.016 1 98.62 142 ILE B N 1
ATOM 2560 C CA . ILE B 1 142 ? -9.102 2.926 10.055 1 98.62 142 ILE B CA 1
ATOM 2561 C C . ILE B 1 142 ? -9.594 3.299 11.453 1 98.62 142 ILE B C 1
ATOM 2563 O O . ILE B 1 142 ? -9.195 4.328 12.008 1 98.62 142 ILE B O 1
ATOM 2567 N N . ALA B 1 143 ? -10.438 2.479 12.008 1 98.5 143 ALA B N 1
ATOM 2568 C CA . ALA B 1 143 ? -10.953 2.746 13.352 1 98.5 143 ALA B CA 1
ATOM 2569 C C . ALA B 1 143 ? -9.812 2.832 14.367 1 98.5 143 ALA B C 1
ATOM 2571 O O . ALA B 1 143 ? -9.781 3.734 15.203 1 98.5 143 ALA B O 1
ATOM 2572 N N . GLN B 1 144 ? -8.93 1.934 14.289 1 98.19 144 GLN B N 1
ATOM 2573 C CA . GLN B 1 144 ? -7.809 1.9 15.227 1 98.19 144 GLN B CA 1
ATOM 2574 C C . GLN B 1 144 ? -6.926 3.133 15.062 1 98.19 144 GLN B C 1
ATOM 2576 O O . GLN B 1 144 ? -6.613 3.812 16.047 1 98.19 144 GLN B O 1
ATOM 2581 N N . LYS B 1 145 ? -6.488 3.412 13.859 1 97.94 145 LYS B N 1
ATOM 2582 C CA . LYS B 1 145 ? -5.613 4.555 13.617 1 97.94 145 LYS B CA 1
ATOM 2583 C C . LYS B 1 145 ? -6.305 5.863 13.984 1 97.94 145 LYS B C 1
ATOM 2585 O O . LYS B 1 145 ? -5.664 6.793 14.477 1 97.94 145 LYS B O 1
ATOM 2590 N N . TYR B 1 146 ? -7.621 5.945 13.75 1 98.5 146 TYR B N 1
ATOM 2591 C CA . TYR B 1 146 ? -8.391 7.125 14.125 1 98.5 146 TYR B CA 1
ATOM 2592 C C . TYR B 1 146 ? -8.383 7.332 15.633 1 98.5 146 TYR B C 1
ATOM 2594 O O . TYR B 1 146 ? -8.18 8.453 16.109 1 98.5 146 TYR B O 1
ATOM 2602 N N . ARG B 1 147 ? -8.633 6.289 16.328 1 98.06 147 ARG B N 1
ATOM 2603 C CA . ARG B 1 147 ? -8.617 6.359 17.797 1 98.06 147 ARG B CA 1
ATOM 2604 C C . ARG B 1 147 ? -7.258 6.816 18.297 1 98.06 147 ARG B C 1
ATOM 2606 O O . ARG B 1 147 ? -7.176 7.672 19.188 1 98.06 147 ARG B O 1
ATOM 2613 N N . GLU B 1 148 ? -6.188 6.242 17.828 1 97.38 148 GLU B N 1
ATOM 2614 C CA . GLU B 1 148 ? -4.832 6.621 18.203 1 97.38 148 GLU B CA 1
ATOM 2615 C C . GLU B 1 148 ? -4.57 8.102 17.938 1 97.38 148 GLU B C 1
ATOM 2617 O O . GLU B 1 148 ? -3.963 8.789 18.766 1 97.38 148 GLU B O 1
ATOM 2622 N N . THR B 1 149 ? -5.02 8.531 16.828 1 97.88 149 THR B N 1
ATOM 2623 C CA . THR B 1 149 ? -4.816 9.922 16.422 1 97.88 149 THR B CA 1
ATOM 2624 C C . THR B 1 149 ? -5.598 10.867 17.328 1 97.88 149 THR B C 1
ATOM 2626 O O . THR B 1 149 ? -5.047 11.859 17.812 1 97.88 149 THR B O 1
ATOM 2629 N N . THR B 1 150 ? -6.836 10.523 17.609 1 97.81 150 THR B N 1
ATOM 2630 C CA . THR B 1 150 ? -7.715 11.438 18.344 1 97.81 150 THR B CA 1
ATOM 2631 C C . THR B 1 150 ? -7.395 11.414 19.844 1 97.81 150 THR B C 1
ATOM 2633 O O . THR B 1 150 ? -7.836 12.289 20.578 1 97.81 150 THR B O 1
ATOM 2636 N N . ALA B 1 151 ? -6.605 10.531 20.281 1 97.38 151 ALA B N 1
ATOM 2637 C CA . ALA B 1 151 ? -6.121 10.523 21.656 1 97.38 151 ALA B CA 1
ATOM 2638 C C . ALA B 1 151 ? -5.246 11.742 21.938 1 97.38 151 ALA B C 1
ATOM 2640 O O . ALA B 1 151 ? -5.078 12.141 23.094 1 97.38 151 ALA B O 1
ATOM 2641 N N . LEU B 1 152 ? -4.707 12.367 20.922 1 97.44 152 LEU B N 1
ATOM 2642 C CA . LEU B 1 152 ? -3.801 13.5 21.062 1 97.44 152 LEU B CA 1
ATOM 2643 C C . LEU B 1 152 ? -4.527 14.812 20.812 1 97.44 152 LEU B C 1
ATOM 2645 O O . LEU B 1 152 ? -3.908 15.883 20.812 1 97.44 152 LEU B O 1
ATOM 2649 N N . ARG B 1 153 ? -5.836 14.805 20.703 1 95.06 153 ARG B N 1
ATOM 2650 C CA . ARG B 1 153 ? -6.609 15.969 20.266 1 95.06 153 ARG B CA 1
ATOM 2651 C C . ARG B 1 153 ? -6.676 17.016 21.359 1 95.06 153 ARG B C 1
ATOM 2653 O O . ARG B 1 153 ? -7.051 18.172 21.109 1 95.06 153 ARG B O 1
ATOM 2660 N N . SER B 1 154 ? -6.262 16.688 22.594 1 94.25 154 SER B N 1
ATOM 2661 C CA . SER B 1 154 ? -6.281 17.656 23.688 1 94.25 154 SER B CA 1
ATOM 2662 C C . SER B 1 154 ? -5.176 18.688 23.531 1 94.25 154 SER B C 1
ATOM 2664 O O . SER B 1 154 ? -5.246 19.766 24.125 1 94.25 154 SER B O 1
ATOM 2666 N N . ALA B 1 155 ? -4.168 18.328 22.766 1 95.75 155 ALA B N 1
ATOM 2667 C CA . ALA B 1 155 ? -3.133 19.312 22.469 1 95.75 155 ALA B CA 1
ATOM 2668 C C . ALA B 1 155 ? -3.688 20.453 21.625 1 95.75 155 ALA B C 1
ATOM 2670 O O . ALA B 1 155 ? -4.434 20.219 20.672 1 95.75 155 ALA B O 1
ATOM 2671 N N . SER B 1 156 ? -3.303 21.609 21.984 1 94.25 156 SER B N 1
ATOM 2672 C CA . SER B 1 156 ? -3.824 22.797 21.312 1 94.25 156 SER B CA 1
ATOM 2673 C C . SER B 1 156 ? -3.369 22.875 19.859 1 94.25 156 SER B C 1
ATOM 2675 O O . SER B 1 156 ? -2.213 22.578 19.562 1 94.25 156 SER B O 1
ATOM 2677 N N . ASN B 1 157 ? -4.246 23.375 19 1 93.62 157 ASN B N 1
ATOM 2678 C CA . ASN B 1 157 ? -3.879 23.672 17.625 1 93.62 157 ASN B CA 1
ATOM 2679 C C . ASN B 1 157 ? -3.307 25.078 17.484 1 93.62 157 ASN B C 1
ATOM 2681 O O . ASN B 1 157 ? -2.885 25.469 16.391 1 93.62 157 ASN B O 1
ATOM 2685 N N . GLU B 1 158 ? -3.293 25.797 18.5 1 96.19 158 GLU B N 1
ATOM 2686 C CA . GLU B 1 158 ? -2.697 27.125 18.562 1 96.19 158 GLU B CA 1
ATOM 2687 C C . GLU B 1 158 ? -1.794 27.266 19.781 1 96.19 158 GLU B C 1
ATOM 2689 O O . GLU B 1 158 ? -2.068 28.062 20.672 1 96.19 158 GLU B O 1
ATOM 2694 N N . PRO B 1 159 ? -0.719 26.547 19.719 1 97.12 159 PRO B N 1
ATOM 2695 C CA . PRO B 1 159 ? 0.164 26.578 20.891 1 97.12 159 PRO B CA 1
ATOM 2696 C C . PRO B 1 159 ? 0.771 27.969 21.141 1 97.12 159 PRO B C 1
ATOM 2698 O O . PRO B 1 159 ? 1.108 28.672 20.188 1 97.12 159 PRO B O 1
ATOM 2701 N N . THR B 1 160 ? 0.94 28.266 22.438 1 96 160 THR B N 1
ATOM 2702 C CA . THR B 1 160 ? 1.451 29.594 22.812 1 96 160 THR B CA 1
ATOM 2703 C C . THR B 1 160 ? 2.762 29.469 23.578 1 96 160 THR B C 1
ATOM 2705 O O . THR B 1 160 ? 3.486 30.453 23.75 1 96 160 THR B O 1
ATOM 2708 N N . THR B 1 161 ? 3.029 28.25 24.078 1 96.12 161 THR B N 1
ATOM 2709 C CA . THR B 1 161 ? 4.277 28 24.797 1 96.12 161 THR B CA 1
ATOM 2710 C C . THR B 1 161 ? 5.094 26.922 24.094 1 96.12 161 THR B C 1
ATOM 2712 O O . THR B 1 161 ? 4.566 26.172 23.266 1 96.12 161 THR B O 1
ATOM 2715 N N . GLN B 1 162 ? 6.305 26.906 24.406 1 94.81 162 GLN B N 1
ATOM 2716 C CA . GLN B 1 162 ? 7.172 25.875 23.828 1 94.81 162 GLN B CA 1
ATOM 2717 C C . GLN B 1 162 ? 6.688 24.484 24.188 1 94.81 162 GLN B C 1
ATOM 2719 O O . GLN B 1 162 ? 6.77 23.547 23.375 1 94.81 162 GLN B O 1
ATOM 2724 N N . ALA B 1 163 ? 6.23 24.297 25.422 1 96.19 163 ALA B N 1
ATOM 2725 C CA . ALA B 1 163 ? 5.699 23 25.859 1 96.19 163 ALA B CA 1
ATOM 2726 C C . ALA B 1 163 ? 4.477 22.609 25.047 1 96.19 163 ALA B C 1
ATOM 2728 O O . ALA B 1 163 ? 4.312 21.438 24.688 1 96.19 163 ALA B O 1
ATOM 2729 N N . GLU B 1 164 ? 3.707 23.578 24.75 1 97.75 164 GLU B N 1
ATOM 2730 C CA . GLU B 1 164 ? 2.527 23.328 23.922 1 97.75 164 GLU B CA 1
ATOM 2731 C C . GLU B 1 164 ? 2.914 23.016 22.484 1 97.75 164 GLU B C 1
ATOM 2733 O O . GLU B 1 164 ? 2.254 22.219 21.812 1 97.75 164 GLU B O 1
ATOM 2738 N N . VAL B 1 165 ? 3.957 23.672 22.016 1 98.31 165 VAL B N 1
ATOM 2739 C CA . VAL B 1 165 ? 4.43 23.422 20.656 1 98.31 165 VAL B CA 1
ATOM 2740 C C . VAL B 1 165 ? 4.82 21.953 20.516 1 98.31 165 VAL B C 1
ATOM 2742 O O . VAL B 1 165 ? 4.496 21.297 19.516 1 98.31 165 VAL B O 1
ATOM 2745 N N . ALA B 1 166 ? 5.512 21.406 21.469 1 97.81 166 ALA B N 1
ATOM 2746 C CA . ALA B 1 166 ? 5.922 20 21.422 1 97.81 166 ALA B CA 1
ATOM 2747 C C . ALA B 1 166 ? 4.711 19.078 21.375 1 97.81 166 ALA B C 1
ATOM 2749 O O . ALA B 1 166 ? 4.691 18.109 20.594 1 97.81 166 ALA B O 1
ATOM 2750 N N . LYS B 1 167 ? 3.688 19.359 22.219 1 98.12 167 LYS B N 1
ATOM 2751 C CA . LYS B 1 167 ? 2.469 18.562 22.219 1 98.12 167 LYS B CA 1
ATOM 2752 C C . LYS B 1 167 ? 1.724 18.703 20.891 1 98.12 167 LYS B C 1
ATOM 2754 O O . LYS B 1 167 ? 1.178 17.734 20.375 1 98.12 167 LYS B O 1
ATOM 2759 N N . ALA B 1 168 ? 1.694 19.906 20.391 1 98.25 168 ALA B N 1
ATOM 2760 C CA . ALA B 1 168 ? 1.059 20.156 19.094 1 98.25 168 ALA B CA 1
ATOM 2761 C C . ALA B 1 168 ? 1.777 19.406 17.984 1 98.25 168 ALA B C 1
ATOM 2763 O O . ALA B 1 168 ? 1.143 18.922 17.047 1 98.25 168 ALA B O 1
ATOM 2764 N N . ARG B 1 169 ? 3.047 19.375 18.062 1 98 169 ARG B N 1
ATOM 2765 C CA . ARG B 1 169 ? 3.836 18.625 17.078 1 98 169 ARG B CA 1
ATOM 2766 C C . ARG B 1 169 ? 3.438 17.156 17.062 1 98 169 ARG B C 1
ATOM 2768 O O . ARG B 1 169 ? 3.279 16.562 15.984 1 98 169 ARG B O 1
ATOM 2775 N N . ASP B 1 170 ? 3.248 16.547 18.219 1 97.5 170 ASP B N 1
ATOM 2776 C CA . ASP B 1 170 ? 2.805 15.156 18.312 1 97.5 170 ASP B CA 1
ATOM 2777 C C . ASP B 1 170 ? 1.421 14.984 17.688 1 97.5 170 ASP B C 1
ATOM 2779 O O . ASP B 1 170 ? 1.176 14.016 16.969 1 97.5 170 ASP B O 1
ATOM 2783 N N . ARG B 1 171 ? 0.552 15.875 17.969 1 97.81 171 ARG B N 1
ATOM 2784 C CA . ARG B 1 171 ? -0.799 15.828 17.422 1 97.81 171 ARG B CA 1
ATOM 2785 C C . ARG B 1 171 ? -0.775 15.93 15.898 1 97.81 171 ARG B C 1
ATOM 2787 O O . ARG B 1 171 ? -1.411 15.133 15.211 1 97.81 171 ARG B O 1
ATOM 2794 N N . VAL B 1 172 ? -0.029 16.922 15.391 1 97 172 VAL B N 1
ATOM 2795 C CA . VAL B 1 172 ? 0.072 17.141 13.945 1 97 172 VAL B CA 1
ATOM 2796 C C . VAL B 1 172 ? 0.643 15.891 13.281 1 97 172 VAL B C 1
ATOM 2798 O O . VAL B 1 172 ? 0.124 15.43 12.258 1 97 172 VAL B O 1
ATOM 2801 N N . SER B 1 173 ? 1.703 15.367 13.883 1 95.81 173 SER B N 1
ATOM 2802 C CA . SER B 1 173 ? 2.318 14.156 13.336 1 95.81 173 SER B CA 1
ATOM 2803 C C . SER B 1 173 ? 1.318 13.008 13.266 1 95.81 173 SER B C 1
ATOM 2805 O O . SER B 1 173 ? 1.255 12.297 12.258 1 95.81 173 SER B O 1
ATOM 2807 N N . ALA B 1 174 ? 0.538 12.828 14.305 1 96.69 174 ALA B N 1
ATOM 2808 C CA . ALA B 1 174 ? -0.457 11.758 14.328 1 96.69 174 ALA B CA 1
ATOM 2809 C C . ALA B 1 174 ? -1.535 11.984 13.273 1 96.69 174 ALA B C 1
ATOM 2811 O O . ALA B 1 174 ? -1.974 11.047 12.609 1 96.69 174 ALA B O 1
ATOM 2812 N N . GLU B 1 175 ? -1.946 13.203 13.141 1 97 175 GLU B N 1
ATOM 2813 C CA . GLU B 1 175 ? -2.98 13.523 12.164 1 97 175 GLU B CA 1
ATOM 2814 C C . GLU B 1 175 ? -2.486 13.289 10.742 1 97 175 GLU B C 1
ATOM 2816 O O . GLU B 1 175 ? -3.195 12.695 9.922 1 97 175 GLU B O 1
ATOM 2821 N N . LEU B 1 176 ? -1.288 13.727 10.43 1 95.94 176 LEU B N 1
ATOM 2822 C CA . LEU B 1 176 ? -0.724 13.508 9.102 1 95.94 176 LEU B CA 1
ATOM 2823 C C . LEU B 1 176 ? -0.492 12.023 8.852 1 95.94 176 LEU B C 1
ATOM 2825 O O . LEU B 1 176 ? -0.657 11.555 7.723 1 95.94 176 LEU B O 1
ATOM 2829 N N . ALA B 1 177 ? -0.116 11.32 9.914 1 94.56 177 ALA B N 1
ATOM 2830 C CA . ALA B 1 177 ? 0.046 9.875 9.789 1 94.56 177 ALA B CA 1
ATOM 2831 C C . ALA B 1 177 ? -1.279 9.203 9.445 1 94.56 177 ALA B C 1
ATOM 2833 O O . ALA B 1 177 ? -1.32 8.281 8.625 1 94.56 177 ALA B O 1
ATOM 2834 N N . PHE B 1 178 ? -2.373 9.641 10.117 1 97.12 178 PHE B N 1
ATOM 2835 C CA . PHE B 1 178 ? -3.693 9.094 9.828 1 97.12 178 PHE B CA 1
ATOM 2836 C C . PHE B 1 178 ? -4.078 9.367 8.375 1 97.12 178 PHE B C 1
ATOM 2838 O O . PHE B 1 178 ? -4.555 8.469 7.68 1 97.12 178 PHE B O 1
ATOM 2845 N N . ILE B 1 179 ? -3.848 10.539 7.918 1 96.56 179 ILE B N 1
ATOM 2846 C CA . ILE B 1 179 ? -4.164 10.922 6.547 1 96.56 179 ILE B CA 1
ATOM 2847 C C . ILE B 1 179 ? -3.35 10.07 5.57 1 96.56 179 ILE B C 1
ATOM 2849 O O . ILE B 1 179 ? -3.893 9.539 4.598 1 96.56 179 ILE B O 1
ATOM 2853 N N . GLY B 1 180 ? -2.076 9.969 5.809 1 94.19 180 GLY B N 1
ATOM 2854 C CA . GLY B 1 180 ? -1.227 9.125 4.988 1 94.19 180 GLY B CA 1
ATOM 2855 C C . GLY B 1 180 ? -1.661 7.672 4.977 1 94.19 180 GLY B C 1
ATOM 2856 O O . GLY B 1 180 ? -1.584 7 3.945 1 94.19 180 GLY B O 1
ATOM 2857 N N . TYR B 1 181 ? -2.082 7.18 6.148 1 95.62 181 TYR B N 1
ATOM 2858 C CA . TYR B 1 181 ? -2.562 5.809 6.27 1 95.62 181 TYR B CA 1
ATOM 2859 C C . TYR B 1 181 ? -3.764 5.57 5.367 1 95.62 181 TYR B C 1
ATOM 2861 O O . TYR B 1 181 ? -3.799 4.59 4.613 1 95.62 181 TYR B O 1
ATOM 2869 N N . VAL B 1 182 ? -4.723 6.453 5.402 1 97 182 VAL B N 1
ATOM 2870 C CA . VAL B 1 182 ? -5.926 6.344 4.582 1 97 182 VAL B CA 1
ATOM 2871 C C . VAL B 1 182 ? -5.551 6.422 3.105 1 97 182 VAL B C 1
ATOM 2873 O O . VAL B 1 182 ? -6.055 5.645 2.289 1 97 182 VAL B O 1
ATOM 2876 N N . GLU B 1 183 ? -4.73 7.32 2.771 1 94.88 183 GLU B N 1
ATOM 2877 C CA . GLU B 1 183 ? -4.266 7.426 1.393 1 94.88 183 GLU B CA 1
ATOM 2878 C C . GLU B 1 183 ? -3.605 6.129 0.932 1 94.88 183 GLU B C 1
ATOM 2880 O O . GLU B 1 183 ? -3.789 5.703 -0.21 1 94.88 183 GLU B O 1
ATOM 2885 N N . GLY B 1 184 ? -2.777 5.527 1.826 1 93.69 184 GLY B N 1
ATOM 2886 C CA . GLY B 1 184 ? -2.145 4.262 1.496 1 93.69 184 GLY B CA 1
ATOM 2887 C C . GLY B 1 184 ? -3.137 3.176 1.128 1 93.69 184 GLY B C 1
ATOM 2888 O O . GLY B 1 184 ? -2.908 2.412 0.187 1 93.69 184 GLY B O 1
ATOM 2889 N N . ILE B 1 185 ? -4.215 3.117 1.879 1 96.5 185 ILE B N 1
ATOM 2890 C CA . ILE B 1 185 ? -5.262 2.146 1.58 1 96.5 185 ILE B CA 1
ATOM 2891 C C . ILE B 1 185 ? -5.867 2.447 0.211 1 96.5 185 ILE B C 1
ATOM 2893 O O . ILE B 1 185 ? -6.07 1.538 -0.598 1 96.5 185 ILE B O 1
ATOM 2897 N N . TYR B 1 186 ? -6.148 3.711 -0.065 1 96 186 TYR B N 1
ATOM 2898 C CA . TYR B 1 186 ? -6.734 4.133 -1.332 1 96 186 TYR B CA 1
ATOM 2899 C C . TYR B 1 186 ? -5.832 3.756 -2.502 1 96 186 TYR B C 1
ATOM 2901 O O . TYR B 1 186 ? -6.297 3.201 -3.5 1 96 186 TYR B O 1
ATOM 2909 N N . LEU B 1 187 ? -4.574 4.055 -2.338 1 93.62 187 LEU B N 1
ATOM 2910 C CA . LEU B 1 187 ? -3.625 3.768 -3.408 1 93.62 187 LEU B CA 1
ATOM 2911 C C . LEU B 1 187 ? -3.51 2.266 -3.643 1 93.62 187 LEU B C 1
ATOM 2913 O O . LEU B 1 187 ? -3.404 1.818 -4.785 1 93.62 187 LEU B O 1
ATOM 2917 N N . ALA B 1 188 ? -3.49 1.509 -2.572 1 93.75 188 ALA B N 1
ATOM 2918 C CA . ALA B 1 188 ? -3.469 0.056 -2.721 1 93.75 188 ALA B CA 1
ATOM 2919 C C . ALA B 1 188 ? -4.711 -0.437 -3.459 1 93.75 188 ALA B C 1
ATOM 2921 O O . ALA B 1 188 ? -4.621 -1.319 -4.316 1 93.75 188 ALA B O 1
ATOM 2922 N N . ALA B 1 189 ? -5.836 0.13 -3.117 1 96.56 189 ALA B N 1
ATOM 2923 C CA . ALA B 1 189 ? -7.094 -0.271 -3.74 1 96.56 189 ALA B CA 1
ATOM 2924 C C . ALA B 1 189 ? -7.109 0.095 -5.223 1 96.56 189 ALA B C 1
ATOM 2926 O O . ALA B 1 189 ? -7.684 -0.63 -6.039 1 96.56 189 ALA B O 1
ATOM 2927 N N . LYS B 1 190 ? -6.48 1.286 -5.508 1 94.06 190 LYS B N 1
ATOM 2928 C CA . LYS B 1 190 ? -6.445 1.744 -6.895 1 94.06 190 LYS B CA 1
ATOM 2929 C C . LYS B 1 190 ? -5.426 0.955 -7.711 1 94.06 190 LYS B C 1
ATOM 2931 O O . LYS B 1 190 ? -5.57 0.808 -8.922 1 94.06 190 LYS B O 1
ATOM 2936 N N . GLY B 1 191 ? -4.137 0.968 -6.871 1 77.69 191 GLY B N 1
ATOM 2937 C CA . GLY B 1 191 ? -2.936 0.475 -7.527 1 77.69 191 GLY B CA 1
ATOM 2938 C C . GLY B 1 191 ? -2.875 -1.039 -7.598 1 77.69 191 GLY B C 1
ATOM 2939 O O . GLY B 1 191 ? -2.857 -1.714 -6.562 1 77.69 191 GLY B O 1
ATOM 2940 N N . GLY B 1 192 ? -3.684 -1.603 -8.352 1 52.66 192 GLY B N 1
ATOM 2941 C CA . GLY B 1 192 ? -3.098 -2.918 -8.562 1 52.66 192 GLY B CA 1
ATOM 2942 C C . GLY B 1 192 ? -1.584 -2.92 -8.453 1 52.66 192 GLY B C 1
ATOM 2943 O O . GLY B 1 192 ? -0.944 -1.878 -8.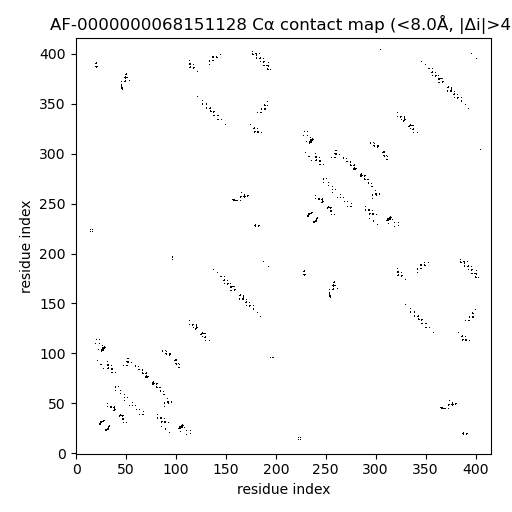609 1 52.66 192 GLY B O 1
ATOM 2944 N N . MET B 1 193 ? -1.053 -3.582 -7.641 1 42.84 193 MET B N 1
ATOM 2945 C CA . MET B 1 193 ? 0.405 -3.664 -7.66 1 42.84 193 MET B CA 1
ATOM 2946 C C . MET B 1 193 ? 0.943 -3.482 -9.078 1 42.84 193 MET B C 1
ATOM 2948 O O . MET B 1 193 ? 0.514 -4.176 -10 1 42.84 193 MET B O 1
ATOM 2952 N N . HIS B 1 194 ? 1.116 -2.33 -9.594 1 34.91 194 HIS B N 1
ATOM 2953 C CA . HIS B 1 194 ? 1.815 -2.33 -10.875 1 34.91 194 HIS B CA 1
ATOM 2954 C C . HIS B 1 194 ? 2.84 -3.459 -10.938 1 34.91 194 HIS B C 1
ATOM 2956 O O . HIS B 1 194 ? 3.84 -3.439 -10.219 1 34.91 194 HIS B O 1
ATOM 2962 N N . VAL B 1 195 ? 2.465 -4.66 -11.07 1 31.75 195 VAL B N 1
ATOM 2963 C CA . VAL B 1 195 ? 3.477 -5.477 -11.734 1 31.75 195 VAL B CA 1
ATOM 2964 C C . VAL B 1 195 ? 3.984 -4.766 -12.984 1 31.75 195 VAL B C 1
ATOM 2966 O O . VAL B 1 195 ? 3.219 -4.508 -13.914 1 31.75 195 VAL B O 1
ATOM 2969 N N . GLU B 1 196 ? 4.715 -3.812 -12.891 1 28.64 196 GLU B N 1
ATOM 2970 C CA . GLU B 1 196 ? 5.375 -3.332 -14.102 1 28.64 196 GLU B CA 1
ATOM 2971 C C . GLU B 1 196 ? 5.848 -4.496 -14.977 1 28.64 196 GLU B C 1
ATOM 2973 O O . GLU B 1 196 ? 6.762 -5.227 -14.594 1 28.64 196 GLU B O 1
ATOM 2978 N N . ALA B 1 197 ? 5.008 -5.199 -15.773 1 25.25 197 ALA B N 1
ATOM 2979 C CA . ALA B 1 197 ? 5.531 -5.934 -16.922 1 25.25 197 ALA B CA 1
ATOM 2980 C C . ALA B 1 197 ? 6.555 -5.098 -17.688 1 25.25 197 ALA B C 1
ATOM 2982 O O . ALA B 1 197 ? 6.289 -3.947 -18.031 1 25.25 197 ALA B O 1
ATOM 2983 N N . ALA B 1 198 ? 7.801 -5.336 -17.547 1 26.03 198 ALA B N 1
ATOM 2984 C CA . ALA B 1 198 ? 8.875 -4.867 -18.422 1 26.03 198 ALA B CA 1
ATOM 2985 C C . ALA B 1 198 ? 8.445 -4.926 -19.891 1 26.03 198 ALA B C 1
ATOM 2987 O O . ALA B 1 198 ? 8.211 -6.008 -20.438 1 26.03 198 ALA B O 1
ATOM 2988 N N . SER B 1 199 ? 7.664 -4.023 -20.391 1 23.83 199 SER B N 1
ATOM 2989 C CA . SER B 1 199 ? 7.539 -3.947 -21.844 1 23.83 199 SER B CA 1
ATOM 2990 C C . SER B 1 199 ? 8.867 -4.238 -22.531 1 23.83 199 SER B C 1
ATOM 2992 O O . SER B 1 199 ? 9.891 -3.639 -22.188 1 23.83 199 SER B O 1
ATOM 2994 N N . THR B 1 200 ? 9 -5.406 -22.891 1 24.81 200 THR B N 1
ATOM 2995 C CA . THR B 1 200 ? 10.039 -5.797 -23.844 1 24.81 200 THR B CA 1
ATOM 2996 C C . THR B 1 200 ? 10.133 -4.797 -24.984 1 24.81 200 THR B C 1
ATOM 2998 O O . THR B 1 200 ? 9.18 -4.648 -25.766 1 24.81 200 THR B O 1
ATOM 3001 N N . GLN B 1 201 ? 10.648 -3.58 -24.703 1 23.48 201 GLN B N 1
ATOM 3002 C CA . GLN B 1 201 ? 10.984 -2.75 -25.859 1 23.48 201 GLN B CA 1
ATOM 3003 C C . GLN B 1 201 ? 11.75 -3.549 -26.906 1 23.48 201 GLN B C 1
ATOM 3005 O O . GLN B 1 201 ? 12.844 -4.051 -26.625 1 23.48 201 GLN B O 1
ATOM 3010 N N . GLU B 1 202 ? 11.031 -4.273 -27.734 1 27.56 202 GLU B N 1
ATOM 3011 C CA . GLU B 1 202 ? 11.602 -4.746 -29 1 27.56 202 GLU B CA 1
ATOM 3012 C C . GLU B 1 202 ? 12.367 -3.635 -29.703 1 27.56 202 GLU B C 1
ATOM 3014 O O . GLU B 1 202 ? 11.797 -2.598 -30.047 1 27.56 202 GLU B O 1
ATOM 3019 N N . HIS B 1 203 ? 13.602 -3.295 -29.219 1 28.75 203 HIS B N 1
ATOM 3020 C CA . HIS B 1 203 ? 14.547 -2.52 -30.016 1 28.75 203 HIS B CA 1
ATOM 3021 C C . HIS B 1 203 ? 14.641 -3.061 -31.438 1 28.75 203 HIS B C 1
ATOM 3023 O O . HIS B 1 203 ? 15.117 -4.176 -31.656 1 28.75 203 HIS B O 1
ATOM 3029 N N . HIS B 1 204 ? 13.539 -2.824 -32.219 1 28.25 204 HIS B N 1
ATOM 3030 C CA . HIS B 1 204 ? 13.711 -3.033 -33.656 1 28.25 204 HIS B CA 1
ATOM 3031 C C . HIS B 1 204 ? 14.93 -2.289 -34.156 1 28.25 204 HIS B C 1
ATOM 3033 O O . HIS B 1 204 ? 14.969 -1.057 -34.156 1 28.25 204 HIS B O 1
ATOM 3039 N N . HIS B 1 205 ? 16.109 -2.758 -33.812 1 30.02 205 HIS B N 1
ATOM 3040 C CA . HIS B 1 205 ? 17.297 -2.352 -34.562 1 30.02 205 HIS B CA 1
ATOM 3041 C C . HIS B 1 205 ? 17.047 -2.451 -36.062 1 30.02 205 HIS B C 1
ATOM 3043 O O . HIS B 1 205 ? 16.75 -3.533 -36.594 1 30.02 205 HIS B O 1
ATOM 3049 N N . GLY B 1 206 ? 16.344 -1.43 -36.625 1 26.12 206 GLY B N 1
ATOM 3050 C CA . GLY B 1 206 ? 16.281 -1.236 -38.062 1 26.12 206 GLY B CA 1
ATOM 3051 C C . GLY B 1 206 ? 17.641 -1.398 -38.75 1 26.12 206 GLY B C 1
ATOM 3052 O O . GLY B 1 206 ? 18.641 -0.874 -38.25 1 26.12 206 GLY B O 1
ATOM 3053 N N . THR B 1 207 ? 17.938 -2.541 -39.344 1 29.73 207 THR B N 1
ATOM 3054 C CA . THR B 1 207 ? 18.953 -2.885 -40.312 1 29.73 207 THR B CA 1
ATOM 3055 C C . THR B 1 207 ? 18.984 -1.858 -41.438 1 29.73 207 THR B C 1
ATOM 3057 O O . THR B 1 207 ? 17.984 -1.67 -42.156 1 29.73 207 THR B O 1
ATOM 3060 N N . GLU B 1 208 ? 19.484 -0.587 -41.156 1 24.38 208 GLU B N 1
ATOM 3061 C CA . GLU B 1 208 ? 20.062 -0.162 -42.438 1 24.38 208 GLU B CA 1
ATOM 3062 C C . GLU B 1 208 ? 21.281 -0.991 -42.781 1 24.38 208 GLU B C 1
ATOM 3064 O O . GLU B 1 208 ? 22.109 -1.302 -41.906 1 24.38 208 GLU B O 1
#

Foldseek 3Di:
DDPPPPPPPPPPPPPPPVCQVLLQLQACPHDLLVQQLVCLVVVNLVSNCVLADPVCVVVLVVLSVVLNVQCPVDDVSVVVSSQVSSLSSSQRSQVQLVHHDDHRHYPPDDSDDQVVLVVVCVVVVHNVVSVVVVVVVVVVVLVVLVVVLCVLVPQDPDDDDPVSVVSNVVNVVSVVVSVVVVVVVVCCVVDPPPSVNPPPPPPPPPDD/DDPPPPPPPPPPPPPPPPCQVLLQLQACPHDLLVQQLVCLVVVNLVSNCVLADPVCVVVLVVLSVVLNVQCVVDDVSVVVSSQVSSLSSSQRSQVQLVHHDDHRHYPPDDSDDQVVLVVVCVVVVHNVVSVVVVVVVVVVVLVVLVVVLCVLVPQDPDDDDPVSVVSNVVNVVSVVVSVVVVVVVVCVVVDPPPSVNPPPPPPPPPDD

pLDDT: mean 85.05, std 24.73, range [22.67, 98.88]

Secondary structure (DSSP, 8-state):
-------------------HHHHHHTBTTSHHHHHHHHHHHHT-THHHHTTS-GGGHHHHHHHHHHHHHHHTT-HHHHHHHHHHHHHHHHHHHHHHTT-----PBPTT----SHHHHHHHHHHHT--HHHHHHHHHHHHHHHHHHHHHHHTTTTS-SS--SHHHHHHHHHHHHHHHHHHHHHHHHHHHHH------------------/-------------------HHHHHHTBTTSHHHHHHHHHHHHT-THHHHTTS-GGGHHHHHHHHHHHHHHHTT-HHHHHHHHHHHHHHHHHHHHHHTT-----PBPTT----SHHHHHHHHHHHT--HHHHHHHHHHHHHHHHHHHHHHHTTTTS-SS--SHHHHHHHHHHHHHHHHHHHHHHHHHHHHH------------------

InterPro domains:
  IPR045613 Protein of unknown function DUF6448 [PF20046] (29-181)

Radius of gyration: 27.11 Å; Cα contacts (8 Å, |Δi|>4): 498; chains: 2; bounding box: 63×90×72 Å